Protein AF-A0A972SCF0-F1 (afdb_monomer)

Sequence (493 aa):
MALGMLVFMGFVALSVDGGMILSTRRRAQAAADSAALAAAYARIRNENWQQRAWDVARDNGFDAAQGDVIQVTCETSTGAPCPPTWNYDEEYIRVAITAGRQTAFAQLFTSEELKTTVEAVARVRLNKRPLFGTDAFVALAPHGQGGLSGGIKLNSNSMVIIHNGGMFSNSDDSDKSIWGLATSRVYLDSGQAMKAVGGMSLSHVIVNGTDMSCDLDTSSLPGTLPEGCVPNMSQMPFPPTTYLNQRVPAMPSAPACTEHVSRINMNGGTLGSPGGHDVICVDGDVDLDGVDIKGHVTLVITKQDADVYLDSDMDIDYLDIFMHDGQVKFKAGCDIHADHMHVYSDGDADINILGNTKVKIEDTLFYLMDGHVDWNGNAEAKFCGPPKTDPHGFGGLTMYMVHYSGSPDLHIHGNTDNWIAGTVLAPYATVVYNGNSNNVYSAVSCHGISDPAGYPSQVISYSIKFNGNTYTKVDFNPDLIFTADAPVVEMLK

Mean predicted aligned error: 10.87 Å

Foldseek 3Di:
DVVVVVVVVVVVLCCQQVVVVVVVQVLQQVLQQQLQLQLLVCLVVLHPSVVSSQVSSVVSPQHVVVVKDKDWFKAFPVRHGADSHHPQGKMKIKIKIKDWDDTDPVCVVDVGTDIDIDMWIKIKHWDWAFPVHQAQEEAQFQEDPPPDDFAEEAEDQEEEEEASGEYEFLYQAQFPNPEYDANYEYEYEPPYAYEYLHAYFYQFYAYPNDTHTRRGGCPDDPPDGDRRYHYNDPHDPQDDLVRVPVFAFDDDDADDDPDEDAEAADAEEEDDDAQDAAEYEYQAEYHAAHYEYHHAYEYEDPHAQHEYEDHAEYEAAHYEYEDAEHEYEDDAQHEYEYQYYEYAYPHEYEYYYEANYEAAYLAAEYHEQHYEYDHDHAYAHHFAHHDCVPPSQRQQHRYDYHHDDDAYEYEDEHQEQHAYWAEHHAARHEYEYHYDHDNFDDFDDRVNNTDRGARQYRYHYNYYYYDDNHYHYHHHDRNNYRTTTDIDMDIDD

Solvent-accessible surface area (backbone atoms only — not comparable to full-atom values): 23712 Å² total; per-residue (Å²): 111,71,71,60,53,55,54,51,52,51,54,50,41,48,52,54,38,50,48,51,52,54,50,50,50,53,52,44,38,57,23,20,42,52,12,12,49,45,17,48,55,28,38,77,68,69,47,68,20,64,60,44,22,53,52,42,23,38,77,64,75,48,34,65,93,78,67,24,47,78,44,77,50,48,28,30,85,84,69,44,72,56,65,99,58,77,81,72,60,52,33,38,31,36,19,35,38,33,45,62,46,82,50,87,51,58,57,81,80,36,91,68,61,56,69,46,75,39,67,12,32,19,35,35,31,63,43,77,36,45,84,65,61,58,38,26,39,34,14,42,23,53,51,52,56,91,81,86,55,15,13,35,40,28,32,54,50,13,34,39,36,29,35,75,19,24,35,37,15,27,2,54,22,47,52,54,3,35,29,35,38,84,62,14,37,40,37,32,35,78,95,31,36,40,36,15,21,5,2,27,30,32,58,34,36,25,43,68,86,44,77,41,62,45,76,36,47,60,80,63,68,87,86,76,59,59,88,44,52,43,59,60,40,82,67,64,82,66,76,53,76,76,57,50,62,72,58,44,66,71,79,79,79,73,81,88,74,89,63,73,40,65,54,48,81,42,78,45,61,73,46,62,44,81,83,38,80,42,78,48,29,25,53,30,41,35,36,35,34,33,36,30,33,32,23,37,31,34,40,37,40,72,30,76,62,29,37,37,39,44,31,52,47,29,49,29,50,28,38,39,38,35,36,36,24,28,35,45,35,40,40,61,62,18,50,35,41,25,56,25,41,36,39,40,24,80,28,51,29,32,42,38,38,31,36,50,17,36,38,39,25,53,23,20,32,41,40,26,40,22,45,37,36,41,34,36,53,49,22,29,41,36,39,15,16,26,54,76,80,38,90,76,62,48,19,4,33,26,32,36,36,47,69,82,89,76,80,32,38,39,37,43,34,29,59,39,63,61,42,53,30,7,16,38,43,19,63,61,18,37,40,34,42,35,26,74,30,84,57,75,75,76,70,57,61,48,91,82,50,70,41,84,82,52,28,28,28,28,41,36,18,14,19,36,37,35,32,47,41,22,46,45,66,29,27,38,40,82,85,40,25,32,48,34,77,38,82,43,79,45,79,78,82

Radius of gyration: 29.89 Å; Cα contacts (8 Å, |Δi|>4): 1411; chains: 1; bounding box: 76×48×103 Å

Secondary structure (DSSP, 8-state):
-HHHHHHHHHHHHHHHHHHHHHHHHHHHHHHHHHHHHHHHHHHHTTS-HHHHHHHHHHHTT--GGGT-EEEEEEEETTSPBPPSS--SS-EEEEEEEEEEE--SSGGGT-SSPEEEEEEEEEEEEEEEEETTTTEEEEE--SS--SSS-SSEEE-TT-EEEEES-EEEE----TTTSEEE-TT-EEEE-TT--EEESS-EEEEEEEETTEEEEEEE-TT--GGGPPTTEE-SPPPPPPPPHHHHTTTSPPPPPPPPPSSEES-EEEESSEES-TT-EEEEEESS-EEEES-EEEEEEEEEE-STT--EEEES-EEEEEEEEEESSEEEEE-TT-EEEEEEEEEEEEEEEEEEE-TT-EEEESSEEEEEEE--EEE-SS-EEEEEPPPTT-TTS-TTEEEEE--SSS--EEEEEESS--EEEEEEEEEEEEEEEEE-S-------EETTEE-SS---EEEEEEEEEEEES-EEEEE--TTTS-EEEEEEEEE--

Structure (mmCIF, N/CA/C/O backbone):
data_AF-A0A972SCF0-F1
#
_entry.id   AF-A0A972SCF0-F1
#
loop_
_atom_site.group_PDB
_atom_site.id
_atom_site.type_symbol
_atom_site.label_atom_id
_atom_site.label_alt_id
_atom_site.label_comp_id
_atom_site.label_asym_id
_atom_site.label_entity_id
_atom_site.label_seq_id
_atom_site.pdbx_PDB_ins_code
_atom_site.Cartn_x
_atom_site.Cartn_y
_atom_site.Cartn_z
_atom_site.occupancy
_atom_site.B_iso_or_equiv
_atom_site.auth_seq_id
_atom_site.auth_comp_id
_atom_site.auth_asym_id
_atom_site.auth_atom_id
_atom_site.pdbx_PDB_model_num
ATOM 1 N N . MET A 1 1 ? -44.290 16.305 68.663 1.00 68.81 1 MET A N 1
ATOM 2 C CA . MET A 1 1 ? -43.945 15.049 67.956 1.00 68.81 1 MET A CA 1
ATOM 3 C C . MET A 1 1 ? -44.469 15.012 66.520 1.00 68.81 1 MET A C 1
ATOM 5 O O . MET A 1 1 ? -43.676 14.721 65.640 1.00 68.81 1 MET A O 1
ATOM 9 N N . ALA A 1 2 ? -45.731 15.377 66.246 1.00 74.50 2 ALA A N 1
ATOM 10 C CA . ALA A 1 2 ? -46.309 15.328 64.890 1.00 74.50 2 ALA A CA 1
ATOM 11 C C . ALA A 1 2 ? -45.525 16.117 63.813 1.00 74.50 2 ALA A C 1
ATOM 13 O O . ALA A 1 2 ? -45.292 15.607 62.723 1.00 74.50 2 ALA A O 1
ATOM 14 N N . LEU A 1 3 ? -45.041 17.322 64.140 1.00 78.50 3 LEU A N 1
ATOM 15 C CA . LEU A 1 3 ? -44.259 18.158 63.216 1.00 78.50 3 LEU A CA 1
ATOM 16 C C . LEU A 1 3 ? -42.900 17.540 62.834 1.00 78.50 3 LEU A C 1
ATOM 18 O O . LEU A 1 3 ? -42.494 17.620 61.683 1.00 78.50 3 LEU A O 1
ATOM 22 N N . GLY A 1 4 ? -42.222 16.868 63.771 1.00 83.69 4 GLY A N 1
ATOM 23 C CA . GLY A 1 4 ? -40.948 16.195 63.489 1.00 83.69 4 GLY A CA 1
ATOM 24 C C . GLY A 1 4 ? -41.115 14.958 62.603 1.00 83.69 4 GLY A C 1
ATOM 25 O O . GLY A 1 4 ? -40.262 14.680 61.766 1.00 83.69 4 GLY A O 1
ATOM 26 N N . MET A 1 5 ? -42.241 14.252 62.740 1.00 83.50 5 MET A N 1
ATOM 27 C CA . MET A 1 5 ? -42.561 13.073 61.931 1.00 83.50 5 MET A CA 1
ATOM 28 C C . MET A 1 5 ? -42.825 13.441 60.464 1.00 83.50 5 MET A C 1
ATOM 30 O O . MET A 1 5 ? -42.337 12.760 59.567 1.00 83.50 5 MET A O 1
ATOM 34 N N . LEU A 1 6 ? -43.516 14.561 60.222 1.00 81.62 6 LEU A N 1
ATOM 35 C CA . LEU A 1 6 ? -43.733 15.110 58.878 1.00 81.62 6 LEU A CA 1
ATOM 36 C C . LEU A 1 6 ? -42.418 15.494 58.191 1.00 81.62 6 LEU A C 1
ATOM 38 O O . LEU A 1 6 ? 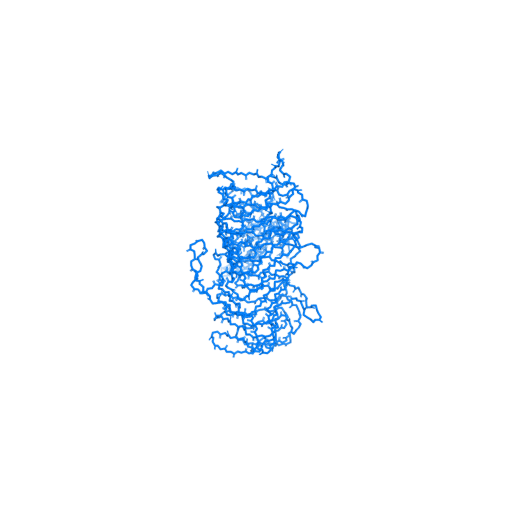-42.215 15.171 57.023 1.00 81.62 6 LEU A O 1
ATOM 42 N N . VAL A 1 7 ? -41.503 16.133 58.926 1.00 84.56 7 VAL A N 1
ATOM 43 C CA . VAL A 1 7 ? -40.185 16.514 58.397 1.00 84.56 7 VAL A CA 1
ATOM 44 C C . VAL A 1 7 ? -39.361 15.274 58.031 1.00 84.56 7 VAL A C 1
ATOM 46 O O . VAL A 1 7 ? -38.829 15.203 56.926 1.00 84.56 7 VAL A O 1
ATOM 49 N N . PHE A 1 8 ? -39.304 14.263 58.904 1.00 87.12 8 PHE A N 1
ATOM 50 C CA . PHE A 1 8 ? -38.597 13.008 58.614 1.00 87.12 8 PHE A CA 1
ATOM 51 C C . PHE A 1 8 ? -39.181 12.260 57.411 1.00 87.12 8 PHE A C 1
ATOM 53 O O . PHE A 1 8 ? -38.430 11.778 56.565 1.00 87.12 8 PHE A O 1
ATOM 60 N N . MET A 1 9 ? -40.509 12.190 57.303 1.00 84.44 9 MET A N 1
ATOM 61 C CA . MET A 1 9 ? -41.180 11.524 56.186 1.00 84.44 9 MET A CA 1
ATOM 62 C C . MET A 1 9 ? -40.916 12.241 54.854 1.00 84.44 9 MET A C 1
ATOM 64 O O . MET A 1 9 ? -40.704 11.576 53.843 1.00 84.44 9 MET A O 1
ATOM 68 N N . GLY A 1 10 ? -40.811 13.576 54.864 1.00 82.94 10 GLY A N 1
ATOM 69 C CA . GLY A 1 10 ? -40.370 14.359 53.707 1.00 82.94 10 GLY A CA 1
ATOM 70 C C . GLY A 1 10 ? -38.943 14.024 53.249 1.00 82.94 10 GLY A C 1
ATOM 71 O O . GLY A 1 10 ? -38.709 13.853 52.055 1.00 82.94 10 GLY A O 1
ATOM 72 N N . PHE A 1 11 ? -37.994 13.852 54.179 1.00 86.25 11 PHE A N 1
ATOM 73 C CA . PHE A 1 11 ? -36.620 13.448 53.840 1.00 86.25 11 PHE A CA 1
ATOM 74 C C . PHE A 1 11 ? -36.529 12.016 53.301 1.00 86.25 11 PHE A C 1
ATOM 76 O O . PHE A 1 11 ? -35.760 11.763 52.372 1.00 86.25 11 PHE A O 1
ATOM 83 N N . VAL A 1 12 ? -37.314 11.083 53.848 1.00 86.75 12 VAL A N 1
ATOM 84 C CA . VAL A 1 12 ? -37.379 9.699 53.346 1.00 86.75 12 VAL A CA 1
ATOM 85 C C . VAL A 1 12 ? -37.974 9.668 51.940 1.00 86.75 12 VAL A C 1
ATOM 87 O O . VAL A 1 12 ? -37.385 9.047 51.058 1.00 86.75 12 VAL A O 1
ATOM 90 N N . ALA A 1 13 ? -39.075 10.389 51.711 1.00 82.88 13 ALA A N 1
ATOM 91 C CA . ALA A 1 13 ? -39.701 10.505 50.397 1.00 82.88 13 ALA A CA 1
ATOM 92 C C . ALA A 1 13 ? -38.720 11.046 49.347 1.00 82.88 13 ALA A C 1
ATOM 94 O O . ALA A 1 13 ? -38.547 10.438 48.292 1.00 82.88 13 ALA A O 1
ATOM 95 N N . LEU A 1 14 ? -38.003 12.128 49.672 1.00 84.62 14 LEU A N 1
ATOM 96 C CA . LEU A 1 14 ? -36.981 12.702 48.796 1.00 84.62 14 LEU A CA 1
ATOM 97 C C . LEU A 1 14 ? -35.822 11.729 48.535 1.00 84.62 14 LEU A C 1
ATOM 99 O O . LEU A 1 14 ? -35.326 11.651 47.414 1.00 84.62 14 LEU A O 1
ATOM 103 N N . SER A 1 15 ? -35.389 10.984 49.553 1.00 87.44 15 SER A N 1
ATOM 104 C CA . SER A 1 15 ? -34.266 10.047 49.431 1.00 87.44 15 SER A CA 1
ATOM 105 C C . SER A 1 15 ? -34.613 8.841 48.554 1.00 87.44 15 SER A C 1
ATOM 107 O O . SER A 1 15 ? -33.789 8.417 47.746 1.00 87.44 15 SER A O 1
ATOM 109 N N . VAL A 1 16 ? -35.831 8.304 48.681 1.00 87.12 16 VAL A N 1
ATOM 110 C CA . VAL A 1 16 ? -36.303 7.154 47.892 1.00 87.12 16 VAL A CA 1
ATOM 111 C C . VAL A 1 16 ? -36.573 7.561 46.445 1.00 87.12 16 VAL A C 1
ATOM 113 O O . VAL A 1 16 ? -36.010 6.963 45.526 1.00 87.12 16 VAL A O 1
ATOM 116 N N . ASP A 1 17 ? -37.370 8.609 46.235 1.00 85.88 17 ASP A N 1
ATOM 117 C CA . ASP A 1 17 ? -37.753 9.053 44.893 1.00 85.88 17 ASP A CA 1
ATOM 118 C C . ASP A 1 17 ? -36.559 9.672 44.154 1.00 85.88 17 ASP A C 1
ATOM 120 O O . ASP A 1 17 ? -36.294 9.342 42.996 1.00 85.88 17 ASP A O 1
ATOM 124 N N . GLY A 1 18 ? -35.762 10.493 44.846 1.00 84.44 18 GLY A N 1
ATOM 125 C CA . GLY A 1 18 ? -34.528 11.058 44.305 1.00 84.44 18 GLY A CA 1
ATOM 126 C C . GLY A 1 18 ? -33.499 9.982 43.960 1.00 84.44 18 GLY A C 1
ATOM 127 O O . GLY A 1 18 ? -32.882 10.040 42.895 1.00 84.44 18 GLY A O 1
ATOM 128 N N . GLY A 1 19 ? -33.355 8.955 44.805 1.00 86.38 19 GLY A N 1
ATOM 129 C CA . GLY A 1 19 ? -32.484 7.811 44.536 1.00 86.38 19 GLY A CA 1
ATOM 130 C C . GLY A 1 19 ? -32.917 7.011 43.303 1.00 86.38 19 GLY A C 1
ATOM 131 O O . GLY A 1 19 ? -32.079 6.647 42.476 1.00 86.38 19 GLY A O 1
ATOM 132 N N . MET A 1 20 ? -34.223 6.787 43.136 1.00 85.31 20 MET A N 1
ATOM 133 C CA . MET A 1 20 ? -34.784 6.055 41.998 1.00 85.31 20 MET A CA 1
ATOM 134 C C . MET A 1 20 ? -34.601 6.806 40.672 1.00 85.31 20 MET A C 1
ATOM 136 O O . MET A 1 20 ? -34.175 6.211 39.679 1.00 85.31 20 MET A O 1
ATOM 140 N N . ILE A 1 21 ? -34.850 8.118 40.663 1.00 87.06 21 ILE A N 1
ATOM 141 C CA . ILE A 1 21 ? -34.660 8.982 39.487 1.00 87.06 21 ILE A CA 1
ATOM 142 C C . ILE A 1 21 ? -33.183 9.052 39.100 1.00 87.06 21 ILE A C 1
ATOM 144 O O . ILE A 1 21 ? -32.838 8.871 37.932 1.00 87.06 21 ILE A O 1
ATOM 148 N N . LEU A 1 22 ? -32.289 9.268 40.071 1.00 87.69 22 LEU A N 1
ATOM 149 C CA . LEU A 1 22 ? -30.848 9.320 39.810 1.00 87.69 22 LEU A CA 1
ATOM 150 C C . LEU A 1 22 ? -30.312 7.982 39.293 1.00 87.69 22 LEU A C 1
ATOM 152 O O . LEU A 1 22 ? -29.476 7.967 38.388 1.00 87.69 22 LEU A O 1
ATOM 156 N N . SER A 1 23 ? -30.805 6.863 39.828 1.00 89.38 23 SER A N 1
ATOM 157 C CA . SER A 1 23 ? -30.445 5.527 39.345 1.00 89.38 23 SER A CA 1
ATOM 158 C C . SER A 1 23 ? -30.927 5.299 37.910 1.00 89.38 23 SER A C 1
ATOM 160 O O . SER A 1 23 ? -30.144 4.877 37.057 1.00 89.38 23 SER A O 1
ATOM 162 N N . THR A 1 24 ? -32.178 5.665 37.613 1.00 88.94 24 THR A N 1
ATOM 163 C CA . THR A 1 24 ? -32.757 5.559 36.264 1.00 88.94 24 THR A CA 1
ATOM 164 C C . THR A 1 24 ? -31.982 6.410 35.267 1.00 88.94 24 THR A C 1
ATOM 166 O O . THR A 1 24 ? -31.607 5.911 34.212 1.00 88.94 24 THR A O 1
ATOM 169 N N . ARG A 1 25 ? -31.638 7.651 35.629 1.00 91.00 25 ARG A N 1
ATOM 170 C CA . ARG A 1 25 ? -30.837 8.540 34.782 1.00 91.00 25 ARG A CA 1
ATOM 171 C C . ARG A 1 25 ? -29.458 7.957 34.462 1.00 91.00 25 ARG A C 1
ATOM 173 O O . ARG A 1 25 ? -29.028 8.038 33.319 1.00 91.00 25 ARG A O 1
ATOM 180 N N . ARG A 1 26 ? -28.769 7.350 35.436 1.00 92.06 26 ARG A N 1
ATOM 181 C CA . ARG A 1 26 ? -27.462 6.703 35.197 1.00 92.06 26 ARG A CA 1
ATOM 182 C C . ARG A 1 26 ? -27.574 5.507 34.256 1.00 92.06 26 ARG A C 1
ATOM 184 O O . ARG A 1 26 ? -26.745 5.364 33.366 1.00 92.06 26 ARG A O 1
ATOM 191 N N . ARG A 1 27 ? -28.602 4.671 34.435 1.00 93.06 27 ARG A N 1
ATOM 192 C CA . ARG A 1 27 ? -28.867 3.538 33.534 1.00 93.06 27 ARG A CA 1
ATOM 193 C C . ARG A 1 27 ? -29.218 4.012 32.128 1.00 93.06 27 ARG A C 1
ATOM 195 O O . ARG A 1 27 ? -28.701 3.462 31.166 1.00 93.06 27 ARG A O 1
ATOM 202 N N . ALA A 1 28 ? -30.045 5.051 32.025 1.00 91.75 28 ALA A N 1
ATOM 203 C CA . ALA A 1 28 ? -30.445 5.621 30.748 1.00 91.75 28 ALA A CA 1
ATOM 204 C C . ALA A 1 28 ? -29.241 6.203 30.009 1.00 91.75 28 ALA A C 1
ATOM 206 O O . ALA A 1 28 ? -29.123 5.988 28.810 1.00 91.75 28 ALA A O 1
ATOM 207 N N . GLN A 1 29 ? -28.335 6.902 30.705 1.00 94.19 29 GLN A N 1
ATOM 208 C CA . GLN A 1 29 ? -27.126 7.440 30.076 1.00 94.19 29 GLN A CA 1
ATOM 209 C C . GLN A 1 29 ? -26.256 6.309 29.518 1.00 94.19 29 GLN A C 1
ATOM 211 O O . GLN A 1 29 ? -25.928 6.331 28.342 1.00 94.19 29 GLN A O 1
ATOM 216 N N . ALA A 1 30 ? -25.984 5.266 30.310 1.00 92.44 30 ALA A N 1
ATOM 217 C CA . ALA A 1 30 ? -25.206 4.117 29.840 1.00 92.44 30 ALA A CA 1
ATOM 218 C C . ALA A 1 30 ? -25.854 3.412 28.629 1.00 92.44 30 ALA A C 1
ATOM 220 O O . ALA A 1 30 ? -25.155 2.961 27.716 1.00 92.44 30 ALA A O 1
ATOM 221 N N . ALA A 1 31 ? -27.189 3.339 28.604 1.00 93.31 31 ALA A N 1
ATOM 222 C CA . ALA A 1 31 ? -27.940 2.809 27.472 1.00 93.31 31 ALA A CA 1
ATOM 223 C C . ALA A 1 31 ? -27.836 3.715 26.236 1.00 93.31 31 ALA A C 1
ATOM 225 O O . ALA A 1 31 ? -27.618 3.210 25.137 1.00 93.31 31 ALA A O 1
ATOM 226 N N . ALA A 1 32 ? -27.952 5.036 26.409 1.00 93.75 32 ALA A N 1
ATOM 227 C CA . ALA A 1 32 ? -27.816 6.013 25.333 1.00 93.75 32 ALA A CA 1
ATOM 228 C C . ALA A 1 32 ? -26.401 5.989 24.735 1.00 93.75 32 ALA A C 1
ATOM 230 O O . ALA A 1 32 ? -26.273 5.942 23.515 1.00 93.75 32 ALA A O 1
ATOM 231 N N . ASP A 1 33 ? -25.359 5.925 25.570 1.00 93.62 33 ASP A N 1
ATOM 232 C CA . ASP A 1 33 ? -23.957 5.856 25.137 1.00 93.62 33 ASP A CA 1
ATOM 233 C C . ASP A 1 33 ? -23.699 4.590 24.308 1.00 93.62 33 ASP A C 1
ATOM 235 O O . ASP A 1 33 ? -23.145 4.641 23.207 1.00 93.62 33 ASP A O 1
ATOM 239 N N . SER A 1 34 ? -24.174 3.444 24.809 1.00 93.00 34 SER A N 1
ATOM 240 C CA . SER A 1 34 ? -24.059 2.155 24.119 1.00 93.00 34 SER A CA 1
ATOM 241 C C . SER A 1 34 ? -24.830 2.149 22.797 1.00 93.00 34 SER A C 1
ATOM 243 O O . SER A 1 34 ? -24.329 1.649 21.788 1.00 93.00 34 SER A O 1
ATOM 245 N N . ALA A 1 35 ? -26.040 2.715 22.785 1.00 93.81 35 ALA A N 1
ATOM 246 C CA . ALA A 1 35 ? -26.879 2.803 21.597 1.00 93.81 35 ALA A CA 1
ATOM 247 C C . ALA A 1 35 ? -26.284 3.746 20.542 1.00 93.81 35 ALA A C 1
ATOM 249 O O . ALA A 1 35 ? -26.276 3.392 19.366 1.00 93.81 35 ALA A O 1
ATOM 250 N N . ALA A 1 36 ? -25.738 4.899 20.943 1.00 94.88 36 ALA A N 1
ATOM 251 C CA . ALA A 1 36 ? -25.081 5.844 20.041 1.00 94.88 36 ALA A CA 1
ATOM 252 C C . ALA A 1 36 ? -23.830 5.228 19.399 1.00 94.88 36 ALA A C 1
ATOM 254 O O . ALA A 1 36 ? -23.668 5.286 18.179 1.00 94.88 36 ALA A O 1
ATOM 255 N N . LEU A 1 37 ? -22.991 4.557 20.196 1.00 93.25 37 LEU A N 1
ATOM 256 C CA . LEU A 1 37 ? -21.811 3.847 19.701 1.00 93.25 37 LEU A CA 1
ATOM 257 C C . LEU A 1 37 ? -22.193 2.719 18.729 1.00 93.25 37 LEU A C 1
ATOM 259 O O . LEU A 1 37 ? -21.607 2.595 17.653 1.00 93.25 37 LEU A O 1
ATOM 263 N N . ALA A 1 38 ? -23.197 1.909 19.073 1.00 92.94 38 ALA A N 1
ATOM 264 C CA . ALA A 1 38 ? -23.663 0.822 18.215 1.00 92.94 38 ALA A CA 1
ATOM 265 C C . ALA A 1 38 ? -24.277 1.331 16.902 1.00 92.94 38 ALA A C 1
ATOM 267 O O . ALA A 1 38 ? -24.030 0.749 15.845 1.00 92.94 38 ALA A O 1
ATOM 268 N N . ALA A 1 39 ? -25.038 2.425 16.959 1.00 93.00 39 ALA A N 1
ATOM 269 C CA . ALA A 1 39 ? -25.589 3.087 15.783 1.00 93.00 39 ALA A CA 1
ATOM 270 C C . ALA A 1 39 ? -24.476 3.595 14.861 1.00 93.00 39 ALA A C 1
ATOM 272 O O . ALA A 1 39 ? -24.529 3.366 13.657 1.00 93.00 39 ALA A O 1
ATOM 273 N N . ALA A 1 40 ? -23.436 4.212 15.423 1.00 91.56 40 ALA A N 1
ATOM 274 C CA . ALA A 1 40 ? -22.271 4.683 14.678 1.00 91.56 40 ALA A CA 1
ATOM 275 C C . ALA A 1 40 ? -21.520 3.541 13.979 1.00 91.56 40 ALA A C 1
ATOM 277 O O . ALA A 1 40 ? -21.195 3.652 12.797 1.00 91.56 40 ALA A O 1
ATOM 278 N N . TYR A 1 41 ? -21.324 2.401 14.645 1.00 89.00 41 TYR A N 1
ATOM 279 C CA . TYR A 1 41 ? -20.741 1.221 13.998 1.00 89.00 41 TYR A CA 1
ATOM 280 C C . TYR A 1 41 ? -21.621 0.646 12.885 1.00 89.00 41 TYR A C 1
ATOM 282 O O . TYR A 1 41 ? -21.111 0.316 11.814 1.00 89.00 41 TYR A O 1
ATOM 290 N N . ALA A 1 42 ? -22.932 0.539 13.110 1.00 88.94 42 ALA A N 1
ATOM 291 C CA . ALA A 1 42 ? -23.870 0.087 12.083 1.00 88.94 42 ALA A CA 1
ATOM 292 C C . ALA A 1 42 ? -23.898 1.051 10.884 1.00 88.94 42 ALA A C 1
ATOM 294 O O . ALA A 1 42 ? -23.966 0.614 9.736 1.00 88.94 42 ALA A O 1
ATOM 295 N N . ARG A 1 43 ? -23.759 2.358 11.136 1.00 87.25 43 ARG A N 1
ATOM 296 C CA . ARG A 1 43 ? -23.683 3.395 10.104 1.00 87.25 43 ARG A CA 1
ATOM 297 C C . ARG A 1 43 ? -22.464 3.209 9.204 1.00 87.25 43 ARG A C 1
ATOM 299 O O . ARG A 1 43 ? -22.614 3.193 7.988 1.00 87.25 43 ARG A O 1
ATOM 306 N N . ILE A 1 44 ? -21.292 2.973 9.796 1.00 84.00 44 ILE A N 1
ATOM 307 C CA . ILE A 1 44 ? -20.042 2.694 9.069 1.00 84.00 44 ILE A CA 1
ATOM 308 C C . ILE A 1 44 ? -20.165 1.461 8.160 1.00 84.00 44 ILE A C 1
ATOM 310 O O . ILE A 1 44 ? -19.544 1.403 7.102 1.00 84.00 44 ILE A O 1
ATOM 314 N N . ARG A 1 45 ? -20.957 0.466 8.569 1.00 82.69 45 ARG A N 1
ATOM 315 C CA . ARG A 1 45 ? -21.165 -0.787 7.826 1.00 82.69 45 ARG A CA 1
ATOM 316 C C . ARG A 1 45 ? -22.291 -0.716 6.793 1.00 82.69 45 ARG A C 1
ATOM 318 O O . ARG A 1 45 ? -22.603 -1.735 6.187 1.00 82.69 45 ARG A O 1
ATOM 325 N N . ASN A 1 46 ? -22.901 0.456 6.592 1.00 82.25 46 ASN A N 1
ATOM 326 C CA . ASN A 1 46 ? -24.110 0.625 5.778 1.00 82.25 46 ASN A CA 1
ATOM 327 C C . ASN A 1 46 ? -25.266 -0.309 6.204 1.00 82.25 46 ASN A C 1
ATOM 329 O O . ASN A 1 46 ? -26.079 -0.737 5.385 1.00 82.25 46 ASN A O 1
ATOM 333 N N . GLU A 1 47 ? -25.355 -0.618 7.499 1.00 87.38 47 GLU A N 1
ATOM 334 C CA . GLU A 1 47 ? -26.469 -1.355 8.097 1.00 87.38 47 GLU A CA 1
ATOM 335 C C . GLU A 1 47 ? -27.595 -0.389 8.524 1.00 87.38 47 GLU A C 1
ATOM 337 O O . GLU A 1 47 ? -27.461 0.840 8.488 1.00 87.38 47 GLU A O 1
ATOM 342 N N . ASN A 1 48 ? -28.730 -0.934 8.979 1.00 89.44 48 ASN A N 1
ATOM 343 C CA . ASN A 1 48 ? -29.813 -0.134 9.555 1.00 89.44 48 ASN A CA 1
ATOM 344 C C . ASN A 1 48 ? -29.428 0.372 10.960 1.00 89.44 48 ASN A C 1
ATOM 346 O O . ASN A 1 48 ? -29.773 -0.216 11.988 1.00 89.44 48 ASN A O 1
ATOM 350 N N . TRP A 1 49 ? -28.685 1.476 10.985 1.00 91.38 49 TRP A N 1
ATOM 351 C CA . TRP A 1 49 ? -28.151 2.106 12.192 1.00 91.38 49 TRP A CA 1
ATOM 352 C C . TRP A 1 49 ? -29.227 2.572 13.170 1.00 91.38 49 TRP A C 1
ATOM 354 O O . TRP A 1 49 ? -29.027 2.469 14.380 1.00 91.38 49 TRP A O 1
ATOM 364 N N . GLN A 1 50 ? -30.379 3.029 12.662 1.00 92.19 50 GLN A N 1
ATOM 365 C CA . GLN A 1 50 ? -31.517 3.396 13.502 1.00 92.19 50 GLN A CA 1
ATOM 366 C C . GLN A 1 50 ? -31.974 2.170 14.276 1.00 92.19 50 GLN A C 1
ATOM 368 O O . GLN A 1 50 ? -31.938 2.187 15.503 1.00 92.19 50 GLN A O 1
ATOM 373 N N . GLN A 1 51 ? -32.326 1.089 13.573 1.00 92.44 51 GLN A N 1
ATOM 374 C CA . GLN A 1 51 ? -32.795 -0.146 14.198 1.00 92.44 51 GLN A CA 1
ATOM 375 C C . GLN A 1 51 ? -31.789 -0.687 15.219 1.00 92.44 51 GLN A C 1
ATOM 377 O O . GLN A 1 51 ? -32.185 -1.075 16.317 1.00 92.44 51 GLN A O 1
ATOM 382 N N . ARG A 1 52 ? -30.485 -0.633 14.912 1.00 92.75 52 ARG A N 1
ATOM 383 C CA . ARG A 1 52 ? -29.447 -1.086 15.844 1.00 92.75 52 ARG A CA 1
ATOM 384 C C . ARG A 1 52 ? -29.428 -0.283 17.147 1.00 92.75 52 ARG A C 1
ATOM 386 O O . ARG A 1 52 ? -29.255 -0.876 18.210 1.00 92.75 52 ARG A O 1
ATOM 393 N N . ALA A 1 53 ? -29.640 1.031 17.080 1.00 93.44 53 ALA A N 1
ATOM 394 C CA . ALA A 1 53 ? -29.759 1.883 18.263 1.00 93.44 53 ALA A CA 1
ATOM 395 C C . ALA A 1 53 ? -30.971 1.491 19.129 1.00 93.44 53 ALA A C 1
ATOM 397 O O . ALA A 1 53 ? -30.844 1.379 20.349 1.00 93.44 53 ALA A O 1
ATOM 398 N N . TRP A 1 54 ? -32.127 1.238 18.497 1.00 93.19 54 TRP A N 1
ATOM 399 C CA . TRP A 1 54 ? -33.348 0.793 19.183 1.00 93.19 54 TRP A CA 1
ATOM 400 C C . TRP A 1 54 ? -33.154 -0.556 19.877 1.00 93.19 54 TRP A C 1
ATOM 402 O O . TRP A 1 54 ? -33.537 -0.705 21.036 1.00 93.19 54 TRP A O 1
ATOM 412 N N . ASP A 1 55 ? -32.531 -1.521 19.197 1.00 93.81 55 ASP A N 1
ATOM 413 C CA . ASP A 1 55 ? -32.275 -2.845 19.765 1.00 93.81 55 ASP A CA 1
ATOM 414 C C . ASP A 1 55 ? -31.355 -2.757 20.992 1.00 93.81 55 ASP A C 1
ATOM 416 O O . ASP A 1 55 ? -31.665 -3.338 22.028 1.00 93.81 55 ASP A O 1
ATOM 420 N N . VAL A 1 56 ? -30.275 -1.967 20.925 1.00 93.69 56 VAL A N 1
ATOM 421 C CA . VAL A 1 56 ? -29.351 -1.792 22.060 1.00 93.69 56 VAL A CA 1
ATOM 422 C C . VAL A 1 56 ? -30.007 -1.056 23.230 1.00 93.69 56 VAL A C 1
ATOM 424 O O . VAL A 1 56 ? -29.783 -1.429 24.383 1.00 93.69 56 VAL A O 1
ATOM 427 N N . ALA A 1 57 ? -30.840 -0.045 22.972 1.00 92.81 57 ALA A N 1
ATOM 428 C CA . ALA A 1 57 ? -31.605 0.619 24.028 1.00 92.81 57 ALA A CA 1
ATOM 429 C C . ALA A 1 57 ? -32.570 -0.361 24.726 1.00 92.81 57 ALA A C 1
ATOM 431 O O . ALA A 1 57 ? -32.606 -0.413 25.961 1.00 92.81 57 ALA A O 1
ATOM 432 N N . ARG A 1 58 ? -33.264 -1.204 23.947 1.00 92.56 58 ARG A N 1
ATOM 433 C CA . ARG A 1 58 ? -34.165 -2.252 24.454 1.00 92.56 58 ARG A CA 1
ATOM 434 C C . ARG A 1 58 ? -33.433 -3.296 25.285 1.00 92.56 58 ARG A C 1
ATOM 436 O O . ARG A 1 58 ? -33.901 -3.635 26.370 1.00 92.56 58 ARG A O 1
ATOM 443 N N . ASP A 1 59 ? -32.275 -3.759 24.826 1.00 92.25 59 ASP A N 1
ATOM 444 C CA . ASP A 1 59 ? -31.455 -4.739 25.549 1.00 92.25 59 ASP A CA 1
ATOM 445 C C . ASP A 1 59 ? -30.957 -4.187 26.899 1.00 92.25 59 ASP A C 1
ATOM 447 O O . ASP A 1 59 ? -30.749 -4.939 27.851 1.00 92.25 59 ASP A O 1
ATOM 451 N N . ASN A 1 60 ? -30.842 -2.859 27.020 1.00 91.75 60 ASN A N 1
ATOM 452 C CA . ASN A 1 60 ? -30.534 -2.162 28.272 1.00 91.75 60 ASN A CA 1
ATOM 453 C C . ASN A 1 60 ? -31.776 -1.831 29.128 1.00 91.75 60 ASN A C 1
ATOM 455 O O . ASN A 1 60 ? -31.664 -1.139 30.144 1.00 91.75 60 ASN A O 1
ATOM 459 N N . GLY A 1 61 ? -32.953 -2.342 28.757 1.00 89.69 61 GLY A N 1
ATOM 460 C CA . GLY A 1 61 ? -34.194 -2.202 29.517 1.00 89.69 61 GLY A CA 1
ATOM 461 C C . GLY A 1 61 ? -34.962 -0.901 29.270 1.00 89.69 61 GLY A C 1
ATOM 462 O O . GLY A 1 61 ? -35.782 -0.539 30.113 1.00 89.69 61 GLY A O 1
ATOM 463 N N . PHE A 1 62 ? -34.700 -0.208 28.156 1.00 90.00 62 PHE A N 1
ATOM 464 C CA . PHE A 1 62 ? -35.471 0.956 27.708 1.00 90.00 62 PHE A CA 1
ATOM 465 C C . PHE A 1 62 ? -36.244 0.597 26.445 1.00 90.00 62 PHE A C 1
ATOM 467 O O . PHE A 1 62 ? -35.654 0.382 25.391 1.00 90.00 62 PHE A O 1
ATOM 474 N N . ASP A 1 63 ? -37.567 0.516 26.546 1.00 86.56 63 ASP A N 1
ATOM 475 C CA . ASP A 1 63 ? -38.422 0.039 25.459 1.00 86.56 63 ASP A CA 1
ATOM 476 C C . ASP A 1 63 ? -39.609 0.982 25.254 1.00 86.56 63 ASP A C 1
ATOM 478 O O . ASP A 1 63 ? -40.301 1.361 26.204 1.00 86.56 63 ASP A O 1
ATOM 482 N N . ALA A 1 64 ? -39.887 1.308 23.993 1.00 79.50 64 ALA A N 1
ATOM 483 C CA . ALA A 1 64 ? -41.067 2.070 23.611 1.00 79.50 64 ALA A CA 1
ATOM 484 C C . ALA A 1 64 ? -42.373 1.377 24.020 1.00 79.50 64 ALA A C 1
ATOM 486 O O . ALA A 1 64 ? -43.340 2.048 24.382 1.00 79.50 64 ALA A O 1
ATOM 487 N N . ALA A 1 65 ? -42.395 0.039 24.044 1.00 77.50 65 ALA A N 1
ATOM 488 C CA . ALA A 1 65 ? -43.543 -0.726 24.529 1.00 77.50 65 ALA A CA 1
ATOM 489 C C . ALA A 1 65 ? -43.796 -0.545 26.039 1.00 77.50 65 ALA A C 1
ATOM 491 O O . ALA A 1 65 ? -44.911 -0.772 26.504 1.00 77.50 65 ALA A O 1
ATOM 492 N N . GLN A 1 66 ? -42.781 -0.121 26.798 1.00 75.31 66 GLN A N 1
ATOM 493 C CA . GLN A 1 66 ? -42.861 0.143 28.238 1.00 75.31 66 GLN A CA 1
ATOM 494 C C . GLN A 1 66 ? -43.098 1.631 28.556 1.00 75.31 66 GLN A C 1
ATOM 496 O O . GLN A 1 66 ? -43.103 2.010 29.724 1.00 75.31 66 GLN A O 1
ATOM 501 N N . GLY A 1 67 ? -43.329 2.468 27.535 1.00 77.69 67 GLY A N 1
ATOM 502 C CA . GLY A 1 67 ? -43.613 3.898 27.688 1.00 77.69 67 GLY A CA 1
ATOM 503 C C . GLY A 1 67 ? -42.383 4.812 27.672 1.00 77.69 67 GLY A C 1
ATOM 504 O O . GLY A 1 67 ? -42.538 6.026 27.826 1.00 77.69 67 GLY A O 1
ATOM 505 N N . ASP A 1 68 ? -41.182 4.269 27.454 1.00 86.50 68 ASP A N 1
ATOM 506 C CA . ASP A 1 68 ? -39.971 5.069 27.252 1.00 86.50 68 ASP A CA 1
ATOM 507 C C . ASP A 1 68 ? -39.946 5.640 25.815 1.00 86.50 68 ASP A C 1
ATOM 509 O O . ASP A 1 68 ? -40.480 5.050 24.879 1.00 86.50 68 ASP A O 1
ATOM 513 N N . VAL A 1 69 ? -39.337 6.807 25.597 1.00 87.69 69 VAL A N 1
ATOM 514 C CA . VAL A 1 69 ? -39.188 7.397 24.252 1.00 87.69 69 VAL A CA 1
ATOM 515 C C . VAL A 1 69 ? -37.721 7.359 23.860 1.00 87.69 69 VAL A C 1
ATOM 517 O O . VAL A 1 69 ? -36.884 7.926 24.556 1.00 87.69 69 VAL A O 1
ATOM 520 N N . ILE A 1 70 ? -37.415 6.722 22.732 1.00 89.81 70 ILE A N 1
ATOM 521 C CA . ILE A 1 70 ? -36.069 6.684 22.155 1.00 89.81 70 ILE A CA 1
ATOM 522 C C . ILE A 1 70 ? -36.099 7.526 20.879 1.00 89.81 70 ILE A C 1
ATOM 524 O O . ILE A 1 70 ? -36.931 7.314 20.000 1.00 89.81 70 ILE A O 1
ATOM 528 N N . GLN A 1 71 ? -35.220 8.516 20.783 1.00 91.19 71 GLN A N 1
ATOM 529 C CA . GLN A 1 71 ? -35.050 9.343 19.593 1.00 91.19 71 GLN A CA 1
ATOM 530 C C . GLN A 1 71 ? -33.637 9.149 19.066 1.00 91.19 71 GLN A C 1
ATOM 532 O O . GLN A 1 71 ? -32.668 9.360 19.791 1.00 91.19 71 GLN A O 1
ATOM 537 N N . VAL A 1 72 ? -33.531 8.745 17.804 1.00 91.75 72 VAL A N 1
ATOM 538 C CA . VAL A 1 72 ? -32.257 8.504 17.126 1.00 91.75 72 VAL A CA 1
ATOM 539 C C . VAL A 1 72 ? -32.206 9.433 15.919 1.00 91.75 72 VAL A C 1
ATOM 541 O O . VAL A 1 72 ? -33.002 9.284 14.990 1.00 91.75 72 VAL A O 1
ATOM 544 N N . THR A 1 73 ? -31.303 10.408 15.937 1.00 92.31 73 THR A N 1
ATOM 545 C CA . THR A 1 73 ? -31.120 11.369 14.841 1.00 92.31 73 THR A CA 1
ATOM 546 C C . THR A 1 73 ? -29.682 11.343 14.341 1.00 92.31 73 THR A C 1
ATOM 548 O O . THR A 1 73 ? -28.764 10.987 15.076 1.00 92.31 73 THR A O 1
ATOM 551 N N . CYS A 1 74 ? -29.492 11.696 13.071 1.00 90.88 74 CYS A N 1
ATOM 552 C CA . CYS A 1 74 ? -28.178 11.812 12.450 1.00 90.88 74 CYS A CA 1
ATOM 553 C C . CYS A 1 74 ? -28.079 13.165 11.742 1.00 90.88 74 CYS A C 1
ATOM 555 O O . CYS A 1 74 ? -28.971 13.515 10.963 1.00 90.88 74 CYS A O 1
ATOM 557 N N . GLU A 1 75 ? -27.012 13.906 12.030 1.00 91.62 75 GLU A N 1
ATOM 558 C CA . GLU A 1 75 ? -26.716 15.236 11.489 1.00 91.62 75 GLU A CA 1
ATOM 559 C C . GLU A 1 75 ? -25.276 15.255 10.938 1.00 91.62 75 GLU A C 1
ATOM 561 O O . GLU A 1 75 ? -24.377 14.660 11.528 1.00 91.62 75 GLU A O 1
ATOM 566 N N . THR A 1 76 ? -25.025 15.930 9.818 1.00 87.44 76 THR A N 1
ATOM 567 C CA . THR A 1 76 ? -23.667 16.201 9.314 1.00 87.44 76 THR A CA 1
ATOM 568 C C . THR A 1 76 ? -23.015 17.344 10.101 1.00 87.44 76 THR A C 1
ATOM 570 O O . THR A 1 76 ? -23.683 18.058 10.854 1.00 87.44 76 THR A O 1
ATOM 573 N N . SER A 1 77 ? -21.722 17.600 9.883 1.00 81.38 77 SER A N 1
ATOM 574 C CA . SER A 1 77 ? -21.023 18.775 10.444 1.00 81.38 77 SER A CA 1
ATOM 575 C C . SER A 1 77 ? -21.655 20.128 10.091 1.00 81.38 77 SER A C 1
ATOM 577 O O . SER A 1 77 ? -21.472 21.105 10.817 1.00 81.38 77 SER A O 1
ATOM 579 N N . THR A 1 78 ? -22.451 20.191 9.020 1.00 82.50 78 THR A N 1
ATOM 580 C CA . THR A 1 78 ? -23.208 21.382 8.604 1.00 82.50 78 THR A CA 1
ATOM 581 C C . THR A 1 78 ? -24.627 21.444 9.182 1.00 82.50 78 THR A C 1
ATOM 583 O O . THR A 1 78 ? -25.365 22.384 8.888 1.00 82.50 78 THR A O 1
ATOM 586 N N . GLY A 1 79 ? -25.021 20.469 10.010 1.00 82.69 79 GLY A N 1
ATOM 587 C CA . GLY A 1 79 ? -26.356 20.365 10.607 1.00 82.69 79 GLY A CA 1
ATOM 588 C C . GLY A 1 79 ? -27.436 19.845 9.653 1.00 82.69 79 GLY A C 1
ATOM 589 O O . GLY A 1 79 ? -28.622 19.909 9.979 1.00 82.69 79 GLY A O 1
ATOM 590 N N . ALA A 1 80 ? -27.058 19.346 8.472 1.00 86.31 80 ALA A N 1
ATOM 591 C CA . ALA A 1 80 ? -27.994 18.717 7.546 1.00 86.31 80 ALA A CA 1
ATOM 592 C C . ALA A 1 80 ? -28.292 17.269 7.982 1.00 86.31 80 ALA A C 1
ATOM 594 O O . ALA A 1 80 ? -27.432 16.630 8.587 1.00 86.31 80 ALA A O 1
ATOM 595 N N . PRO A 1 81 ? -29.476 16.709 7.676 1.00 88.12 81 PRO A N 1
ATOM 596 C CA . PRO A 1 81 ? -29.727 15.285 7.876 1.00 88.12 81 PRO A CA 1
ATOM 597 C C . PRO A 1 81 ? -28.705 14.434 7.117 1.00 88.12 81 PRO A C 1
ATOM 599 O O . PRO A 1 81 ? -28.362 14.752 5.976 1.00 88.12 81 PRO A O 1
ATOM 602 N N . CYS A 1 82 ? -28.252 13.340 7.727 1.00 85.69 82 CYS A N 1
ATOM 603 C CA . CYS A 1 82 ? -27.299 12.445 7.074 1.00 85.69 82 CYS A CA 1
ATOM 604 C C . CYS A 1 82 ? -27.877 11.826 5.781 1.00 85.69 82 CYS A C 1
ATOM 606 O O . CYS A 1 82 ? -29.067 11.486 5.744 1.00 85.69 82 CYS A O 1
ATOM 608 N N . PRO A 1 83 ? -27.055 11.630 4.732 1.00 83.38 83 PRO A N 1
ATOM 609 C CA . PRO A 1 83 ? -27.461 10.943 3.505 1.00 83.38 83 PRO A CA 1
ATOM 610 C C . PRO A 1 83 ? -27.934 9.498 3.770 1.00 83.38 83 PRO A C 1
ATOM 612 O O . PRO A 1 83 ? -27.639 8.923 4.817 1.00 83.38 83 PRO A O 1
ATOM 615 N N . PRO A 1 84 ? -28.668 8.849 2.849 1.00 77.50 84 PRO A N 1
ATOM 616 C CA . PRO A 1 84 ? -29.137 7.474 3.056 1.00 77.50 84 PRO A CA 1
ATOM 617 C C . PRO A 1 84 ? -27.977 6.486 3.255 1.00 77.50 84 PRO A C 1
ATOM 619 O O . PRO A 1 84 ? -28.019 5.658 4.164 1.00 77.50 84 PRO A O 1
ATOM 622 N N . THR A 1 85 ? -26.911 6.633 2.475 1.00 75.56 85 THR A N 1
ATOM 623 C CA . THR A 1 85 ? -25.649 5.894 2.601 1.00 75.56 85 THR A CA 1
ATOM 624 C C . THR A 1 85 ? -24.585 6.796 3.197 1.00 75.56 85 THR A C 1
ATOM 626 O O . THR A 1 85 ? -24.565 7.988 2.887 1.00 75.56 85 THR A O 1
ATOM 629 N N . TRP A 1 86 ? -23.699 6.243 4.025 1.00 73.69 86 TRP A N 1
ATOM 630 C CA . TRP A 1 86 ? -22.591 7.034 4.546 1.00 73.69 86 TRP A CA 1
ATOM 631 C C . TRP A 1 86 ? -21.655 7.409 3.395 1.00 73.69 86 TRP A C 1
ATOM 633 O O . TRP A 1 86 ? -21.189 6.546 2.655 1.00 73.69 86 TRP A O 1
ATOM 643 N N . ASN A 1 87 ? -21.432 8.706 3.217 1.00 67.75 87 ASN A N 1
ATOM 644 C CA . ASN A 1 87 ? -20.639 9.275 2.130 1.00 67.75 87 ASN A CA 1
ATOM 645 C C . ASN A 1 87 ? -19.226 9.658 2.585 1.00 67.75 87 ASN A C 1
ATOM 647 O O . ASN A 1 87 ? -18.592 10.481 1.935 1.00 67.75 87 ASN A O 1
ATOM 651 N N . TYR A 1 88 ? -18.754 9.064 3.686 1.00 67.62 88 TYR A N 1
ATOM 652 C CA . TYR A 1 88 ? -17.414 9.266 4.234 1.00 67.62 88 TYR A CA 1
ATOM 653 C C . TYR A 1 88 ? -17.159 10.644 4.879 1.00 67.62 88 TYR A C 1
ATOM 655 O O . TYR A 1 88 ? -16.051 10.898 5.355 1.00 67.62 88 TYR A O 1
ATOM 663 N N . ASP A 1 89 ? -18.187 11.491 4.992 1.00 73.31 89 ASP A N 1
ATOM 664 C CA . ASP A 1 89 ? -18.117 12.760 5.720 1.00 73.31 89 ASP A CA 1
ATOM 665 C C . ASP A 1 89 ? -18.239 12.578 7.243 1.00 73.31 89 ASP A C 1
ATOM 667 O O . ASP A 1 89 ? -18.640 11.525 7.756 1.00 73.31 89 ASP A O 1
ATOM 671 N N . GLU A 1 90 ? -17.895 13.639 7.978 1.00 82.75 90 GLU A N 1
ATOM 672 C CA . GLU A 1 90 ? -18.105 13.731 9.424 1.00 82.75 90 GLU A CA 1
ATOM 673 C C . GLU A 1 90 ? -19.610 13.805 9.748 1.00 82.75 90 GLU A C 1
ATOM 675 O O . GLU A 1 90 ? -20.297 14.778 9.418 1.00 82.75 90 GLU A O 1
ATOM 680 N N . GLU A 1 91 ? -20.110 12.766 10.421 1.00 88.06 91 GLU A N 1
ATOM 681 C CA . GLU A 1 91 ? -21.507 12.608 10.833 1.00 88.06 91 GLU A CA 1
ATOM 682 C C . GLU A 1 91 ? -21.617 12.460 12.358 1.00 88.06 91 GLU A C 1
ATOM 684 O O . GLU A 1 91 ? -20.757 11.881 13.027 1.00 88.06 91 GLU A O 1
ATOM 689 N N . TYR A 1 92 ? -22.715 12.956 12.919 1.00 91.81 92 TYR A N 1
ATOM 690 C CA . TYR A 1 92 ? -23.026 12.938 14.343 1.00 91.81 92 TYR A CA 1
ATOM 691 C C . TYR A 1 92 ? -24.330 12.183 14.553 1.00 91.81 92 TYR A C 1
ATOM 693 O O . TYR A 1 92 ? -25.395 12.618 14.114 1.00 91.81 92 TYR A O 1
ATOM 701 N N . ILE A 1 93 ? -24.257 11.058 15.257 1.00 92.81 93 ILE A N 1
ATOM 702 C CA . ILE A 1 93 ? -25.420 10.263 15.636 1.00 92.81 93 ILE A CA 1
ATOM 703 C C . ILE A 1 93 ? -25.768 10.575 17.084 1.00 92.81 93 ILE A C 1
ATOM 705 O O . ILE A 1 93 ? -24.993 10.307 18.004 1.00 92.81 93 ILE A O 1
ATOM 709 N N . ARG A 1 94 ? -26.957 11.140 17.279 1.00 94.31 94 ARG A N 1
ATOM 710 C CA . ARG A 1 94 ? -27.510 11.506 18.581 1.00 94.31 94 ARG A CA 1
ATOM 711 C C . ARG A 1 94 ? -28.564 10.482 18.982 1.00 94.31 94 ARG A C 1
ATOM 713 O O . ARG A 1 94 ? -29.506 10.228 18.231 1.00 94.31 94 ARG A O 1
ATOM 720 N N . VAL A 1 95 ? -28.426 9.934 20.185 1.00 94.44 95 VAL A N 1
ATOM 721 C CA . VAL A 1 95 ? -29.444 9.092 20.822 1.00 94.44 95 VAL A CA 1
ATOM 722 C C . VAL A 1 95 ? -29.928 9.785 22.084 1.00 94.44 95 VAL A C 1
ATOM 724 O O . VAL A 1 95 ? -29.150 10.023 23.006 1.00 94.44 95 VAL A O 1
ATOM 727 N N . ALA A 1 96 ? -31.220 10.095 22.133 1.00 94.62 96 ALA A N 1
ATOM 728 C CA . ALA A 1 96 ? -31.881 10.605 23.323 1.00 94.62 96 ALA A CA 1
ATOM 729 C C . ALA A 1 96 ? -32.870 9.566 23.860 1.00 94.62 96 ALA A C 1
ATOM 731 O O . ALA A 1 96 ? -33.706 9.054 23.117 1.00 94.62 96 ALA A O 1
ATOM 732 N N . ILE A 1 97 ? -32.775 9.262 25.155 1.00 93.75 97 ILE A N 1
ATOM 733 C CA . ILE A 1 97 ? -33.684 8.343 25.848 1.00 93.75 97 ILE A CA 1
ATOM 734 C C . ILE A 1 97 ? -34.437 9.134 26.911 1.00 93.75 97 ILE A C 1
ATOM 736 O O . ILE A 1 97 ? -33.832 9.710 27.817 1.00 93.75 97 ILE A O 1
ATOM 740 N N . THR A 1 98 ? -35.762 9.141 26.820 1.00 93.12 98 THR A N 1
ATOM 741 C CA . THR A 1 98 ? -36.660 9.676 27.842 1.00 93.12 98 THR A CA 1
ATOM 742 C C . THR A 1 98 ? -37.332 8.520 28.563 1.00 93.12 98 THR A C 1
ATOM 744 O O . THR A 1 98 ? -38.177 7.842 27.986 1.00 93.12 98 THR A O 1
ATOM 747 N N . ALA A 1 99 ? -36.986 8.323 29.833 1.00 88.31 99 ALA A N 1
ATOM 748 C CA . ALA A 1 99 ? -37.591 7.300 30.677 1.00 88.31 99 ALA A CA 1
ATOM 749 C C . ALA A 1 99 ? -38.593 7.915 31.660 1.00 88.31 99 ALA A C 1
ATOM 751 O O . ALA A 1 99 ? -38.274 8.906 32.326 1.00 88.31 99 ALA A O 1
ATOM 752 N N . GLY A 1 100 ? -39.789 7.330 31.748 1.00 83.81 100 GLY A N 1
ATOM 753 C CA . GLY A 1 100 ? -40.824 7.689 32.725 1.00 83.81 100 GLY A CA 1
ATOM 754 C C . GLY A 1 100 ? -40.874 6.663 33.852 1.00 83.81 100 GLY A C 1
ATOM 755 O O . GLY A 1 100 ? -40.923 5.461 33.592 1.00 83.81 100 GLY A O 1
ATOM 756 N N . ARG A 1 101 ? -40.807 7.097 35.116 1.00 81.50 101 ARG A N 1
ATOM 757 C CA . ARG A 1 101 ? -40.974 6.186 36.261 1.00 81.50 101 ARG A CA 1
ATOM 758 C C . ARG A 1 101 ? -41.952 6.767 37.273 1.00 81.50 101 ARG A C 1
ATOM 760 O O . ARG A 1 101 ? -41.864 7.932 37.662 1.00 81.50 101 ARG A O 1
ATOM 767 N N . GLN A 1 102 ? -42.860 5.913 37.730 1.00 74.00 102 GLN A N 1
ATOM 768 C CA . GLN A 1 102 ? -43.727 6.198 38.864 1.00 74.00 102 GLN A CA 1
ATOM 769 C C . GLN A 1 102 ? -42.903 6.083 40.144 1.00 74.00 102 GLN A C 1
ATOM 771 O O . GLN A 1 102 ? -42.428 5.001 40.487 1.00 74.00 102 GLN A O 1
ATOM 776 N N . THR A 1 103 ? -42.694 7.195 40.844 1.00 78.62 103 THR A N 1
ATOM 777 C CA . THR A 1 103 ? -41.980 7.175 42.127 1.00 78.62 103 THR A CA 1
ATOM 778 C C . THR A 1 103 ? -42.933 6.819 43.265 1.00 78.62 103 THR A C 1
ATOM 780 O O . THR A 1 103 ? -44.132 6.764 43.041 1.00 78.62 103 THR A O 1
ATOM 783 N N . ALA A 1 104 ? -42.460 6.511 44.472 1.00 79.44 104 ALA A N 1
ATOM 784 C CA . ALA A 1 104 ? -43.339 5.986 45.522 1.00 79.44 104 ALA A CA 1
ATOM 785 C C . ALA A 1 104 ? -44.127 7.088 46.248 1.00 79.44 104 ALA A C 1
ATOM 787 O O . ALA A 1 104 ? -45.249 6.853 46.695 1.00 79.44 104 ALA A O 1
ATOM 788 N N . PHE A 1 105 ? -43.552 8.287 46.371 1.00 77.44 105 PHE A N 1
ATOM 789 C CA . PHE A 1 105 ? -44.121 9.367 47.179 1.00 77.44 105 PHE A CA 1
ATOM 790 C C . PHE A 1 105 ? -44.592 10.569 46.355 1.00 77.44 105 PHE A C 1
ATOM 792 O O . PHE A 1 105 ? -45.549 11.228 46.760 1.00 77.44 105 PHE A O 1
ATOM 799 N N . ALA A 1 106 ? -43.996 10.848 45.192 1.00 72.75 106 ALA A N 1
ATOM 800 C CA . ALA A 1 106 ? -44.431 11.958 44.339 1.00 72.75 106 ALA A CA 1
ATOM 801 C C . ALA A 1 106 ? -45.857 11.767 43.799 1.00 72.75 106 ALA A C 1
ATOM 803 O O . ALA A 1 106 ? -46.546 12.763 43.597 1.00 72.75 106 ALA A O 1
ATOM 804 N N . GLN A 1 107 ? -46.340 10.519 43.700 1.00 75.81 1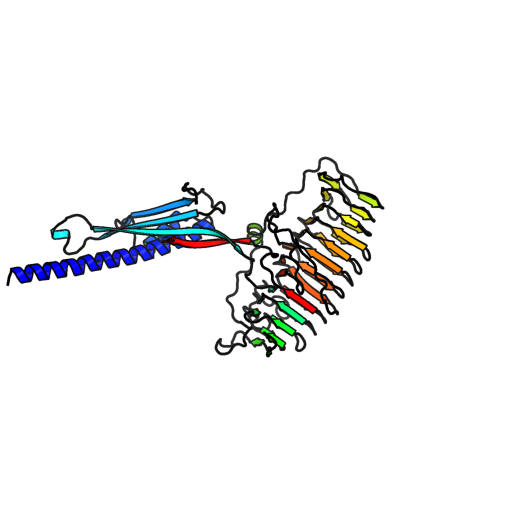07 GLN A N 1
ATOM 805 C CA . GLN A 1 107 ? -47.737 10.205 43.344 1.00 75.81 107 GLN A CA 1
ATOM 806 C C . GLN A 1 107 ? -48.758 10.867 44.281 1.00 75.81 107 GLN A C 1
ATOM 808 O O . GLN A 1 107 ? -49.903 11.098 43.905 1.00 75.81 107 GLN A O 1
ATOM 813 N N . LEU A 1 108 ? -48.349 11.167 45.521 1.00 75.56 108 LEU A N 1
ATOM 814 C CA . LEU A 1 108 ? -49.197 11.811 46.523 1.00 75.56 108 LEU A CA 1
ATOM 815 C C . LEU A 1 108 ? -49.467 13.291 46.197 1.00 75.56 108 LEU A C 1
ATOM 817 O O . LEU A 1 108 ? -50.456 13.852 46.663 1.00 75.56 108 LEU A O 1
ATOM 821 N N . PHE A 1 109 ? -48.585 13.923 45.419 1.00 76.69 109 PHE A N 1
ATOM 822 C CA . PHE A 1 109 ? -48.634 15.353 45.098 1.00 76.69 109 PHE A CA 1
ATOM 823 C C . PHE A 1 109 ? -48.877 15.627 43.614 1.00 76.69 109 PHE A C 1
ATOM 825 O O . PHE A 1 109 ? -49.373 16.695 43.262 1.00 76.69 109 PHE A O 1
ATOM 832 N N . THR A 1 110 ? -48.539 14.678 42.746 1.00 75.12 110 THR A N 1
ATOM 833 C CA . THR A 1 110 ? -48.778 14.741 41.307 1.00 75.12 110 THR A CA 1
ATOM 834 C C . THR A 1 110 ? -49.146 13.358 40.789 1.00 75.12 110 THR A C 1
ATOM 836 O O . THR A 1 110 ? -48.544 12.369 41.180 1.00 75.12 110 THR A O 1
ATOM 839 N N . SER A 1 111 ? -50.130 13.274 39.897 1.00 71.56 111 SER A N 1
ATOM 840 C CA . SER A 1 111 ? -50.470 12.030 39.197 1.00 71.56 111 SER A CA 1
ATOM 841 C C . SER A 1 111 ? -49.586 11.777 37.970 1.00 71.56 111 SER A C 1
ATOM 843 O O . SER A 1 111 ? -49.778 10.779 37.280 1.00 71.56 111 SER A O 1
ATOM 845 N N . GLU A 1 112 ? -48.669 12.694 37.652 1.00 78.19 112 GLU A N 1
ATOM 846 C CA . GLU A 1 112 ? -47.796 12.588 36.486 1.00 78.19 112 GLU A CA 1
ATOM 847 C C . GLU A 1 112 ? -46.517 11.807 36.799 1.00 78.19 112 GLU A C 1
ATOM 849 O O . GLU A 1 112 ? -45.907 11.956 37.860 1.00 78.19 112 GLU A O 1
ATOM 854 N N . GLU A 1 113 ? -46.084 10.990 35.840 1.00 77.75 113 GLU A N 1
ATOM 855 C CA . GLU A 1 113 ? -44.797 10.306 35.912 1.00 77.75 113 GLU A CA 1
ATOM 856 C C . GLU A 1 113 ? -43.645 11.299 35.795 1.00 77.75 113 GLU A C 1
ATOM 858 O O . GLU A 1 113 ? -43.630 12.173 34.922 1.00 77.75 113 GLU A O 1
ATOM 863 N N . LEU A 1 114 ? -42.630 11.127 36.639 1.00 81.00 114 LEU A N 1
ATOM 864 C CA . LEU A 1 114 ? -41.416 11.920 36.533 1.00 81.00 114 LEU A CA 1
ATOM 865 C C . LEU A 1 114 ? -40.579 11.378 35.373 1.00 81.00 114 LEU A C 1
ATOM 867 O O . LEU A 1 114 ? -40.157 10.218 35.373 1.00 81.00 114 LEU A O 1
ATOM 871 N N . LYS A 1 115 ? -40.362 12.234 34.371 1.00 85.31 115 LYS A N 1
ATOM 872 C CA . LYS A 1 115 ? -39.595 11.917 33.165 1.00 85.31 115 LYS A CA 1
ATOM 873 C C . LYS A 1 115 ? -38.170 12.431 33.279 1.00 85.31 115 LYS A C 1
ATOM 875 O O . LYS A 1 115 ? -37.939 13.585 33.639 1.00 85.31 115 LYS A O 1
ATOM 880 N N . THR A 1 116 ? -37.212 11.592 32.906 1.00 88.25 116 THR A N 1
ATOM 881 C CA . THR A 1 116 ? -35.811 11.987 32.744 1.00 88.25 116 THR A CA 1
ATOM 882 C C . THR A 1 116 ? -35.364 11.733 31.322 1.00 88.25 116 THR A C 1
ATOM 884 O O . THR A 1 116 ? -35.459 10.601 30.855 1.00 88.25 116 THR A O 1
ATOM 887 N N . THR A 1 117 ? -34.834 12.766 30.670 1.00 91.19 117 THR A N 1
ATOM 888 C CA . THR A 1 117 ? -34.201 12.650 29.355 1.00 91.19 117 THR A CA 1
ATOM 889 C C . THR A 1 117 ? -32.687 12.700 29.501 1.00 91.19 117 THR A C 1
ATOM 891 O O . THR A 1 117 ? -32.149 13.568 30.195 1.00 91.19 117 THR A O 1
ATOM 894 N N . VAL A 1 118 ? -32.015 11.767 28.842 1.00 94.19 118 VAL A N 1
ATOM 895 C CA . VAL A 1 118 ? -30.562 11.724 28.661 1.00 94.19 118 VAL A CA 1
ATOM 896 C C . VAL A 1 118 ? -30.241 11.750 27.177 1.00 94.19 118 VAL A C 1
ATOM 898 O O . VAL A 1 118 ? -31.089 11.418 26.351 1.00 94.19 118 VAL A O 1
ATOM 901 N N . GLU A 1 119 ? -29.022 12.147 26.849 1.00 94.12 119 GLU A N 1
ATOM 902 C CA . GLU A 1 119 ? -28.562 12.280 25.475 1.00 94.12 119 GLU A CA 1
ATOM 903 C C . GLU A 1 119 ? -27.111 11.821 25.399 1.00 94.12 119 GLU A C 1
ATOM 905 O O . GLU A 1 119 ? -26.309 12.184 26.264 1.00 94.12 119 GLU A O 1
ATOM 910 N N . ALA A 1 120 ? -26.801 11.068 24.352 1.00 94.88 120 ALA A N 1
ATOM 911 C CA . ALA A 1 120 ? -25.458 10.662 23.983 1.00 94.88 120 ALA A CA 1
ATOM 912 C C . ALA A 1 120 ? -25.216 10.993 22.509 1.00 94.88 120 ALA A C 1
ATOM 914 O O . ALA A 1 120 ? -26.132 10.880 21.683 1.00 94.88 120 ALA A O 1
ATOM 915 N N . VAL A 1 121 ? -23.993 11.407 22.178 1.00 94.12 121 VAL A N 1
ATOM 916 C CA . VAL A 1 121 ? -23.617 11.740 20.796 1.00 94.12 121 VAL A CA 1
ATOM 917 C C . VAL A 1 121 ? -22.349 10.994 20.414 1.00 94.12 121 VAL A C 1
ATOM 919 O O . VAL A 1 121 ? -21.291 11.206 21.009 1.00 94.12 121 VAL A O 1
ATOM 922 N N . ALA A 1 122 ? -22.456 10.160 19.384 1.00 93.75 122 ALA A N 1
ATOM 923 C CA . ALA A 1 122 ? -21.325 9.512 18.739 1.00 93.75 122 ALA A CA 1
ATOM 924 C C . ALA A 1 122 ? -20.998 10.241 17.434 1.00 93.75 122 ALA A C 1
ATOM 926 O O . ALA A 1 122 ? -21.873 10.487 16.605 1.00 93.75 122 ALA A O 1
ATOM 927 N N . ARG A 1 123 ? -19.728 10.575 17.244 1.00 90.88 123 ARG A N 1
ATOM 928 C CA . ARG A 1 123 ? -19.194 11.123 16.003 1.00 90.88 123 ARG A CA 1
ATOM 929 C C . ARG A 1 123 ? -18.559 10.013 15.182 1.00 90.88 123 ARG A C 1
ATOM 931 O O . ARG A 1 123 ? -17.719 9.281 15.698 1.00 90.88 123 ARG A O 1
ATOM 938 N N . VAL A 1 124 ? -18.903 9.958 13.902 1.00 86.69 124 VAL A N 1
ATOM 939 C CA . VAL A 1 124 ? -18.245 9.141 12.884 1.00 86.69 124 VAL A CA 1
ATOM 940 C C . VAL A 1 124 ? -17.454 10.070 11.975 1.00 86.69 124 VAL A C 1
ATOM 942 O O . VAL A 1 124 ? -17.998 11.033 11.444 1.00 86.69 124 VAL A O 1
ATOM 945 N N . ARG A 1 125 ? -16.168 9.791 11.788 1.00 82.25 125 ARG A N 1
ATOM 946 C CA . ARG A 1 125 ? -15.329 10.490 10.806 1.00 82.25 125 ARG A CA 1
ATOM 947 C C . ARG A 1 125 ? -14.321 9.537 10.198 1.00 82.25 125 ARG A C 1
ATOM 949 O O . ARG A 1 125 ? -14.010 8.507 10.792 1.00 82.25 125 ARG A O 1
ATOM 956 N N . LEU A 1 126 ? -13.748 9.912 9.067 1.00 73.69 126 LEU A N 1
ATOM 957 C CA . LEU A 1 126 ? -12.536 9.268 8.592 1.00 73.69 126 LEU A CA 1
ATOM 958 C C . LEU A 1 126 ? -11.311 9.811 9.317 1.00 73.69 126 LEU A C 1
ATOM 960 O O . LEU A 1 126 ? -11.197 11.002 9.616 1.00 73.69 126 LEU A O 1
ATOM 964 N N . ASN A 1 127 ? -10.378 8.915 9.601 1.00 69.00 127 ASN A N 1
ATOM 965 C CA . ASN A 1 127 ? -9.031 9.274 9.981 1.00 69.00 127 ASN A CA 1
ATOM 966 C C . ASN A 1 127 ? -8.068 8.561 9.038 1.00 69.00 127 ASN A C 1
ATOM 968 O O . ASN A 1 127 ? -8.092 7.332 8.943 1.00 69.00 127 ASN A O 1
ATOM 972 N N . LYS A 1 128 ? -7.219 9.338 8.365 1.00 70.56 128 LYS A N 1
ATOM 973 C CA . LYS A 1 128 ? -6.138 8.798 7.548 1.00 70.56 128 LYS A CA 1
ATOM 974 C C . LYS A 1 128 ? -5.096 8.222 8.487 1.00 70.56 128 LYS A C 1
ATOM 976 O O . LYS A 1 128 ? -4.470 8.947 9.259 1.00 70.56 128 LYS A O 1
ATOM 981 N N . ARG A 1 129 ? -4.953 6.903 8.466 1.00 76.94 129 ARG A N 1
ATOM 982 C CA . ARG A 1 129 ? -3.928 6.202 9.237 1.00 76.94 129 ARG A CA 1
ATOM 983 C C . ARG A 1 129 ? -3.190 5.234 8.324 1.00 76.94 129 ARG A C 1
ATOM 985 O O . ARG A 1 129 ? -3.794 4.725 7.378 1.00 76.94 129 ARG A O 1
ATOM 992 N N . PRO A 1 130 ? -1.906 4.967 8.601 1.00 82.12 130 PRO A N 1
ATOM 993 C CA . PRO A 1 130 ? -1.218 3.851 7.974 1.00 82.12 130 PRO A CA 1
ATOM 994 C C . PRO A 1 130 ? -2.015 2.562 8.187 1.00 82.12 130 PRO A C 1
ATOM 996 O O . PRO A 1 130 ? -2.577 2.359 9.269 1.00 82.12 130 PRO A O 1
ATOM 999 N N . LEU A 1 131 ? -2.062 1.698 7.173 1.00 81.50 131 LEU A N 1
ATOM 1000 C CA . LEU A 1 131 ? -2.927 0.511 7.162 1.00 81.50 131 LEU A CA 1
ATOM 1001 C C . LEU A 1 131 ? -2.705 -0.416 8.368 1.00 81.50 131 LEU A C 1
ATOM 1003 O O . LEU A 1 131 ? -3.666 -0.954 8.912 1.00 81.50 131 LEU A O 1
ATOM 1007 N N . PHE A 1 132 ? -1.455 -0.552 8.816 1.00 84.62 132 PHE A N 1
ATOM 1008 C CA . PHE A 1 132 ? -1.060 -1.413 9.937 1.00 84.62 132 PHE A CA 1
ATOM 1009 C C . PHE A 1 132 ? -0.284 -0.646 11.016 1.00 84.62 132 PHE A C 1
ATOM 1011 O O . PHE A 1 132 ? 0.662 -1.145 11.620 1.00 84.62 132 PHE A O 1
ATOM 1018 N N . GLY A 1 133 ? -0.690 0.602 11.273 1.00 85.25 133 GLY A N 1
ATOM 1019 C CA . GLY A 1 133 ? -0.042 1.438 12.283 1.00 85.25 133 GLY A CA 1
ATOM 1020 C C . GLY A 1 133 ? 1.431 1.680 11.951 1.00 85.25 133 GLY A C 1
ATOM 1021 O O . GLY A 1 133 ? 1.750 2.042 10.824 1.00 85.25 133 GLY A O 1
ATOM 1022 N N . THR A 1 134 ? 2.319 1.494 12.925 1.00 88.06 134 THR A N 1
ATOM 1023 C CA . THR A 1 134 ? 3.760 1.756 12.778 1.00 88.06 134 THR A CA 1
ATOM 1024 C C . THR A 1 134 ? 4.565 0.543 12.312 1.00 88.06 134 THR A C 1
ATOM 1026 O O . THR A 1 134 ? 5.788 0.573 12.356 1.00 88.06 134 THR A O 1
ATOM 1029 N N . ASP A 1 135 ? 3.927 -0.555 11.901 1.00 91.56 135 ASP A N 1
ATOM 1030 C CA . ASP A 1 135 ? 4.671 -1.723 11.427 1.00 91.56 135 ASP A CA 1
ATOM 1031 C C . ASP A 1 135 ? 5.203 -1.490 10.014 1.00 91.56 135 ASP A C 1
ATOM 1033 O O . ASP A 1 135 ? 4.444 -1.237 9.078 1.00 91.56 135 ASP A O 1
ATOM 1037 N N . ALA A 1 136 ? 6.524 -1.576 9.875 1.00 92.19 136 ALA A N 1
ATOM 1038 C CA . ALA A 1 136 ? 7.242 -1.449 8.617 1.00 92.19 136 ALA A CA 1
ATOM 1039 C C . ALA A 1 136 ? 7.059 -2.692 7.739 1.00 92.19 136 ALA A C 1
ATOM 1041 O O . ALA A 1 136 ? 6.821 -2.571 6.541 1.00 92.19 136 ALA A O 1
ATOM 1042 N N . PHE A 1 137 ? 7.131 -3.882 8.340 1.00 93.88 137 PHE A N 1
ATOM 1043 C CA . PHE A 1 137 ? 6.911 -5.155 7.655 1.00 93.88 137 PHE A CA 1
ATOM 1044 C C . PHE A 1 137 ? 5.701 -5.867 8.240 1.00 93.88 137 PHE A C 1
ATOM 1046 O O . PHE A 1 137 ? 5.638 -6.097 9.447 1.00 93.88 137 PHE A O 1
ATOM 1053 N N . VAL A 1 138 ? 4.767 -6.256 7.380 1.00 94.69 138 VAL A N 1
ATOM 1054 C CA . VAL A 1 138 ? 3.516 -6.909 7.762 1.00 94.69 138 VAL A CA 1
ATOM 1055 C C . VAL A 1 138 ? 3.296 -8.119 6.859 1.00 94.69 138 VAL A C 1
ATOM 1057 O O . VAL A 1 138 ? 3.050 -7.972 5.663 1.00 94.69 138 VAL A O 1
ATOM 1060 N N . ALA A 1 139 ? 3.371 -9.319 7.434 1.00 93.94 139 ALA A N 1
ATOM 1061 C CA . ALA A 1 139 ? 2.971 -10.560 6.775 1.00 93.94 139 ALA A CA 1
ATOM 1062 C C . ALA A 1 139 ? 1.534 -10.919 7.173 1.00 93.94 139 ALA A C 1
ATOM 1064 O O . ALA A 1 139 ? 1.211 -11.006 8.360 1.00 93.94 139 ALA A O 1
ATOM 1065 N N . LEU A 1 140 ? 0.667 -11.112 6.182 1.00 92.50 140 LEU A N 1
ATOM 1066 C CA . LEU A 1 140 ? -0.770 -11.288 6.373 1.00 92.50 140 LEU A CA 1
ATOM 1067 C C . LEU A 1 140 ? -1.227 -12.741 6.411 1.00 92.50 140 LEU A C 1
ATOM 1069 O O . LEU A 1 140 ? -2.356 -12.964 6.863 1.00 92.50 140 LEU A O 1
ATOM 1073 N N . ALA A 1 141 ? -0.427 -13.711 5.950 1.00 90.25 141 ALA A N 1
ATOM 1074 C CA . ALA A 1 141 ? -0.937 -15.070 5.833 1.00 90.25 141 ALA A CA 1
ATOM 1075 C C . ALA A 1 141 ? -1.423 -15.580 7.198 1.00 90.25 141 ALA A C 1
ATOM 1077 O O . ALA A 1 141 ? -0.702 -15.473 8.191 1.00 90.25 141 ALA A O 1
ATOM 1078 N N . PRO A 1 142 ? -2.646 -16.131 7.262 1.00 88.56 142 PRO A N 1
ATOM 1079 C CA . PRO A 1 142 ? -3.221 -16.563 8.526 1.00 88.56 142 PRO A CA 1
ATOM 1080 C C . PRO A 1 142 ? -2.543 -17.828 9.060 1.00 88.56 142 PRO A C 1
ATOM 1082 O O . PRO A 1 142 ? -2.431 -17.987 10.269 1.00 88.56 142 PRO A O 1
ATOM 1085 N N . HIS A 1 143 ? -2.060 -18.710 8.182 1.00 86.38 143 HIS A N 1
ATOM 1086 C CA . HIS A 1 143 ? -1.558 -20.024 8.574 1.00 86.38 143 HIS A CA 1
ATOM 1087 C C . HIS A 1 143 ? -0.150 -20.297 8.060 1.00 86.38 143 HIS A C 1
ATOM 1089 O O . HIS A 1 143 ? 0.201 -19.926 6.937 1.00 86.38 143 HIS A O 1
ATOM 1095 N N . GLY A 1 144 ? 0.632 -21.026 8.859 1.00 71.38 144 GLY A N 1
ATOM 1096 C CA . GLY A 1 144 ? 1.890 -21.616 8.413 1.00 71.38 144 GLY A CA 1
ATOM 1097 C C . GLY A 1 144 ? 1.647 -22.810 7.486 1.00 71.38 144 GLY A C 1
ATOM 1098 O O . GLY A 1 144 ? 1.039 -23.804 7.878 1.00 71.38 144 GLY A O 1
ATOM 1099 N N . GLN A 1 145 ? 2.155 -22.762 6.253 1.00 62.00 145 GLN A N 1
ATOM 1100 C CA . GLN A 1 145 ? 2.114 -23.900 5.323 1.00 62.00 145 GLN A CA 1
ATOM 1101 C C . GLN A 1 145 ? 3.210 -24.928 5.663 1.00 62.00 145 GLN A C 1
ATOM 1103 O O . GLN A 1 145 ? 4.215 -25.016 4.962 1.00 62.00 145 GLN A O 1
ATOM 1108 N N . GLY A 1 146 ? 3.059 -25.667 6.771 1.00 50.94 146 GLY A N 1
ATOM 1109 C CA . GLY A 1 146 ? 3.709 -26.969 7.021 1.00 50.94 146 GLY A CA 1
ATOM 1110 C C . GLY A 1 146 ? 5.227 -27.088 6.800 1.00 50.94 146 GLY A C 1
ATOM 1111 O O . GLY A 1 146 ? 5.713 -28.194 6.573 1.00 50.94 146 GLY A O 1
ATOM 1112 N N . GLY A 1 147 ? 5.977 -25.982 6.852 1.00 52.22 147 GLY A N 1
ATOM 1113 C CA . GLY A 1 147 ? 7.414 -25.966 6.577 1.00 52.22 147 GLY A CA 1
ATOM 1114 C C . GLY A 1 147 ? 7.875 -24.886 5.602 1.00 52.22 147 GLY A C 1
ATOM 1115 O O . GLY A 1 147 ? 8.612 -25.218 4.683 1.00 52.22 147 GLY A O 1
ATOM 1116 N N . LEU A 1 148 ? 7.574 -23.609 5.893 1.00 54.28 148 LEU A N 1
ATOM 1117 C CA . LEU A 1 148 ? 8.022 -22.381 5.200 1.00 54.28 148 LEU A CA 1
ATOM 1118 C C . LEU A 1 148 ? 7.032 -21.835 4.158 1.00 54.28 148 LEU A C 1
ATOM 1120 O O . LEU A 1 148 ? 7.233 -22.050 2.969 1.00 54.28 148 LEU A O 1
ATOM 1124 N N . SER A 1 149 ? 6.040 -21.053 4.591 1.00 58.56 149 SER A N 1
ATOM 1125 C CA . SER A 1 149 ? 5.455 -19.885 3.891 1.00 58.56 149 SER A CA 1
ATOM 1126 C C . SER A 1 149 ? 4.199 -19.468 4.655 1.00 58.56 149 SER A C 1
ATOM 1128 O O . SER A 1 149 ? 3.274 -20.262 4.790 1.00 58.56 149 SER A O 1
ATOM 1130 N N . GLY A 1 150 ? 4.194 -18.257 5.205 1.00 70.81 150 GLY A N 1
ATOM 1131 C CA . GLY A 1 150 ? 3.008 -17.673 5.837 1.00 70.81 150 GLY A CA 1
ATOM 1132 C C . GLY A 1 150 ? 3.323 -16.486 6.751 1.00 70.81 150 GLY A C 1
ATOM 1133 O O . GLY A 1 150 ? 2.529 -15.571 6.899 1.00 70.81 150 GLY A O 1
ATOM 1134 N N . GLY A 1 151 ? 4.520 -16.458 7.329 1.00 88.06 151 GLY A N 1
ATOM 1135 C CA . GLY A 1 151 ? 4.964 -15.358 8.179 1.00 88.06 151 GLY A CA 1
ATOM 1136 C C . GLY A 1 151 ? 6.112 -14.549 7.582 1.00 88.06 151 GLY A C 1
ATOM 1137 O O . GLY A 1 151 ? 6.224 -14.398 6.360 1.00 88.06 151 GLY A O 1
ATOM 1138 N N . ILE A 1 152 ? 6.997 -14.072 8.457 1.00 92.38 152 ILE A N 1
ATOM 1139 C CA . ILE A 1 152 ? 8.241 -13.398 8.070 1.00 92.38 152 ILE A CA 1
ATOM 1140 C C . ILE A 1 152 ? 9.420 -14.350 8.259 1.00 92.38 152 ILE A C 1
ATOM 1142 O O . ILE A 1 152 ? 9.602 -14.942 9.324 1.00 92.38 152 ILE A O 1
ATOM 1146 N N . LYS A 1 153 ? 10.240 -14.487 7.218 1.00 90.62 153 LYS A N 1
ATOM 1147 C CA . LYS A 1 153 ? 11.321 -15.464 7.165 1.00 90.62 153 LYS A CA 1
ATOM 1148 C C . LYS A 1 153 ? 12.673 -14.814 6.887 1.00 90.62 153 LYS A C 1
ATOM 1150 O O . LYS A 1 153 ? 12.839 -14.176 5.854 1.00 90.62 153 LYS A O 1
ATOM 1155 N N . LEU A 1 154 ? 13.656 -15.078 7.739 1.00 90.81 154 LEU A N 1
ATOM 1156 C CA . LEU A 1 154 ? 15.036 -14.608 7.623 1.00 90.81 154 LEU A CA 1
ATOM 1157 C C . LEU A 1 154 ? 16.001 -15.785 7.378 1.00 90.81 154 LEU A C 1
ATOM 1159 O O . LEU A 1 154 ? 16.379 -16.518 8.292 1.00 90.81 154 LEU A O 1
ATOM 1163 N N . ASN A 1 155 ? 16.386 -16.025 6.125 1.00 86.38 155 ASN A N 1
ATOM 1164 C CA . ASN A 1 155 ? 17.318 -17.097 5.764 1.00 86.38 155 ASN A CA 1
ATOM 1165 C C . ASN A 1 155 ? 18.777 -16.639 5.783 1.00 86.38 155 ASN A C 1
ATOM 1167 O O . ASN A 1 155 ? 19.105 -15.502 5.458 1.00 86.38 155 ASN A O 1
ATOM 1171 N N . SER A 1 156 ? 19.668 -17.598 6.048 1.00 84.38 156 SER A N 1
ATOM 1172 C CA . SER A 1 156 ? 21.119 -17.431 5.941 1.00 84.38 156 SER A CA 1
ATOM 1173 C C . SER A 1 156 ? 21.638 -16.296 6.839 1.00 84.38 156 SER A C 1
ATOM 1175 O O . SER A 1 156 ? 21.415 -16.350 8.047 1.00 84.38 156 SER A O 1
ATOM 1177 N N . ASN A 1 157 ? 22.349 -15.300 6.300 1.00 86.38 157 ASN A N 1
ATOM 1178 C CA . ASN A 1 157 ? 22.926 -14.193 7.075 1.00 86.38 157 ASN A CA 1
ATOM 1179 C C . ASN A 1 157 ? 22.183 -12.876 6.805 1.00 86.38 157 ASN A C 1
ATOM 1181 O O . ASN A 1 157 ? 22.805 -11.815 6.764 1.00 86.38 157 ASN A O 1
ATOM 1185 N N . SER A 1 158 ? 20.870 -12.933 6.569 1.00 87.50 158 SER A N 1
ATOM 1186 C CA . SER A 1 158 ? 20.066 -11.736 6.335 1.00 87.50 158 SER A CA 1
ATOM 1187 C C . SER A 1 158 ? 20.103 -10.795 7.543 1.00 87.50 158 SER A C 1
ATOM 1189 O O . SER A 1 158 ? 19.882 -11.226 8.679 1.00 87.50 158 SER A O 1
ATOM 1191 N N . MET A 1 159 ? 20.318 -9.510 7.288 1.00 88.44 159 MET A N 1
ATOM 1192 C CA . MET A 1 159 ? 20.244 -8.430 8.262 1.00 88.44 159 MET A CA 1
ATOM 1193 C C . MET A 1 159 ? 19.084 -7.504 7.904 1.00 88.44 159 MET A C 1
ATOM 1195 O O . MET A 1 159 ? 19.034 -6.984 6.792 1.00 88.44 159 MET A O 1
ATOM 1199 N N . VAL A 1 160 ? 18.176 -7.291 8.854 1.00 89.56 160 VAL A N 1
ATOM 1200 C CA . VAL A 1 160 ? 17.052 -6.358 8.732 1.00 89.56 160 VAL A CA 1
ATOM 1201 C C . VAL A 1 160 ? 17.207 -5.272 9.791 1.00 89.56 160 VAL A C 1
ATOM 1203 O O . VAL A 1 160 ? 17.381 -5.591 10.961 1.00 89.56 160 VAL A O 1
ATOM 1206 N N . ILE A 1 161 ? 17.166 -4.000 9.409 1.00 89.12 161 ILE A N 1
ATOM 1207 C CA . ILE A 1 161 ? 17.233 -2.852 10.323 1.00 89.12 161 ILE A CA 1
ATOM 1208 C C . ILE A 1 161 ? 15.957 -2.042 10.174 1.00 89.12 161 ILE A C 1
ATOM 1210 O O . ILE A 1 161 ? 15.600 -1.681 9.060 1.00 89.12 161 ILE A O 1
ATOM 1214 N N . ILE A 1 162 ? 15.269 -1.754 11.272 1.00 90.25 162 ILE A N 1
ATOM 1215 C CA . ILE A 1 162 ? 14.013 -1.009 11.242 1.00 90.25 162 ILE A CA 1
ATOM 1216 C C . ILE A 1 162 ? 14.091 0.136 12.238 1.00 90.25 162 ILE A C 1
ATOM 1218 O O . ILE A 1 162 ? 14.215 -0.081 13.446 1.00 90.25 162 ILE A O 1
ATOM 1222 N N . HIS A 1 163 ? 13.976 1.350 11.716 1.00 88.69 163 HIS A N 1
ATOM 1223 C CA . HIS A 1 163 ? 13.836 2.563 12.497 1.00 88.69 163 HIS A CA 1
ATOM 1224 C C . HIS A 1 163 ? 12.393 3.056 12.495 1.00 88.69 163 HIS A C 1
ATOM 1226 O O . HIS A 1 163 ? 11.676 2.920 11.502 1.00 88.69 163 HIS A O 1
ATOM 1232 N N . ASN A 1 164 ? 11.966 3.636 13.619 1.00 87.25 164 ASN A N 1
ATOM 1233 C CA . ASN A 1 164 ? 10.626 4.210 13.831 1.00 87.25 164 ASN A CA 1
ATOM 1234 C C . ASN A 1 164 ? 9.430 3.272 13.555 1.00 87.25 164 ASN A C 1
ATOM 1236 O O . ASN A 1 164 ? 8.287 3.734 13.534 1.00 87.25 164 ASN A O 1
ATOM 1240 N N . GLY A 1 165 ? 9.663 1.968 13.378 1.00 89.44 165 GLY A N 1
ATOM 1241 C CA . GLY A 1 165 ? 8.618 1.002 13.069 1.00 89.44 165 GLY A CA 1
ATOM 1242 C C . GLY A 1 165 ? 8.898 -0.415 13.559 1.00 89.44 165 GLY A C 1
ATOM 1243 O O . GLY A 1 165 ? 9.992 -0.730 14.025 1.00 89.44 165 GLY A O 1
ATOM 1244 N N . GLY A 1 166 ? 7.873 -1.262 13.474 1.00 92.06 166 GLY A N 1
ATOM 1245 C CA . GLY A 1 166 ? 7.895 -2.650 13.944 1.00 92.06 166 GLY A CA 1
ATOM 1246 C C . GLY A 1 166 ? 7.801 -3.697 12.833 1.00 92.06 166 GLY A C 1
ATOM 1247 O O . GLY A 1 166 ? 7.775 -3.384 11.641 1.00 92.06 166 GLY A O 1
ATOM 1248 N N . MET A 1 167 ? 7.720 -4.962 13.243 1.00 93.38 167 MET A N 1
ATOM 1249 C CA . MET A 1 167 ? 7.398 -6.091 12.363 1.00 93.38 167 MET A CA 1
ATOM 1250 C C . MET A 1 167 ? 6.149 -6.783 12.882 1.00 93.38 167 MET A C 1
ATOM 1252 O O . MET A 1 167 ? 6.002 -6.961 14.090 1.00 93.38 167 MET A O 1
ATOM 1256 N N . PHE A 1 168 ? 5.280 -7.228 11.985 1.00 94.44 168 PHE A N 1
ATOM 1257 C CA . PHE A 1 168 ? 4.083 -7.972 12.335 1.00 94.44 168 PHE A CA 1
ATOM 1258 C C . PHE A 1 168 ? 3.908 -9.210 11.451 1.00 94.44 168 PHE A C 1
ATOM 1260 O O . PHE A 1 168 ? 3.997 -9.126 10.228 1.00 94.44 168 PHE A O 1
ATOM 1267 N N . SER A 1 169 ? 3.590 -10.350 12.063 1.00 93.62 169 SER A N 1
ATOM 1268 C CA . SER A 1 169 ? 3.180 -11.570 11.364 1.00 93.62 169 SER A CA 1
ATOM 1269 C C . SER A 1 169 ? 1.823 -12.069 11.858 1.00 93.62 169 SER A C 1
ATOM 1271 O O . SER A 1 169 ? 1.636 -12.333 13.048 1.00 93.62 169 SER A O 1
ATOM 1273 N N . ASN A 1 170 ? 0.884 -12.238 10.924 1.00 93.19 170 ASN A N 1
ATOM 1274 C CA . ASN A 1 170 ? -0.465 -12.742 11.187 1.00 93.19 170 ASN A CA 1
ATOM 1275 C C . ASN A 1 170 ? -0.549 -14.275 11.301 1.00 93.19 170 ASN A C 1
ATOM 1277 O O . ASN A 1 170 ? -1.608 -14.813 11.630 1.00 93.19 170 ASN A O 1
ATOM 1281 N N . SER A 1 171 ? 0.541 -14.976 10.983 1.00 90.88 171 SER A N 1
ATOM 1282 C CA . SER A 1 171 ? 0.561 -16.436 10.928 1.00 90.88 171 SER A CA 1
ATOM 1283 C C . SER A 1 171 ? 0.411 -17.035 12.321 1.00 90.88 171 SER A C 1
ATOM 1285 O O . SER A 1 171 ? 1.136 -16.639 13.238 1.00 90.88 171 SER A O 1
ATOM 1287 N N . ASP A 1 172 ? -0.489 -18.006 12.462 1.00 89.56 172 ASP A N 1
ATOM 1288 C CA . ASP A 1 172 ? -0.730 -18.783 13.683 1.00 89.56 172 ASP A CA 1
ATOM 1289 C C . ASP A 1 172 ? 0.239 -19.963 13.882 1.00 89.56 172 ASP A C 1
ATOM 1291 O O . ASP A 1 172 ? 0.060 -20.760 14.803 1.00 89.56 172 ASP A O 1
ATOM 1295 N N . ASP A 1 173 ? 1.284 -20.067 13.052 1.00 88.50 173 ASP A N 1
ATOM 1296 C CA . ASP A 1 173 ? 2.330 -21.083 13.198 1.00 88.50 173 ASP A CA 1
ATOM 1297 C C . ASP A 1 173 ? 2.968 -20.995 14.591 1.00 88.50 173 ASP A C 1
ATOM 1299 O O . ASP A 1 173 ? 3.543 -19.965 14.954 1.00 88.50 173 ASP A O 1
ATOM 1303 N N . SER A 1 174 ? 2.869 -22.076 15.371 1.00 83.75 174 SER A N 1
ATOM 1304 C CA . SER A 1 174 ? 3.215 -22.074 16.795 1.00 83.75 174 SER A CA 1
ATOM 1305 C C . SER A 1 174 ? 4.684 -21.784 17.087 1.00 83.75 174 SER A C 1
ATOM 1307 O O . SER A 1 174 ? 4.997 -21.356 18.198 1.00 83.75 174 SER A O 1
ATOM 1309 N N . ASP A 1 175 ? 5.556 -21.984 16.094 1.00 77.56 175 ASP A N 1
ATOM 1310 C CA . ASP A 1 175 ? 7.009 -21.934 16.255 1.00 77.56 175 ASP A CA 1
ATOM 1311 C C . ASP A 1 175 ? 7.670 -20.973 15.246 1.00 77.56 175 ASP A C 1
ATOM 1313 O O . ASP A 1 175 ? 8.764 -20.462 15.490 1.00 77.56 175 ASP A O 1
ATOM 1317 N N . LYS A 1 176 ? 7.053 -20.755 14.074 1.00 84.50 176 LYS A N 1
ATOM 1318 C CA . LYS A 1 176 ? 7.699 -20.121 12.907 1.00 84.50 176 LYS A CA 1
ATOM 1319 C C . LYS A 1 176 ? 6.862 -19.020 12.257 1.00 84.50 176 LYS A C 1
ATOM 1321 O O . LYS A 1 176 ? 6.931 -18.829 11.040 1.00 84.50 176 LYS A O 1
ATOM 1326 N N . SER A 1 177 ? 6.100 -18.267 13.047 1.00 88.81 177 SER A N 1
ATOM 1327 C CA . SER A 1 177 ? 5.410 -17.069 12.552 1.00 88.81 177 SER A CA 1
ATOM 1328 C C . SER A 1 177 ? 6.408 -15.967 12.179 1.00 88.81 177 SER A C 1
ATOM 1330 O O . SER A 1 177 ? 6.314 -15.380 11.103 1.00 88.81 177 SER A O 1
ATOM 1332 N N . ILE A 1 178 ? 7.429 -15.739 13.008 1.00 90.88 178 ILE A N 1
ATOM 1333 C CA . ILE A 1 178 ? 8.637 -15.008 12.601 1.00 90.88 178 ILE A CA 1
ATOM 1334 C C . ILE A 1 178 ? 9.830 -15.912 12.869 1.00 90.88 178 ILE A C 1
ATOM 1336 O O . ILE A 1 178 ? 10.084 -16.298 14.006 1.00 90.88 178 ILE A O 1
ATOM 1340 N N . TRP A 1 179 ? 10.560 -16.273 11.822 1.00 88.94 179 TRP A N 1
ATOM 1341 C CA . TRP A 1 179 ? 11.612 -17.276 11.930 1.00 88.94 179 TRP A CA 1
ATOM 1342 C C . TRP A 1 179 ? 12.880 -16.837 11.225 1.00 88.94 179 TRP A C 1
ATOM 1344 O O . TRP A 1 179 ? 12.825 -16.375 10.082 1.00 88.94 179 TRP A O 1
ATOM 1354 N N . GLY A 1 180 ? 14.025 -17.077 11.858 1.00 86.25 180 GLY A N 1
ATOM 1355 C CA . GLY A 1 180 ? 15.312 -16.937 11.202 1.00 86.25 180 GLY A CA 1
ATOM 1356 C C . GLY A 1 180 ? 16.323 -18.009 11.574 1.00 86.25 180 GLY A C 1
ATOM 1357 O O . GLY A 1 180 ? 16.266 -18.629 12.633 1.00 86.25 180 GLY A O 1
ATOM 1358 N N . LEU A 1 181 ? 17.271 -18.241 10.667 1.00 79.50 181 LEU A N 1
ATOM 1359 C CA . LEU A 1 181 ? 18.423 -19.101 10.939 1.00 79.50 181 LEU A CA 1
ATOM 1360 C C . LEU A 1 181 ? 19.415 -18.395 11.875 1.00 79.50 181 LEU A C 1
ATOM 1362 O O . LEU A 1 181 ? 19.422 -17.169 11.959 1.00 79.50 181 LEU A O 1
ATOM 1366 N N . ALA A 1 182 ? 20.270 -19.172 12.549 1.00 67.38 182 ALA A N 1
ATOM 1367 C CA . ALA A 1 182 ? 21.107 -18.732 13.676 1.00 67.38 182 ALA A CA 1
ATOM 1368 C C . ALA A 1 182 ? 22.018 -17.514 13.414 1.00 67.38 182 ALA A C 1
ATOM 1370 O O . ALA A 1 182 ? 22.544 -16.933 14.352 1.00 67.38 182 ALA A O 1
ATOM 1371 N N . THR A 1 183 ? 22.233 -17.128 12.160 1.00 83.00 183 THR A N 1
ATOM 1372 C CA . THR A 1 183 ? 23.081 -16.000 11.752 1.00 83.00 183 THR A CA 1
ATOM 1373 C C . THR A 1 183 ? 22.306 -14.772 11.272 1.00 83.00 183 THR A C 1
ATOM 1375 O O . THR A 1 183 ? 22.915 -13.730 11.030 1.00 83.00 183 THR A O 1
ATOM 1378 N N . SER A 1 184 ? 20.985 -14.880 11.121 1.00 88.38 184 SER A N 1
ATOM 1379 C CA . SER A 1 184 ? 20.125 -13.751 10.763 1.00 88.38 184 SER A CA 1
ATOM 1380 C C . SER A 1 184 ? 20.002 -12.758 11.917 1.00 88.38 184 SER A C 1
ATOM 1382 O O . SER A 1 184 ? 20.044 -13.160 13.079 1.00 88.38 184 SER A O 1
ATOM 1384 N N . ARG A 1 185 ? 19.877 -11.464 11.599 1.00 89.69 185 ARG A N 1
ATOM 1385 C CA . ARG A 1 185 ? 19.782 -10.383 12.590 1.00 89.69 185 ARG A CA 1
ATOM 1386 C C . ARG A 1 185 ? 18.648 -9.427 12.268 1.00 89.69 185 ARG A C 1
ATOM 1388 O O . ARG A 1 185 ? 18.502 -9.021 11.117 1.00 89.69 185 ARG A O 1
ATOM 1395 N N . VAL A 1 186 ? 17.921 -9.013 13.298 1.00 92.12 186 VAL A N 1
ATOM 1396 C CA . VAL A 1 186 ? 16.946 -7.918 13.228 1.00 92.12 186 VAL A CA 1
ATOM 1397 C C . VAL A 1 186 ? 17.393 -6.811 14.174 1.00 92.12 186 VAL A C 1
ATOM 1399 O O . VAL A 1 186 ? 17.683 -7.098 15.326 1.00 92.12 186 VAL A O 1
ATOM 1402 N N . TYR A 1 187 ? 17.448 -5.565 13.714 1.00 91.75 187 TYR A N 1
ATOM 1403 C CA . TYR A 1 187 ? 17.713 -4.386 14.536 1.00 91.75 187 TYR A CA 1
ATOM 1404 C C . TYR A 1 187 ? 16.439 -3.551 14.637 1.00 91.75 187 TYR A C 1
ATOM 1406 O O . TYR A 1 187 ? 15.837 -3.240 13.611 1.00 91.75 187 TYR A O 1
ATOM 1414 N N . LEU A 1 188 ? 16.052 -3.181 15.856 1.00 90.88 188 LEU A N 1
ATOM 1415 C CA . LEU A 1 188 ? 14.891 -2.340 16.142 1.00 90.88 188 LEU A CA 1
ATOM 1416 C C . LEU A 1 188 ? 15.285 -1.151 17.023 1.00 90.88 188 LEU A C 1
ATOM 1418 O O . LEU A 1 188 ? 16.114 -1.269 17.936 1.00 90.88 188 LEU A O 1
ATOM 1422 N N . ASP A 1 189 ? 14.626 -0.018 16.796 1.00 89.25 189 ASP A N 1
ATOM 1423 C CA . ASP A 1 189 ? 14.678 1.122 17.710 1.00 89.25 189 ASP A CA 1
ATOM 1424 C C . ASP A 1 189 ? 13.984 0.832 19.050 1.00 89.25 189 ASP A C 1
ATOM 1426 O O . ASP A 1 189 ? 13.126 -0.044 19.178 1.00 89.25 189 ASP A O 1
ATOM 1430 N N . SER A 1 190 ? 14.335 1.625 20.064 1.00 81.94 190 SER A N 1
ATOM 1431 C CA . SER A 1 190 ? 13.681 1.576 21.374 1.00 81.94 190 SER A CA 1
ATOM 1432 C C . SER A 1 190 ? 12.171 1.823 21.261 1.00 81.94 190 SER A C 1
ATOM 1434 O O . SER A 1 190 ? 11.729 2.736 20.560 1.00 81.94 190 SER A O 1
ATOM 1436 N N . GLY A 1 191 ? 11.373 1.015 21.964 1.00 82.00 191 GLY A N 1
ATOM 1437 C CA . GLY A 1 191 ? 9.909 1.089 21.942 1.00 82.00 191 GLY A CA 1
ATOM 1438 C C . GLY A 1 191 ? 9.239 0.444 20.722 1.00 82.00 191 GLY A C 1
ATOM 1439 O O . GLY A 1 191 ? 8.010 0.403 20.676 1.00 82.00 191 GLY A O 1
ATOM 1440 N N . GLN A 1 192 ? 10.010 -0.081 19.764 1.00 88.44 192 GLN A N 1
ATOM 1441 C CA . GLN A 1 192 ? 9.494 -0.891 18.660 1.00 88.44 192 GLN A CA 1
ATOM 1442 C C . GLN A 1 192 ? 9.523 -2.380 19.015 1.00 88.44 192 GLN A C 1
ATOM 1444 O O . GLN A 1 192 ? 10.239 -2.809 19.920 1.00 88.44 192 GLN A O 1
ATOM 1449 N N . ALA A 1 193 ? 8.725 -3.180 18.308 1.00 89.44 193 ALA A N 1
ATOM 1450 C CA . ALA A 1 193 ? 8.647 -4.611 18.560 1.00 89.44 193 ALA A CA 1
ATOM 1451 C C . ALA A 1 193 ? 8.358 -5.422 17.297 1.00 89.44 193 ALA A C 1
ATOM 1453 O O . ALA A 1 193 ? 7.659 -4.971 16.385 1.00 89.44 193 ALA A O 1
ATOM 1454 N N . MET A 1 194 ? 8.836 -6.664 17.307 1.00 91.38 194 MET A N 1
ATOM 1455 C CA . MET A 1 194 ? 8.297 -7.742 16.495 1.00 91.38 194 MET A CA 1
ATOM 1456 C C . MET A 1 194 ? 7.062 -8.315 17.186 1.00 91.38 194 MET A C 1
ATOM 1458 O O . MET A 1 194 ? 7.085 -8.648 18.374 1.00 91.38 194 MET A O 1
ATOM 1462 N N . LYS A 1 195 ? 5.981 -8.428 16.428 1.00 92.00 195 LYS A N 1
ATOM 1463 C CA . LYS A 1 195 ? 4.680 -8.914 16.868 1.00 92.00 195 LYS A CA 1
ATOM 1464 C C . LYS A 1 195 ? 4.294 -10.120 16.030 1.00 92.00 195 LYS A C 1
ATOM 1466 O O . LYS A 1 195 ? 4.373 -10.076 14.805 1.00 92.00 195 LYS A O 1
ATOM 1471 N N . ALA A 1 196 ? 3.843 -11.180 16.676 1.00 90.50 196 ALA A N 1
ATOM 1472 C CA . ALA A 1 196 ? 3.405 -12.384 15.991 1.00 90.50 196 ALA A CA 1
ATOM 1473 C C . ALA A 1 196 ? 2.132 -12.936 16.629 1.00 90.50 196 ALA A C 1
ATOM 1475 O O . ALA A 1 196 ? 1.966 -12.894 17.848 1.00 90.50 196 ALA A O 1
ATOM 1476 N N . VAL A 1 197 ? 1.231 -13.451 15.796 1.00 90.00 197 VAL A N 1
ATOM 1477 C CA . VAL A 1 197 ? 0.078 -14.243 16.248 1.00 90.00 197 VAL A CA 1
ATOM 1478 C C . VAL A 1 197 ? 0.560 -15.587 16.791 1.00 90.00 197 VAL A C 1
ATOM 1480 O O . VAL A 1 197 ? 0.203 -15.967 17.901 1.00 90.00 197 VAL A O 1
ATOM 1483 N N . GLY A 1 198 ? 1.408 -16.273 16.027 1.00 87.88 198 GLY A N 1
ATOM 1484 C CA . GLY A 1 198 ? 2.090 -17.497 16.424 1.00 87.88 198 GLY A CA 1
ATOM 1485 C C . GLY A 1 198 ? 3.430 -17.256 17.131 1.00 87.88 198 GLY A C 1
ATOM 1486 O O . GLY A 1 198 ? 3.673 -16.194 17.711 1.00 87.88 198 GLY A O 1
ATOM 1487 N N . GLY A 1 199 ? 4.306 -18.257 17.076 1.00 86.31 199 GLY A N 1
ATOM 1488 C CA . GLY A 1 199 ? 5.621 -18.235 17.715 1.00 86.31 199 GLY A CA 1
ATOM 1489 C C . GLY A 1 199 ? 6.696 -17.500 16.919 1.00 86.31 199 GLY A C 1
ATOM 1490 O O . GLY A 1 199 ? 6.576 -17.250 15.716 1.00 86.31 199 GLY A O 1
ATOM 1491 N N . MET A 1 200 ? 7.782 -17.172 17.607 1.00 88.12 200 MET A N 1
ATOM 1492 C CA . MET A 1 200 ? 8.977 -16.561 17.041 1.00 88.12 200 MET A CA 1
ATOM 1493 C C . MET A 1 200 ? 10.201 -17.410 17.369 1.00 88.12 200 MET A C 1
ATOM 1495 O O . MET A 1 200 ? 10.349 -17.852 18.503 1.00 88.12 200 MET A O 1
ATOM 1499 N N . SER A 1 201 ? 11.104 -17.589 16.409 1.00 87.75 201 SER A N 1
ATOM 1500 C CA . SER A 1 201 ? 12.393 -18.241 16.653 1.00 87.75 201 SER A CA 1
ATOM 1501 C C . SER A 1 201 ? 13.496 -17.525 15.879 1.00 87.75 201 SER A C 1
ATOM 1503 O O . SER A 1 201 ? 13.684 -17.714 14.673 1.00 87.75 201 SER A O 1
ATOM 1505 N N . LEU A 1 202 ? 14.180 -16.630 16.590 1.00 85.50 202 LEU A N 1
ATOM 1506 C CA . LEU A 1 202 ? 15.266 -15.775 16.120 1.00 85.50 202 LEU A CA 1
ATOM 1507 C C . LEU A 1 202 ? 16.343 -15.678 17.201 1.00 85.50 202 LEU A C 1
ATOM 1509 O O . LEU A 1 202 ? 16.057 -15.309 18.338 1.00 85.50 202 LEU A O 1
ATOM 1513 N N . SER A 1 203 ? 17.592 -15.970 16.836 1.00 83.38 203 SER A N 1
ATOM 1514 C CA . SER A 1 203 ? 18.715 -15.970 17.784 1.00 83.38 203 SER A CA 1
ATOM 1515 C C . SER A 1 203 ? 19.327 -14.589 18.033 1.00 83.38 203 SER A C 1
ATOM 1517 O O . SER A 1 203 ? 19.941 -14.403 19.079 1.00 83.38 203 SER A O 1
ATOM 1519 N N . HIS A 1 204 ? 19.171 -13.645 17.096 1.00 83.12 204 HIS A N 1
ATOM 1520 C CA . HIS A 1 204 ? 19.748 -12.302 17.190 1.00 83.12 204 HIS A CA 1
ATOM 1521 C C . HIS A 1 204 ? 18.725 -11.221 16.834 1.00 83.12 204 HIS A C 1
ATOM 1523 O O . HIS A 1 204 ? 18.463 -10.923 15.664 1.00 83.12 204 HIS A O 1
ATOM 1529 N N . VAL A 1 205 ? 18.165 -10.618 17.871 1.00 84.31 205 VAL A N 1
ATOM 1530 C CA . VAL A 1 205 ? 17.278 -9.461 17.818 1.00 84.31 205 VAL A CA 1
ATOM 1531 C C . VAL A 1 205 ? 17.944 -8.369 18.634 1.00 84.31 205 VAL A C 1
ATOM 1533 O O . VAL A 1 205 ? 18.201 -8.534 19.820 1.00 84.31 205 VAL A O 1
ATOM 1536 N N . ILE A 1 206 ? 18.270 -7.258 17.993 1.00 84.88 206 ILE A N 1
ATOM 1537 C CA . ILE A 1 206 ? 19.065 -6.191 18.577 1.00 84.88 206 ILE A CA 1
ATOM 1538 C C . ILE A 1 206 ? 18.161 -4.983 18.773 1.00 84.88 206 ILE A C 1
ATOM 1540 O O . ILE A 1 206 ? 17.875 -4.251 17.829 1.00 84.88 206 ILE A O 1
ATOM 1544 N N . VAL A 1 207 ? 17.722 -4.765 20.008 1.00 84.50 207 VAL A N 1
ATOM 1545 C CA . VAL A 1 207 ? 16.861 -3.635 20.372 1.00 84.50 207 VAL A CA 1
ATOM 1546 C C . VAL A 1 207 ? 17.702 -2.612 21.117 1.00 84.50 207 VAL A C 1
ATOM 1548 O O . VAL A 1 207 ? 18.317 -2.929 22.137 1.00 84.50 207 VAL A O 1
ATOM 1551 N N . ASN A 1 208 ? 17.776 -1.383 20.595 1.00 80.94 208 ASN A N 1
ATOM 1552 C CA . ASN A 1 208 ? 18.563 -0.299 21.203 1.00 80.94 208 ASN A CA 1
ATOM 1553 C C . ASN A 1 208 ? 20.023 -0.714 21.525 1.00 80.94 208 ASN A C 1
ATOM 1555 O O . ASN A 1 208 ? 20.561 -0.435 22.597 1.00 80.94 208 ASN A O 1
ATOM 1559 N N . GLY A 1 209 ? 20.649 -1.465 20.611 1.00 79.69 209 GLY A N 1
ATOM 1560 C CA . GLY A 1 209 ? 22.023 -1.965 20.753 1.00 79.69 209 GLY A CA 1
ATOM 1561 C C . GLY A 1 209 ? 22.203 -3.176 21.680 1.00 79.69 209 GLY A C 1
ATOM 1562 O O . GLY A 1 209 ? 23.328 -3.654 21.818 1.00 79.69 209 GLY A O 1
ATOM 1563 N N . THR A 1 210 ? 21.132 -3.695 22.285 1.00 81.56 210 THR A N 1
ATOM 1564 C CA . THR A 1 210 ? 21.163 -4.911 23.112 1.00 81.56 210 THR A CA 1
ATOM 1565 C C . THR A 1 210 ? 20.753 -6.117 22.278 1.00 81.56 210 THR A C 1
ATOM 1567 O O . THR A 1 210 ? 19.634 -6.147 21.783 1.00 81.56 210 THR A O 1
ATOM 1570 N N . ASP A 1 211 ? 21.648 -7.096 22.127 1.00 84.94 211 ASP A N 1
ATOM 1571 C CA . ASP A 1 211 ? 21.374 -8.352 21.415 1.00 84.94 211 ASP A CA 1
ATOM 1572 C C . ASP A 1 211 ? 20.658 -9.355 22.330 1.00 84.94 211 ASP A C 1
ATOM 1574 O O . ASP A 1 211 ? 21.100 -9.613 23.454 1.00 84.94 211 ASP A O 1
ATOM 1578 N N . MET A 1 212 ? 19.551 -9.914 21.852 1.00 83.81 212 MET A N 1
ATOM 1579 C CA . MET A 1 212 ? 18.726 -10.883 22.561 1.00 83.81 212 MET A CA 1
ATOM 1580 C C . MET A 1 212 ? 18.171 -11.948 21.615 1.00 83.81 212 MET A C 1
ATOM 1582 O O . MET A 1 212 ? 18.086 -11.761 20.406 1.00 83.81 212 MET A O 1
ATOM 1586 N N . SER A 1 213 ? 17.751 -13.075 22.184 1.00 82.75 213 SER A N 1
ATOM 1587 C CA . SER A 1 213 ? 17.059 -14.127 21.442 1.00 82.75 213 SER A CA 1
ATOM 1588 C C . SER A 1 213 ? 15.556 -13.991 21.647 1.00 82.75 213 SER A C 1
ATOM 1590 O O . SER A 1 213 ? 15.096 -13.846 22.781 1.00 82.75 213 SER A O 1
ATOM 1592 N N . CYS A 1 214 ? 14.796 -14.121 20.567 1.00 79.81 214 CYS A N 1
ATOM 1593 C CA . CYS A 1 214 ? 13.350 -14.290 20.606 1.00 79.81 214 CYS A CA 1
ATOM 1594 C C . CYS A 1 214 ? 13.028 -15.706 20.151 1.00 79.81 214 CYS A C 1
ATOM 1596 O O . CYS A 1 214 ? 12.773 -15.949 18.977 1.00 79.81 214 CYS A O 1
ATOM 1598 N N . ASP A 1 215 ? 13.120 -16.631 21.104 1.00 82.31 215 ASP A N 1
ATOM 1599 C CA . ASP A 1 215 ? 12.764 -18.041 20.947 1.00 82.31 215 ASP A CA 1
ATOM 1600 C C . ASP A 1 215 ? 11.556 -18.316 21.847 1.00 82.31 215 ASP A C 1
ATOM 1602 O O . ASP A 1 215 ? 11.677 -18.619 23.034 1.00 82.31 215 ASP A O 1
ATOM 1606 N N . LEU A 1 216 ? 10.382 -18.016 21.304 1.00 76.06 216 LEU A N 1
ATOM 1607 C CA . LEU A 1 216 ? 9.115 -17.930 22.011 1.00 76.06 216 LEU A CA 1
ATOM 1608 C C . LEU A 1 216 ? 8.083 -18.743 21.239 1.00 76.06 216 LEU A C 1
ATOM 1610 O O . LEU A 1 216 ? 7.673 -18.351 20.149 1.00 76.06 216 LEU A O 1
ATOM 1614 N N . ASP A 1 217 ? 7.640 -19.854 21.814 1.00 71.12 217 ASP A N 1
ATOM 1615 C CA . ASP A 1 217 ? 6.497 -20.596 21.290 1.00 71.12 217 ASP A CA 1
ATOM 1616 C C . ASP A 1 217 ? 5.167 -19.975 21.758 1.00 71.12 217 ASP A C 1
ATOM 1618 O O . ASP A 1 217 ? 5.122 -19.082 22.620 1.00 71.12 217 ASP A O 1
ATOM 1622 N N . THR A 1 218 ? 4.051 -20.483 21.234 1.00 60.38 218 THR A N 1
ATOM 1623 C CA . THR A 1 218 ? 2.711 -20.031 21.647 1.00 60.38 218 THR A CA 1
ATOM 1624 C C . THR A 1 218 ? 2.349 -20.372 23.100 1.00 60.38 218 THR A C 1
ATOM 1626 O O . THR A 1 218 ? 1.335 -19.905 23.612 1.00 60.38 218 THR A O 1
ATOM 1629 N N . SER A 1 219 ? 3.153 -21.179 23.798 1.00 62.12 219 SER A N 1
ATOM 1630 C CA . SER A 1 219 ? 2.939 -21.559 25.202 1.00 62.12 219 SER A CA 1
ATOM 1631 C C . SER A 1 219 ? 3.673 -20.654 26.201 1.00 62.12 219 SER A C 1
ATOM 1633 O O . SER A 1 219 ? 3.391 -20.705 27.404 1.00 62.12 219 SER A O 1
ATOM 1635 N N . SER A 1 220 ? 4.575 -19.794 25.716 1.00 61.47 220 SER A N 1
ATOM 1636 C CA . SER A 1 220 ? 5.318 -18.839 26.535 1.00 61.47 220 SER A CA 1
ATOM 1637 C C . SER A 1 220 ? 4.378 -17.866 27.271 1.00 61.47 220 SER A C 1
ATOM 1639 O O . SER A 1 220 ? 3.593 -17.123 26.678 1.00 61.47 220 SER A O 1
ATOM 1641 N N . LEU A 1 221 ? 4.417 -17.896 28.611 1.00 56.62 221 LEU A N 1
ATOM 1642 C CA . LEU A 1 221 ? 3.592 -17.028 29.456 1.00 56.62 221 LEU A CA 1
ATOM 1643 C C . LEU A 1 221 ? 4.076 -15.565 29.354 1.00 56.62 221 LEU A C 1
ATOM 1645 O O . LEU A 1 221 ? 5.286 -15.338 29.363 1.00 56.62 221 LEU A O 1
ATOM 1649 N N . PRO A 1 222 ? 3.180 -14.557 29.389 1.00 54.97 222 PRO A N 1
ATOM 1650 C CA . PRO A 1 222 ? 3.526 -13.136 29.200 1.00 54.97 222 PRO A CA 1
ATOM 1651 C C . PRO A 1 222 ? 4.507 -12.522 30.222 1.00 54.97 222 PRO A C 1
ATOM 1653 O O . PRO A 1 222 ? 4.826 -11.341 30.136 1.00 54.97 222 PRO A O 1
ATOM 1656 N N . GLY A 1 223 ? 4.935 -13.271 31.242 1.00 48.03 223 GLY A N 1
ATOM 1657 C CA . GLY A 1 223 ? 5.506 -12.727 32.477 1.00 48.03 223 GLY A CA 1
ATOM 1658 C C . GLY A 1 223 ? 6.940 -12.200 32.398 1.00 48.03 223 GLY A C 1
ATOM 1659 O O . GLY A 1 223 ? 7.331 -11.459 33.294 1.00 48.03 223 GLY A O 1
ATOM 1660 N N . THR A 1 224 ? 7.714 -12.547 31.367 1.00 56.09 224 THR A N 1
ATOM 1661 C CA . THR A 1 224 ? 9.103 -12.076 31.182 1.00 56.09 224 THR A CA 1
ATOM 1662 C C . THR A 1 224 ? 9.512 -12.142 29.710 1.00 56.09 224 THR A C 1
ATOM 1664 O O . THR A 1 224 ? 10.521 -12.759 29.364 1.00 56.09 224 THR A O 1
ATOM 1667 N N . LEU A 1 225 ? 8.694 -11.586 28.817 1.00 64.31 225 LEU A N 1
ATOM 1668 C CA . LEU A 1 225 ? 9.077 -11.521 27.411 1.00 64.31 225 LEU A CA 1
ATOM 1669 C C . LEU A 1 225 ? 10.237 -10.524 27.229 1.00 64.31 225 LEU A C 1
ATOM 1671 O O . LEU A 1 225 ? 10.234 -9.474 27.880 1.00 64.31 225 LEU A O 1
ATOM 1675 N N . PRO A 1 226 ? 11.231 -10.837 26.381 1.00 69.81 226 PRO A N 1
ATOM 1676 C CA . PRO A 1 226 ? 12.270 -9.887 26.011 1.00 69.81 226 PRO A CA 1
ATOM 1677 C C . PRO A 1 226 ? 11.632 -8.617 25.415 1.00 69.81 226 PRO A C 1
ATOM 1679 O O . PRO A 1 226 ? 10.719 -8.709 24.591 1.00 69.81 226 PRO A O 1
ATOM 1682 N N . GLU A 1 227 ? 12.091 -7.433 25.836 1.00 72.31 227 GLU A N 1
ATOM 1683 C CA . GLU A 1 227 ? 11.658 -6.160 25.244 1.00 72.31 227 GLU A CA 1
ATOM 1684 C C . GLU A 1 227 ? 11.853 -6.203 23.720 1.00 72.31 227 GLU A C 1
ATOM 1686 O O . GLU A 1 227 ? 12.911 -6.597 23.242 1.00 72.31 227 GLU A O 1
ATOM 1691 N N . GLY A 1 228 ? 10.815 -5.855 22.956 1.00 75.75 228 GLY A N 1
ATOM 1692 C CA . GLY A 1 228 ? 10.837 -5.919 21.491 1.00 75.75 228 GLY A CA 1
ATOM 1693 C C . GLY A 1 228 ? 10.307 -7.214 20.864 1.00 75.75 228 GLY A C 1
ATOM 1694 O O . GLY A 1 228 ? 10.255 -7.286 19.639 1.00 75.75 228 GLY A O 1
ATOM 1695 N N . CYS A 1 229 ? 9.849 -8.200 21.648 1.00 85.19 229 CYS A N 1
ATOM 1696 C CA . CYS A 1 229 ? 9.219 -9.422 21.129 1.00 85.19 229 CYS A CA 1
ATOM 1697 C C . CYS A 1 229 ? 7.869 -9.715 21.798 1.00 85.19 229 CYS A C 1
ATOM 1699 O O . CYS A 1 229 ? 7.787 -9.930 23.006 1.00 85.19 229 CYS A O 1
ATOM 1701 N N . VAL A 1 230 ? 6.800 -9.753 20.995 1.00 84.38 230 VAL A N 1
ATOM 1702 C CA 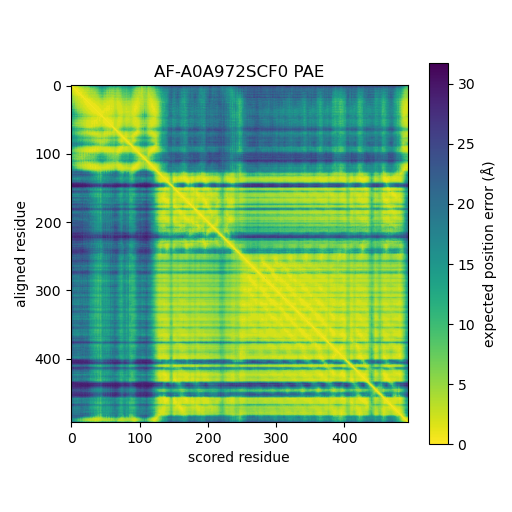. VAL A 1 230 ? 5.415 -9.958 21.446 1.00 84.38 230 VAL A CA 1
ATOM 1703 C C . VAL A 1 230 ? 4.746 -11.097 20.648 1.00 84.38 230 VAL A C 1
ATOM 1705 O O . VAL A 1 230 ? 4.218 -10.848 19.562 1.00 84.38 230 VAL A O 1
ATOM 1708 N N . PRO A 1 231 ? 4.777 -12.353 21.135 1.00 81.19 231 PRO A N 1
ATOM 1709 C CA . PRO A 1 231 ? 4.065 -13.478 20.526 1.00 81.19 231 PRO A CA 1
ATOM 1710 C C . PRO A 1 231 ? 2.594 -13.496 20.972 1.00 81.19 231 PRO A C 1
ATOM 1712 O O . PRO A 1 231 ? 2.184 -12.696 21.819 1.00 81.19 231 PRO A O 1
ATOM 1715 N N . ASN A 1 232 ? 1.817 -14.463 20.471 1.00 80.06 232 ASN A N 1
ATOM 1716 C CA . ASN A 1 232 ? 0.444 -14.736 20.917 1.00 80.06 232 ASN A CA 1
ATOM 1717 C C . ASN A 1 232 ? -0.524 -13.554 20.751 1.00 80.06 232 ASN A C 1
ATOM 1719 O O . ASN A 1 232 ? -1.452 -13.365 21.544 1.00 80.06 232 ASN A O 1
ATOM 1723 N N . MET A 1 233 ? -0.310 -12.739 19.720 1.00 84.31 233 MET A N 1
ATOM 1724 C CA . MET A 1 233 ? -1.245 -11.682 19.348 1.00 84.31 233 MET A CA 1
ATOM 1725 C C . MET A 1 233 ? -2.570 -12.279 18.862 1.00 84.31 233 MET A C 1
ATOM 1727 O O . MET A 1 233 ? -2.621 -13.381 18.320 1.00 84.31 233 MET A O 1
ATOM 1731 N N . SER A 1 234 ? -3.662 -11.525 19.003 1.00 84.69 234 SER A N 1
ATOM 1732 C CA . SER A 1 234 ? -4.922 -11.909 18.362 1.00 84.69 234 SER A CA 1
ATOM 1733 C C . SER A 1 234 ? -4.740 -11.915 16.849 1.00 84.69 234 SER A C 1
ATOM 1735 O O . SER A 1 234 ? -4.324 -10.907 16.274 1.00 84.69 234 SER A O 1
ATOM 1737 N N . GLN A 1 235 ? -5.112 -13.023 16.211 1.00 84.75 235 GLN A N 1
ATOM 1738 C CA . GLN A 1 235 ? -5.101 -13.125 14.760 1.00 84.75 235 GLN A CA 1
ATOM 1739 C C . GLN A 1 235 ? -6.020 -12.077 14.136 1.00 84.75 235 GLN A C 1
ATOM 1741 O O . GLN A 1 235 ? -7.156 -11.882 14.581 1.00 84.75 235 GLN A O 1
ATOM 1746 N N . MET A 1 236 ? -5.527 -11.398 13.104 1.00 84.69 236 MET A N 1
ATOM 1747 C CA . MET A 1 236 ? -6.345 -10.524 12.279 1.00 84.69 236 MET A CA 1
ATOM 1748 C C . MET A 1 236 ? -7.021 -11.348 11.182 1.00 84.69 236 MET A C 1
ATOM 1750 O O . MET A 1 236 ? -6.390 -12.233 10.596 1.00 84.69 236 MET A O 1
ATOM 1754 N N . PRO A 1 237 ? -8.293 -11.061 10.859 1.00 82.69 237 PRO A N 1
ATOM 1755 C CA . PRO A 1 237 ? -8.937 -11.700 9.726 1.00 82.69 237 PRO A CA 1
ATOM 1756 C C . PRO A 1 237 ? -8.162 -11.363 8.450 1.00 82.69 237 PRO A C 1
ATOM 1758 O O . PRO A 1 237 ? -7.893 -10.193 8.170 1.00 82.69 237 PRO A O 1
ATOM 1761 N N . PHE A 1 238 ? -7.805 -12.392 7.681 1.00 80.88 238 PHE A N 1
ATOM 1762 C CA . PHE A 1 238 ? -7.178 -12.197 6.381 1.00 80.88 238 PHE A CA 1
ATOM 1763 C C . PHE A 1 238 ? -8.156 -11.440 5.463 1.00 80.88 238 PHE A C 1
ATOM 1765 O O . PHE A 1 238 ? -9.320 -11.847 5.362 1.00 80.88 238 PHE A O 1
ATOM 1772 N N . PRO A 1 239 ? -7.745 -10.317 4.847 1.00 75.25 239 PRO A N 1
ATOM 1773 C CA . PRO A 1 239 ? -8.669 -9.466 4.112 1.00 75.25 239 PRO A CA 1
ATOM 1774 C C . PRO A 1 239 ? -9.180 -10.208 2.872 1.00 75.25 239 PRO A C 1
ATOM 1776 O O . PRO A 1 239 ? -8.356 -10.610 2.054 1.00 75.25 239 PRO A O 1
ATOM 1779 N N . PRO A 1 240 ? -10.502 -10.374 2.672 1.00 70.81 240 PRO A N 1
ATOM 1780 C CA . PRO A 1 240 ? -11.005 -10.917 1.415 1.00 70.81 240 PRO A CA 1
ATOM 1781 C C . PRO A 1 240 ? -10.694 -9.941 0.272 1.00 70.81 240 PRO A C 1
ATOM 1783 O O . PRO A 1 240 ? -10.622 -8.729 0.493 1.00 70.81 240 PRO A O 1
ATOM 1786 N N . THR A 1 241 ? -10.541 -10.450 -0.953 1.00 63.38 241 THR A N 1
ATOM 1787 C CA . THR A 1 241 ? -10.195 -9.642 -2.142 1.00 63.38 241 THR A CA 1
ATOM 1788 C C . THR A 1 241 ? -11.166 -8.475 -2.328 1.00 63.38 241 THR A C 1
ATOM 1790 O O . THR A 1 241 ? -10.766 -7.347 -2.600 1.00 63.38 241 THR A O 1
ATOM 1793 N N . THR A 1 242 ? -12.447 -8.706 -2.037 1.00 59.19 242 THR A N 1
ATOM 1794 C CA . THR A 1 242 ? -13.513 -7.698 -2.080 1.00 59.19 242 THR A CA 1
ATOM 1795 C C . THR A 1 242 ? -13.343 -6.541 -1.090 1.00 59.19 242 THR A C 1
ATOM 1797 O O . THR A 1 242 ? -13.838 -5.451 -1.364 1.00 59.19 242 THR A O 1
ATOM 1800 N N . TYR A 1 243 ? -12.666 -6.739 0.047 1.00 57.44 243 TYR A N 1
ATOM 1801 C CA . TYR A 1 243 ? -12.485 -5.701 1.073 1.00 57.44 243 TYR A CA 1
ATOM 1802 C C . TYR A 1 243 ? -11.313 -4.764 0.760 1.00 57.44 243 TYR A C 1
ATOM 1804 O O . TYR A 1 243 ? -11.364 -3.579 1.084 1.00 57.44 243 TYR A O 1
ATOM 1812 N N . LEU A 1 244 ? -10.269 -5.267 0.095 1.00 60.72 244 LEU A N 1
ATOM 1813 C CA . LEU A 1 244 ? -9.132 -4.444 -0.330 1.00 60.72 244 LEU A CA 1
ATOM 1814 C C . LEU A 1 244 ? -9.535 -3.447 -1.418 1.00 60.72 244 LEU A C 1
ATOM 1816 O O . LEU A 1 244 ? -9.191 -2.271 -1.309 1.00 60.72 244 LEU A O 1
ATOM 1820 N N . ASN A 1 245 ? -10.384 -3.879 -2.353 1.00 58.16 245 ASN A N 1
ATOM 1821 C CA . ASN A 1 245 ? -10.951 -3.027 -3.404 1.00 58.16 245 ASN A CA 1
ATOM 1822 C C . ASN A 1 245 ? -11.845 -1.893 -2.858 1.00 58.16 245 ASN A C 1
ATOM 1824 O O . ASN A 1 245 ? -12.210 -0.990 -3.601 1.00 58.16 245 ASN A O 1
ATOM 1828 N N . GLN A 1 246 ? -12.238 -1.934 -1.576 1.00 59.88 246 GLN A N 1
ATOM 1829 C CA . GLN A 1 246 ? -13.007 -0.861 -0.928 1.00 59.88 246 GLN A CA 1
ATOM 1830 C C . GLN A 1 246 ? -12.135 0.165 -0.194 1.00 59.88 246 GLN A C 1
ATOM 1832 O O . GLN A 1 246 ? -12.637 1.225 0.179 1.00 59.88 246 GLN A O 1
ATOM 1837 N N . ARG A 1 247 ? -10.868 -0.157 0.095 1.00 71.75 247 ARG A N 1
ATOM 1838 C CA . ARG A 1 247 ? -9.967 0.691 0.900 1.00 71.75 247 ARG A CA 1
ATOM 1839 C C . ARG A 1 247 ? -8.847 1.319 0.085 1.00 71.75 247 ARG A C 1
ATOM 1841 O O . ARG A 1 247 ? -8.358 2.375 0.475 1.00 71.75 247 ARG A O 1
ATOM 1848 N N . VAL A 1 248 ? -8.443 0.674 -1.001 1.00 82.88 248 VAL A N 1
ATOM 1849 C CA . VAL A 1 248 ? -7.553 1.247 -2.012 1.00 82.88 248 VAL A CA 1
ATOM 1850 C C . VAL A 1 248 ? -8.435 1.866 -3.096 1.00 82.88 248 VAL A C 1
ATOM 1852 O O . VAL A 1 248 ? -9.437 1.238 -3.451 1.00 82.88 248 VAL A O 1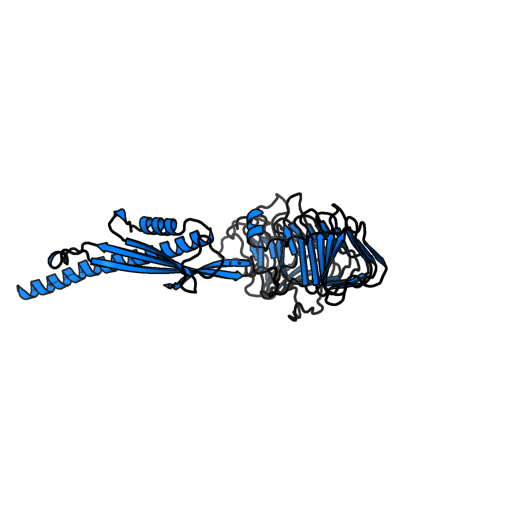
ATOM 1855 N N . PRO A 1 249 ? -8.128 3.074 -3.606 1.00 86.25 249 PRO A N 1
ATOM 1856 C CA . PRO A 1 249 ? -8.876 3.623 -4.728 1.00 86.25 249 PRO A CA 1
ATOM 1857 C C . PRO A 1 249 ? -8.898 2.634 -5.900 1.00 86.25 249 PRO A C 1
ATOM 1859 O O . PRO A 1 249 ? -7.943 1.886 -6.133 1.00 86.25 249 PRO A O 1
ATOM 1862 N N . ALA A 1 250 ? -10.020 2.596 -6.615 1.00 88.31 250 ALA A N 1
ATOM 1863 C CA . ALA A 1 250 ? -10.132 1.758 -7.799 1.00 88.31 250 ALA A CA 1
ATOM 1864 C C . ALA A 1 250 ? -9.142 2.235 -8.868 1.00 88.31 250 ALA A C 1
ATOM 1866 O O . ALA A 1 250 ? -8.925 3.441 -9.011 1.00 88.31 250 ALA A O 1
ATOM 1867 N N . MET A 1 251 ? -8.586 1.289 -9.629 1.00 90.50 251 MET A N 1
ATOM 1868 C CA . MET A 1 251 ? -7.806 1.594 -10.826 1.00 90.50 251 MET A CA 1
ATOM 1869 C C . MET A 1 251 ? -8.581 2.589 -11.710 1.00 90.50 251 MET A C 1
ATOM 1871 O O . MET A 1 251 ? -9.772 2.365 -11.969 1.00 90.50 251 MET A O 1
ATOM 1875 N N . PRO A 1 252 ? -7.956 3.689 -12.165 1.00 92.56 252 PRO A N 1
ATOM 1876 C CA . PRO A 1 252 ? -8.576 4.587 -13.126 1.00 92.56 252 PRO A CA 1
ATOM 1877 C C . PRO A 1 252 ? -8.973 3.824 -14.394 1.00 92.56 252 PRO A C 1
ATOM 1879 O O . PRO A 1 252 ? -8.250 2.945 -14.857 1.00 92.56 252 PRO A O 1
ATOM 1882 N N . SER A 1 253 ? -10.121 4.157 -14.983 1.00 93.81 253 SER A N 1
ATOM 1883 C CA . SER A 1 253 ? -10.489 3.599 -16.285 1.00 93.81 253 SER A CA 1
ATOM 1884 C C . SER A 1 253 ? -9.546 4.132 -17.360 1.00 93.81 253 SER A C 1
ATOM 1886 O O . SER A 1 253 ? -9.379 5.352 -17.453 1.00 93.81 253 SER A O 1
ATOM 1888 N N . ALA A 1 254 ? -9.008 3.246 -18.200 1.00 94.06 254 ALA A N 1
ATOM 1889 C CA . ALA A 1 254 ? -8.207 3.650 -19.349 1.00 94.06 254 ALA A CA 1
ATOM 1890 C C . ALA A 1 254 ? -8.983 4.653 -20.236 1.00 94.06 254 ALA A C 1
ATOM 1892 O O . ALA A 1 254 ? -10.196 4.487 -20.432 1.00 94.06 254 ALA A O 1
ATOM 1893 N N . PRO A 1 255 ? -8.323 5.694 -20.779 1.00 95.44 255 PRO A N 1
ATOM 1894 C CA . PRO A 1 255 ? -8.951 6.607 -21.727 1.00 95.44 255 PRO A CA 1
ATOM 1895 C C . PRO A 1 255 ? -9.532 5.880 -22.947 1.00 95.44 255 PRO A C 1
ATOM 1897 O O . PRO A 1 255 ? -9.009 4.863 -23.399 1.00 95.44 255 PRO A O 1
ATOM 1900 N N . ALA A 1 256 ? -10.616 6.418 -23.512 1.00 93.38 256 ALA A N 1
ATOM 1901 C CA . ALA A 1 256 ? -11.242 5.829 -24.691 1.00 93.38 256 ALA A CA 1
ATOM 1902 C C . ALA A 1 256 ? -10.348 5.967 -25.936 1.00 93.38 256 ALA A C 1
ATOM 1904 O O . ALA A 1 256 ? -9.903 7.063 -26.273 1.00 93.38 256 ALA A O 1
ATOM 1905 N N . CYS A 1 257 ? -10.164 4.862 -26.658 1.00 91.75 257 CYS A N 1
ATOM 1906 C CA . CYS A 1 257 ? -9.400 4.817 -27.899 1.00 91.75 257 CYS A CA 1
ATOM 1907 C C . CYS A 1 257 ? -10.284 5.091 -29.118 1.00 91.75 257 CYS A C 1
ATOM 1909 O O . CYS A 1 257 ? -11.271 4.391 -29.348 1.00 91.75 257 CYS A O 1
ATOM 1911 N N . THR A 1 258 ? -9.926 6.099 -29.917 1.00 90.06 258 THR A N 1
ATOM 1912 C CA . THR A 1 258 ? -10.568 6.370 -31.217 1.00 9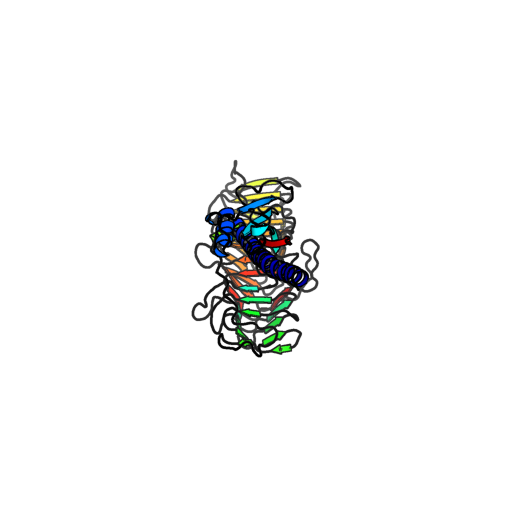0.06 258 THR A CA 1
ATOM 1913 C C . THR A 1 258 ? -9.721 5.909 -32.399 1.00 90.06 258 THR A C 1
ATOM 1915 O O . THR A 1 258 ? -10.272 5.520 -33.426 1.00 90.06 258 THR A O 1
ATOM 1918 N N . GLU A 1 259 ? -8.396 5.936 -32.261 1.00 92.94 259 GLU A N 1
ATOM 1919 C CA . GLU A 1 259 ? -7.432 5.517 -33.279 1.00 92.94 259 GLU A CA 1
ATOM 1920 C C . GLU A 1 259 ? -6.371 4.628 -32.633 1.00 92.94 259 GLU A C 1
ATOM 1922 O O . GLU A 1 259 ? -5.963 4.885 -31.504 1.00 92.94 259 GLU A O 1
ATOM 1927 N N . HIS A 1 260 ? -5.941 3.583 -33.344 1.00 95.62 260 HIS A N 1
ATOM 1928 C CA . HIS A 1 260 ? -4.953 2.623 -32.856 1.00 95.62 260 HIS A CA 1
ATOM 1929 C C . HIS A 1 260 ? -3.745 2.603 -33.786 1.00 95.62 260 HIS A C 1
ATOM 1931 O O . HIS A 1 260 ? -3.891 2.537 -35.011 1.00 95.62 260 HIS A O 1
ATOM 1937 N N . VAL A 1 261 ? -2.550 2.596 -33.205 1.00 96.88 261 VAL A N 1
ATOM 1938 C CA . VAL A 1 261 ? -1.313 2.267 -33.917 1.00 96.88 261 VAL A CA 1
ATOM 1939 C C . VAL A 1 261 ? -0.976 0.798 -33.676 1.00 96.88 261 VAL A C 1
ATOM 1941 O O . VAL A 1 261 ? -1.084 0.300 -32.564 1.00 96.88 261 VAL A O 1
ATOM 1944 N N . SER A 1 262 ? -0.571 0.068 -34.713 1.00 96.50 262 SER A N 1
ATOM 1945 C CA . SER A 1 262 ? -0.333 -1.383 -34.598 1.00 96.50 262 SER A CA 1
ATOM 1946 C C . SER A 1 262 ? 0.918 -1.747 -33.792 1.00 96.50 262 SER A C 1
ATOM 1948 O O . SER A 1 262 ? 1.076 -2.888 -33.380 1.00 96.50 262 SER A O 1
ATOM 1950 N N . ARG A 1 263 ? 1.867 -0.814 -33.668 1.00 96.81 263 ARG A N 1
ATOM 1951 C CA . ARG A 1 263 ? 3.120 -0.952 -32.916 1.00 96.81 263 ARG A CA 1
ATOM 1952 C C . ARG A 1 263 ? 3.753 0.430 -32.784 1.00 96.81 263 ARG A C 1
ATOM 1954 O O . ARG A 1 263 ? 3.692 1.207 -33.740 1.00 96.81 263 ARG A O 1
ATOM 1961 N N . ILE A 1 264 ? 4.421 0.699 -31.670 1.00 97.12 264 ILE A N 1
ATOM 1962 C CA . ILE A 1 264 ? 5.371 1.812 -31.563 1.00 97.12 264 ILE A CA 1
ATOM 1963 C C . ILE A 1 264 ? 6.779 1.219 -31.592 1.00 97.12 264 ILE A C 1
ATOM 1965 O O . ILE A 1 264 ? 7.082 0.288 -30.856 1.00 97.12 264 ILE A O 1
ATOM 1969 N N . ASN A 1 265 ? 7.626 1.714 -32.490 1.00 97.50 265 ASN A N 1
ATOM 1970 C CA . ASN A 1 265 ? 9.048 1.383 -32.526 1.00 97.50 265 ASN A CA 1
ATOM 1971 C C . ASN A 1 265 ? 9.810 2.666 -32.842 1.00 97.50 265 ASN A C 1
ATOM 1973 O O . ASN A 1 265 ? 9.825 3.123 -33.990 1.00 97.50 265 ASN A O 1
ATOM 1977 N N . MET A 1 266 ? 10.362 3.278 -31.803 1.00 97.38 266 MET A N 1
ATOM 1978 C CA . MET A 1 266 ? 11.061 4.552 -31.873 1.00 97.38 266 MET A CA 1
ATOM 1979 C C . MET A 1 266 ? 12.502 4.353 -31.420 1.00 97.38 266 MET A C 1
ATOM 1981 O O . MET A 1 266 ? 12.750 3.736 -30.396 1.00 97.38 266 MET A O 1
ATOM 1985 N N . ASN A 1 267 ? 13.442 4.883 -32.204 1.00 97.06 267 ASN A N 1
ATOM 1986 C CA . ASN A 1 267 ? 14.872 4.842 -31.910 1.00 97.06 267 ASN A CA 1
ATOM 1987 C C . ASN A 1 267 ? 15.380 6.286 -31.880 1.00 97.06 267 ASN A C 1
ATOM 1989 O O . ASN A 1 267 ? 15.590 6.896 -32.936 1.00 97.06 267 ASN A O 1
ATOM 1993 N N . GLY A 1 268 ? 15.525 6.841 -30.683 1.00 94.25 268 GLY A N 1
ATOM 1994 C CA . GLY A 1 268 ? 15.802 8.250 -30.456 1.00 94.25 268 GLY A CA 1
ATOM 1995 C C . GLY A 1 268 ? 14.582 9.158 -30.639 1.00 94.25 268 GLY A C 1
ATOM 1996 O O . GLY A 1 268 ? 13.546 8.777 -31.188 1.00 94.25 268 GLY A O 1
ATOM 1997 N N . GLY A 1 269 ? 14.750 10.420 -30.248 1.00 95.81 269 GLY A N 1
ATOM 1998 C CA . GLY A 1 269 ? 13.771 11.482 -30.473 1.00 95.81 269 GLY A CA 1
ATOM 1999 C C . GLY A 1 269 ? 12.883 11.737 -29.262 1.00 95.81 269 GLY A C 1
ATOM 2000 O O . GLY A 1 269 ? 13.285 11.497 -28.130 1.00 95.81 269 GLY A O 1
ATOM 2001 N N . THR A 1 270 ? 11.690 12.274 -29.515 1.00 96.06 270 THR A N 1
ATOM 2002 C CA . THR A 1 270 ? 10.748 12.665 -28.463 1.00 96.06 270 THR A CA 1
ATOM 2003 C C . THR A 1 270 ? 9.368 12.096 -28.751 1.00 96.06 270 THR A C 1
ATOM 2005 O O . THR A 1 270 ? 8.888 12.188 -29.885 1.00 96.06 270 THR A O 1
ATOM 2008 N N . LEU A 1 271 ? 8.731 11.540 -27.725 1.00 96.19 271 LEU A N 1
ATOM 2009 C CA . LEU A 1 271 ? 7.326 11.160 -27.721 1.00 96.19 271 LEU A CA 1
ATOM 2010 C C . LEU A 1 271 ? 6.537 12.141 -26.845 1.00 96.19 271 LEU A C 1
ATOM 2012 O O . LEU A 1 271 ? 6.966 12.483 -25.746 1.00 96.19 271 LEU A O 1
ATOM 2016 N N . GLY A 1 272 ? 5.382 12.582 -27.336 1.00 94.19 272 GLY A N 1
ATOM 2017 C CA . GLY A 1 272 ? 4.544 13.567 -26.655 1.00 94.19 272 GLY A CA 1
ATOM 2018 C C . GLY A 1 272 ? 4.871 15.018 -27.011 1.00 94.19 272 GLY A C 1
ATOM 2019 O O . GLY A 1 272 ? 5.803 15.329 -27.762 1.00 94.19 272 GLY A O 1
ATOM 2020 N N . SER A 1 273 ? 4.039 15.918 -26.501 1.00 91.56 273 SER A N 1
ATOM 2021 C CA . SER A 1 273 ? 4.112 17.355 -26.722 1.00 91.56 273 SER A CA 1
ATOM 2022 C C . SER A 1 273 ? 4.351 18.102 -25.402 1.00 91.56 273 SER A C 1
ATOM 2024 O O . SER A 1 273 ? 3.658 17.854 -24.415 1.00 91.56 273 SER A O 1
ATOM 2026 N N . PRO A 1 274 ? 5.300 19.061 -25.341 1.00 89.44 274 PRO A N 1
ATOM 2027 C CA . PRO A 1 274 ? 5.575 19.796 -24.107 1.00 89.44 274 PRO A CA 1
ATOM 2028 C C . PRO A 1 274 ? 4.324 20.492 -23.548 1.00 89.44 274 PRO A C 1
ATOM 2030 O O . PRO A 1 274 ? 3.754 21.375 -24.192 1.00 89.44 274 PRO A O 1
ATOM 2033 N N . GLY A 1 275 ? 3.911 20.102 -22.340 1.00 85.31 275 GLY A N 1
ATOM 2034 C CA . GLY A 1 275 ? 2.717 20.623 -21.662 1.00 85.31 275 GLY A CA 1
ATOM 2035 C C . GLY A 1 275 ? 1.372 20.143 -22.226 1.00 85.31 275 GLY A C 1
ATOM 2036 O O . GLY A 1 275 ? 0.334 20.622 -21.769 1.00 85.31 275 GLY A O 1
ATOM 2037 N N . GLY A 1 276 ? 1.376 19.243 -23.213 1.00 89.94 276 GLY A N 1
ATOM 2038 C CA . GLY A 1 276 ? 0.182 18.567 -23.714 1.00 89.94 276 GLY A CA 1
ATOM 2039 C C . GLY A 1 276 ? -0.137 17.289 -22.936 1.00 89.94 276 GLY A C 1
ATOM 2040 O O . GLY A 1 276 ? 0.683 16.806 -22.154 1.00 89.94 276 GLY A O 1
ATOM 2041 N N . HIS A 1 277 ? -1.344 16.761 -23.164 1.00 94.56 277 HIS A N 1
ATOM 2042 C CA . HIS A 1 277 ? -1.758 15.422 -22.739 1.00 94.56 277 HIS A CA 1
ATOM 2043 C C . HIS A 1 277 ? -2.070 14.593 -23.985 1.00 94.56 277 HIS A C 1
ATOM 2045 O O . HIS A 1 277 ? -3.079 14.831 -24.652 1.00 94.56 277 HIS A O 1
ATOM 2051 N N . ASP A 1 278 ? -1.180 13.663 -24.314 1.00 95.56 278 ASP A N 1
ATOM 2052 C CA . ASP A 1 278 ? -1.244 12.828 -25.508 1.00 95.56 278 ASP A CA 1
ATOM 2053 C C . ASP A 1 278 ? -1.648 11.399 -25.129 1.00 95.56 278 ASP A C 1
ATOM 2055 O O . ASP A 1 278 ? -0.937 10.703 -24.407 1.00 95.56 278 ASP A O 1
ATOM 2059 N N . VAL A 1 279 ? -2.795 10.945 -25.638 1.00 96.81 279 VAL A N 1
ATOM 2060 C CA . VAL A 1 279 ? -3.277 9.568 -25.460 1.00 96.81 279 VAL A CA 1
ATOM 2061 C C . VAL A 1 279 ? -2.972 8.773 -26.724 1.00 96.81 279 VAL A C 1
ATOM 2063 O O . VAL A 1 279 ? -3.459 9.113 -27.803 1.00 96.81 279 VAL A O 1
ATOM 2066 N N . ILE A 1 280 ? -2.189 7.702 -26.595 1.00 97.44 280 ILE A N 1
ATOM 2067 C CA . ILE A 1 280 ? -1.768 6.858 -27.714 1.00 97.44 280 ILE A CA 1
ATOM 2068 C C . ILE A 1 280 ? -2.223 5.427 -27.457 1.00 97.44 280 ILE A C 1
ATOM 2070 O O . ILE A 1 280 ? -1.730 4.750 -26.557 1.00 97.44 280 ILE A O 1
ATOM 2074 N N . CYS A 1 281 ? -3.155 4.954 -28.279 1.00 98.00 281 CYS A N 1
ATOM 2075 C CA . CYS A 1 281 ? -3.636 3.585 -28.198 1.00 98.00 281 CYS A CA 1
ATOM 2076 C C . CYS A 1 281 ? -2.846 2.676 -29.131 1.00 98.00 281 CYS A C 1
ATOM 2078 O O . CYS A 1 281 ? -2.717 2.954 -30.326 1.00 98.00 281 CYS A O 1
ATOM 2080 N N . VAL A 1 282 ? -2.339 1.574 -28.589 1.00 98.06 282 VAL A N 1
ATOM 2081 C CA . VAL A 1 282 ? -1.444 0.653 -29.289 1.00 98.06 282 VAL A CA 1
ATOM 2082 C C . VAL A 1 282 ? -2.075 -0.736 -29.323 1.00 98.06 282 VAL A C 1
ATOM 2084 O O . VAL A 1 282 ? -2.506 -1.264 -28.300 1.00 98.06 282 VAL A O 1
ATOM 2087 N N . ASP A 1 283 ? -2.154 -1.334 -30.507 1.00 97.06 283 ASP A N 1
ATOM 2088 C CA . ASP A 1 283 ? -2.622 -2.710 -30.737 1.00 97.06 283 ASP A CA 1
ATOM 2089 C C . ASP A 1 283 ? -1.426 -3.646 -31.004 1.00 97.06 283 ASP A C 1
ATOM 2091 O O . ASP A 1 283 ? -1.361 -4.380 -31.992 1.00 97.06 283 ASP A O 1
ATOM 2095 N N . GLY A 1 284 ? -0.407 -3.552 -30.149 1.00 97.19 284 GLY A N 1
ATOM 2096 C CA . GLY A 1 284 ? 0.857 -4.266 -30.283 1.00 97.19 284 GLY A CA 1
ATOM 2097 C C . GLY A 1 284 ? 1.927 -3.732 -29.342 1.00 97.19 284 GLY A C 1
ATOM 2098 O O . GLY A 1 284 ? 1.639 -2.917 -28.470 1.00 97.19 284 GLY A O 1
ATOM 2099 N N . ASP A 1 285 ? 3.156 -4.202 -29.537 1.00 98.12 285 ASP A N 1
ATOM 2100 C CA . ASP A 1 285 ? 4.277 -3.852 -28.667 1.00 98.12 285 ASP A CA 1
ATOM 2101 C C . ASP A 1 285 ? 4.633 -2.360 -28.771 1.00 98.12 285 ASP A C 1
ATOM 2103 O O . ASP A 1 285 ? 4.494 -1.722 -29.828 1.00 98.12 285 ASP A O 1
ATOM 2107 N N . VAL A 1 286 ? 5.174 -1.831 -27.682 1.00 98.38 286 VAL A N 1
ATOM 2108 C CA . VAL A 1 286 ? 5.801 -0.513 -27.624 1.00 98.38 286 VAL A CA 1
ATOM 2109 C C . VAL A 1 286 ? 7.282 -0.705 -27.355 1.00 98.38 286 VAL A C 1
ATOM 2111 O O . VAL A 1 286 ? 7.662 -1.330 -26.377 1.00 98.38 286 VAL A O 1
ATOM 2114 N N . ASP A 1 287 ? 8.116 -0.177 -28.238 1.00 98.12 287 ASP A N 1
ATOM 2115 C CA . ASP A 1 287 ? 9.570 -0.268 -28.170 1.00 98.12 287 ASP A CA 1
ATOM 2116 C C . ASP A 1 287 ? 10.143 1.150 -28.256 1.00 98.12 287 ASP A C 1
ATOM 2118 O O . ASP A 1 287 ? 10.040 1.809 -29.302 1.00 98.12 287 ASP A O 1
ATOM 2122 N N . LEU A 1 288 ? 10.628 1.649 -27.119 1.00 97.56 288 LEU A N 1
ATOM 2123 C CA . LEU A 1 288 ? 11.191 2.985 -26.958 1.00 97.56 288 LEU A CA 1
ATOM 2124 C C . LEU A 1 288 ? 12.687 2.844 -26.691 1.00 97.56 288 LEU A C 1
ATOM 2126 O O . LEU A 1 288 ? 13.079 2.596 -25.557 1.00 97.56 288 LEU A O 1
ATOM 2130 N N . ASP A 1 289 ? 13.503 2.999 -27.733 1.00 97.06 289 ASP A N 1
ATOM 2131 C CA . ASP A 1 289 ? 14.962 2.935 -27.648 1.00 97.06 289 ASP A CA 1
ATOM 2132 C C . ASP A 1 289 ? 15.560 4.352 -27.616 1.00 97.06 289 ASP A C 1
ATOM 2134 O O . ASP A 1 289 ? 15.701 5.000 -28.656 1.00 97.06 289 ASP A O 1
ATOM 2138 N N . GLY A 1 290 ? 15.874 4.871 -26.428 1.00 95.19 290 GLY A N 1
ATOM 2139 C CA . GLY A 1 290 ? 16.496 6.188 -26.243 1.00 95.19 290 GLY A CA 1
ATOM 2140 C C . GLY A 1 290 ? 15.566 7.365 -26.552 1.00 95.19 290 GLY A C 1
ATOM 2141 O O . GLY A 1 290 ? 15.988 8.353 -27.158 1.00 95.19 290 GLY A O 1
ATOM 2142 N N . VAL A 1 291 ? 14.279 7.224 -26.226 1.00 96.62 291 VAL A N 1
ATOM 2143 C CA . VAL A 1 291 ? 13.227 8.206 -26.524 1.00 96.62 291 VAL A CA 1
ATOM 2144 C C . VAL A 1 291 ? 12.912 9.029 -25.280 1.00 96.62 291 VAL A C 1
ATOM 2146 O O . VAL A 1 291 ? 12.512 8.477 -24.259 1.00 96.62 291 VAL A O 1
ATOM 2149 N N . ASP A 1 292 ? 13.000 10.353 -25.391 1.00 96.31 292 ASP A N 1
ATOM 2150 C CA . ASP A 1 292 ? 12.544 11.249 -24.327 1.00 96.31 292 ASP A CA 1
ATOM 2151 C C . ASP A 1 292 ? 11.019 11.385 -24.375 1.00 96.31 292 ASP A C 1
ATOM 2153 O O . ASP A 1 292 ? 10.437 11.592 -25.444 1.00 96.31 292 ASP A O 1
ATOM 2157 N N . ILE A 1 293 ? 10.356 11.331 -23.223 1.00 96.81 293 ILE A N 1
ATOM 2158 C CA . ILE A 1 293 ? 8.906 11.538 -23.130 1.00 96.81 293 ILE A CA 1
ATOM 2159 C C . ILE A 1 293 ? 8.664 12.929 -22.560 1.00 96.81 293 ILE A C 1
ATOM 2161 O O . ILE A 1 293 ? 9.055 13.209 -21.429 1.00 96.81 293 ILE A O 1
ATOM 2165 N N . LYS A 1 294 ? 8.033 13.807 -23.348 1.00 97.19 294 LYS A N 1
ATOM 2166 C CA . LYS A 1 294 ? 7.781 15.204 -22.966 1.00 97.19 294 LYS A CA 1
ATOM 2167 C C . LYS A 1 294 ? 6.295 15.502 -22.839 1.00 97.19 294 LYS A C 1
ATOM 2169 O O . LYS A 1 294 ? 5.504 15.125 -23.701 1.00 97.19 294 LYS A O 1
ATOM 2174 N N . GLY A 1 295 ? 5.939 16.236 -21.785 1.00 95.69 295 GLY A N 1
ATOM 2175 C CA . GLY A 1 295 ? 4.542 16.417 -21.380 1.00 95.69 295 GLY A CA 1
ATOM 2176 C C . GLY A 1 295 ? 3.932 15.150 -20.772 1.00 95.69 295 GLY A C 1
ATOM 2177 O O . GLY A 1 295 ? 4.650 14.285 -20.279 1.00 95.69 295 GLY A O 1
ATOM 2178 N N . HIS A 1 296 ? 2.600 15.062 -20.789 1.00 96.69 296 HIS A N 1
ATOM 2179 C CA . HIS A 1 296 ? 1.848 13.919 -20.269 1.00 96.69 296 HIS A CA 1
ATOM 2180 C C . HIS A 1 296 ? 1.513 12.961 -21.400 1.00 96.69 296 HIS A C 1
ATOM 2182 O O . HIS A 1 296 ? 0.690 13.273 -22.255 1.00 96.69 296 HIS A O 1
ATOM 2188 N N . VAL A 1 297 ? 2.134 11.783 -21.400 1.00 97.88 297 VAL A N 1
ATOM 2189 C CA . VAL A 1 297 ? 1.818 10.712 -22.348 1.00 97.88 297 VAL A CA 1
ATOM 2190 C C . VAL A 1 297 ? 1.078 9.593 -21.630 1.00 97.88 297 VAL A C 1
ATOM 2192 O O . VAL A 1 297 ? 1.525 9.087 -20.605 1.00 97.88 297 VAL A O 1
ATOM 2195 N N . THR A 1 298 ? -0.053 9.179 -22.192 1.00 98.06 298 THR A N 1
ATOM 2196 C CA . THR A 1 298 ? -0.787 7.991 -21.762 1.00 98.06 298 THR A CA 1
ATOM 2197 C C . THR A 1 298 ? -0.747 6.949 -22.871 1.00 98.06 298 THR A C 1
ATOM 2199 O O . THR A 1 298 ? -1.314 7.152 -23.946 1.00 98.06 298 THR A O 1
ATOM 2202 N N . LEU A 1 299 ? -0.105 5.816 -22.606 1.00 98.25 299 LEU A N 1
ATOM 2203 C CA . LEU A 1 299 ? -0.116 4.649 -23.477 1.00 98.25 299 LEU A CA 1
ATOM 2204 C C . LEU A 1 299 ? -1.266 3.728 -23.072 1.00 98.25 299 LEU A C 1
ATOM 2206 O O . LEU A 1 299 ? -1.348 3.303 -21.923 1.00 98.25 299 LEU A O 1
ATOM 2210 N N . VAL A 1 300 ? -2.147 3.404 -24.017 1.00 98.25 300 VAL A N 1
ATOM 2211 C CA . VAL A 1 300 ? -3.228 2.429 -23.814 1.00 98.25 300 VAL A CA 1
ATOM 2212 C C . VAL A 1 300 ? -2.951 1.211 -24.685 1.00 98.25 300 VAL A C 1
ATOM 2214 O O . VAL A 1 300 ? -3.172 1.231 -25.897 1.00 98.25 300 VAL A O 1
ATOM 2217 N N . ILE A 1 301 ? -2.436 0.153 -24.072 1.00 98.19 301 ILE A N 1
ATOM 2218 C CA . ILE A 1 301 ? -2.099 -1.105 -24.731 1.00 98.19 301 ILE A CA 1
ATOM 2219 C C . ILE A 1 301 ? -3.362 -1.961 -24.804 1.00 98.19 301 ILE A C 1
ATOM 2221 O O . ILE A 1 301 ? -3.865 -2.473 -23.810 1.00 98.19 301 ILE A O 1
ATOM 2225 N N . THR A 1 302 ? -3.910 -2.068 -26.010 1.00 96.38 302 THR A N 1
ATOM 2226 C CA . THR A 1 302 ? -5.217 -2.696 -26.270 1.00 96.38 302 THR A CA 1
ATOM 2227 C C . THR A 1 302 ? -5.120 -4.158 -26.687 1.00 96.38 302 THR A C 1
ATOM 2229 O O . THR A 1 302 ? -6.111 -4.886 -26.619 1.00 96.38 302 THR A O 1
ATOM 2232 N N . LYS A 1 303 ? -3.927 -4.600 -27.095 1.00 95.81 303 LYS A N 1
ATOM 2233 C CA . LYS A 1 303 ? -3.649 -5.992 -27.430 1.00 95.81 303 LYS A CA 1
ATOM 2234 C C . LYS A 1 303 ? -3.250 -6.758 -26.170 1.00 95.81 303 LYS A C 1
ATOM 2236 O O . LYS A 1 303 ? -2.379 -6.303 -25.437 1.00 95.81 303 LYS A O 1
ATOM 2241 N N . GLN A 1 304 ? -3.846 -7.930 -25.960 1.00 93.38 304 GLN A N 1
ATOM 2242 C CA . GLN A 1 304 ? -3.403 -8.865 -24.920 1.00 93.38 304 GLN A CA 1
ATOM 2243 C C . GLN A 1 304 ? -1.956 -9.314 -25.175 1.00 93.38 304 GLN A C 1
ATOM 2245 O O . GLN A 1 304 ? -1.547 -9.459 -26.334 1.00 93.38 304 GLN A O 1
ATOM 2250 N N . ASP A 1 305 ? -1.206 -9.524 -24.096 1.00 94.31 305 ASP A N 1
ATOM 2251 C CA . ASP A 1 305 ? 0.202 -9.945 -24.087 1.00 94.31 305 ASP A CA 1
ATOM 2252 C C . ASP A 1 305 ? 1.169 -9.001 -24.828 1.00 94.31 305 ASP A C 1
ATOM 2254 O O . ASP A 1 305 ? 2.245 -9.422 -25.257 1.00 94.31 305 ASP A O 1
ATOM 2258 N N . ALA A 1 306 ? 0.790 -7.742 -25.062 1.00 96.50 306 ALA A N 1
ATOM 2259 C CA . ALA A 1 306 ? 1.686 -6.776 -25.684 1.00 96.50 306 ALA A CA 1
ATOM 2260 C C . ALA A 1 306 ? 2.633 -6.171 -24.646 1.00 96.50 306 ALA A C 1
ATOM 2262 O O . ALA A 1 306 ? 2.228 -5.723 -23.576 1.00 96.50 306 ALA A O 1
ATOM 2263 N N . ASP A 1 307 ? 3.907 -6.127 -25.011 1.00 98.00 307 ASP A N 1
ATOM 2264 C CA . ASP A 1 307 ? 4.968 -5.671 -24.127 1.00 98.00 307 ASP A CA 1
ATOM 2265 C C . ASP A 1 307 ? 5.303 -4.192 -24.351 1.00 98.00 307 ASP A C 1
ATOM 2267 O O . ASP A 1 307 ? 5.222 -3.672 -25.471 1.00 98.00 307 ASP A O 1
ATOM 2271 N N . VAL A 1 308 ? 5.770 -3.537 -23.290 1.00 98.19 308 VAL A N 1
ATOM 2272 C CA . VAL A 1 308 ? 6.386 -2.211 -23.323 1.00 98.19 308 VAL A CA 1
ATOM 2273 C C . VAL A 1 308 ? 7.864 -2.342 -22.961 1.00 98.19 308 VAL A C 1
ATOM 2275 O O . VAL A 1 308 ? 8.220 -2.696 -21.837 1.00 98.19 308 VAL A O 1
ATOM 2278 N N . TYR A 1 309 ? 8.731 -2.040 -23.918 1.00 98.06 309 TYR A N 1
ATOM 2279 C CA . TYR A 1 309 ? 10.180 -2.056 -23.783 1.00 98.06 309 TYR A CA 1
ATOM 2280 C C . TYR A 1 309 ? 10.700 -0.627 -23.641 1.00 98.06 309 TYR A C 1
ATOM 2282 O O . TYR A 1 309 ? 10.481 0.214 -24.516 1.00 98.06 309 TYR A O 1
ATOM 2290 N N . LEU A 1 310 ? 11.373 -0.371 -22.520 1.00 96.88 310 LEU A N 1
ATOM 2291 C CA . LEU A 1 310 ? 12.106 0.859 -22.249 1.00 96.88 310 LEU A CA 1
ATOM 2292 C C . LEU A 1 310 ? 13.594 0.541 -22.413 1.00 96.88 310 LEU A C 1
ATOM 2294 O O . LEU A 1 310 ? 14.267 0.044 -21.498 1.00 96.88 310 LEU A O 1
ATOM 2298 N N . ASP A 1 311 ? 14.059 0.754 -23.635 1.00 91.06 311 ASP A N 1
ATOM 2299 C CA . ASP A 1 311 ? 15.372 0.379 -24.120 1.00 91.06 311 ASP A CA 1
ATOM 2300 C C . ASP A 1 311 ? 16.256 1.644 -24.146 1.00 91.06 311 ASP A C 1
ATOM 2302 O O . ASP A 1 311 ? 15.856 2.696 -24.623 1.00 91.06 311 ASP A O 1
ATOM 2306 N N . SER A 1 312 ? 17.474 1.581 -23.607 1.00 95.88 312 SER A N 1
ATOM 2307 C CA . SER A 1 312 ? 18.399 2.736 -23.504 1.00 95.88 312 SER A CA 1
ATOM 2308 C C . SER A 1 312 ? 17.966 3.869 -22.557 1.00 95.88 312 SER A C 1
ATOM 2310 O O . SER A 1 312 ? 16.951 3.791 -21.869 1.00 95.88 312 SER A O 1
ATOM 2312 N N . ASP A 1 313 ? 18.842 4.869 -22.427 1.00 96.81 313 ASP A N 1
ATOM 2313 C CA . ASP A 1 313 ? 18.682 5.992 -21.501 1.00 96.81 313 ASP A CA 1
ATOM 2314 C C . ASP A 1 313 ? 17.503 6.876 -21.919 1.00 96.81 313 ASP A C 1
ATOM 2316 O O . ASP A 1 313 ? 17.363 7.202 -23.100 1.00 96.81 313 ASP A O 1
ATOM 2320 N N . MET A 1 314 ? 16.672 7.284 -20.960 1.00 96.81 314 MET A N 1
ATOM 2321 C CA . MET A 1 314 ? 15.470 8.075 -21.232 1.00 96.81 314 MET A CA 1
ATOM 2322 C C . MET A 1 314 ? 15.181 9.066 -20.105 1.00 96.81 314 MET A C 1
ATOM 2324 O O . MET A 1 314 ? 15.368 8.751 -18.926 1.00 96.81 314 MET A O 1
ATOM 2328 N N . ASP A 1 3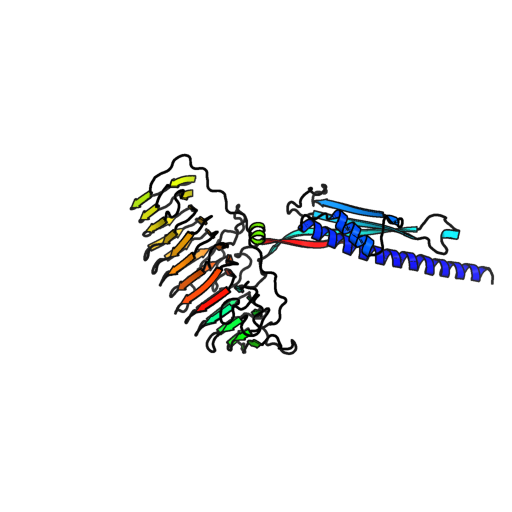15 ? 14.646 10.229 -20.477 1.00 97.31 315 ASP A N 1
ATOM 2329 C CA . ASP A 1 315 ? 14.090 11.218 -19.554 1.00 97.31 315 ASP A CA 1
ATOM 2330 C C . ASP A 1 315 ? 12.581 11.387 -19.794 1.00 97.31 315 ASP A C 1
ATOM 2332 O O . ASP A 1 315 ? 12.141 11.823 -20.866 1.00 97.31 315 ASP A O 1
ATOM 2336 N N . ILE A 1 316 ? 11.786 11.011 -18.793 1.00 97.62 316 ILE A N 1
ATOM 2337 C CA . ILE A 1 316 ? 10.325 10.958 -18.844 1.00 97.62 316 ILE A CA 1
ATOM 2338 C C . ILE A 1 316 ? 9.740 12.055 -17.953 1.00 97.62 316 ILE A C 1
ATOM 2340 O O . ILE A 1 316 ? 9.852 12.001 -16.731 1.00 97.62 316 ILE A O 1
ATOM 2344 N N . ASP A 1 317 ? 9.033 13.014 -18.547 1.00 97.06 317 ASP A N 1
ATOM 2345 C CA . ASP A 1 317 ? 8.284 14.003 -17.768 1.00 97.06 317 ASP A CA 1
ATOM 2346 C C . ASP A 1 317 ? 7.086 13.321 -17.070 1.00 97.06 317 ASP A C 1
ATOM 2348 O O . ASP A 1 317 ? 6.942 13.376 -15.852 1.00 97.06 317 ASP A O 1
ATOM 2352 N N . TYR A 1 318 ? 6.204 12.661 -17.828 1.00 97.44 318 TYR A N 1
ATOM 2353 C CA . TYR A 1 318 ? 5.018 12.013 -17.265 1.00 97.44 318 TYR A CA 1
ATOM 2354 C C . TYR A 1 318 ? 4.503 10.900 -18.182 1.00 97.44 318 TYR A C 1
ATOM 2356 O O . TYR A 1 318 ? 4.120 11.155 -19.328 1.00 97.44 318 TYR A O 1
ATOM 2364 N N . LEU A 1 319 ? 4.460 9.668 -17.668 1.00 97.94 319 LEU A N 1
ATOM 2365 C CA . LEU A 1 319 ? 4.018 8.486 -18.407 1.00 97.94 319 LEU A CA 1
ATOM 2366 C C . LEU A 1 319 ? 2.996 7.656 -17.620 1.00 97.94 319 LEU A C 1
ATOM 2368 O O . LEU A 1 319 ? 3.328 7.068 -16.597 1.00 97.94 319 LEU A O 1
ATOM 2372 N N . ASP A 1 320 ? 1.788 7.517 -18.159 1.00 98.19 320 ASP A N 1
ATOM 2373 C CA . ASP A 1 320 ? 0.837 6.489 -17.725 1.00 98.19 320 ASP A CA 1
ATOM 2374 C C . ASP A 1 320 ? 0.819 5.338 -18.732 1.00 98.19 320 ASP A C 1
ATOM 2376 O O . ASP A 1 320 ? 0.705 5.565 -19.939 1.00 98.19 320 ASP A O 1
ATOM 2380 N N . ILE A 1 321 ? 0.850 4.100 -18.250 1.00 98.38 321 ILE A N 1
ATOM 2381 C CA . ILE A 1 321 ? 0.676 2.897 -19.068 1.00 98.38 321 ILE A CA 1
ATOM 2382 C C . ILE A 1 321 ? -0.561 2.154 -18.572 1.00 98.38 321 ILE A C 1
ATOM 2384 O O . ILE A 1 321 ? -0.611 1.741 -17.419 1.00 98.38 321 ILE A O 1
ATOM 2388 N N . PHE A 1 322 ? -1.541 1.958 -19.449 1.00 98.38 322 PHE A N 1
ATOM 2389 C CA . PHE A 1 322 ? -2.686 1.078 -19.226 1.00 98.38 322 PHE A CA 1
ATOM 2390 C C . PHE A 1 322 ? -2.514 -0.173 -20.080 1.00 98.38 322 PHE A C 1
ATOM 2392 O O . PHE A 1 322 ? -2.381 -0.061 -21.299 1.00 98.38 322 PHE A O 1
ATOM 2399 N N . MET A 1 323 ? -2.538 -1.348 -19.463 1.00 97.50 323 MET A N 1
ATOM 2400 C CA . MET A 1 323 ? -2.439 -2.633 -20.156 1.00 97.50 323 MET A CA 1
ATOM 2401 C C . MET A 1 323 ? -3.334 -3.692 -19.503 1.00 97.50 323 MET A C 1
ATOM 2403 O O . MET A 1 323 ? -3.828 -3.480 -18.400 1.00 97.50 323 MET A O 1
ATOM 2407 N N . HIS A 1 324 ? -3.564 -4.803 -20.206 1.00 94.38 324 HIS A N 1
ATOM 2408 C CA . HIS A 1 324 ? -4.275 -5.962 -19.657 1.00 94.38 324 HIS A CA 1
ATOM 2409 C C . HIS A 1 324 ? -3.281 -7.035 -19.220 1.00 94.38 324 HIS A C 1
ATOM 2411 O O . HIS A 1 324 ? -3.106 -7.259 -18.034 1.00 94.38 324 HIS A O 1
ATOM 2417 N N . ASP A 1 325 ? -2.558 -7.608 -20.180 1.00 93.69 325 ASP A N 1
ATOM 2418 C CA . ASP A 1 325 ? -1.513 -8.604 -19.947 1.00 93.69 325 ASP A CA 1
ATOM 2419 C C . ASP A 1 325 ? -0.212 -8.159 -20.634 1.00 93.69 325 ASP A C 1
ATOM 2421 O O . ASP A 1 325 ? -0.227 -7.235 -21.457 1.00 93.69 325 ASP A O 1
ATOM 2425 N N . GLY A 1 326 ? 0.897 -8.841 -20.350 1.00 94.94 326 GLY A N 1
ATOM 2426 C CA . GLY A 1 326 ? 2.201 -8.610 -20.983 1.00 94.94 326 GLY A CA 1
ATOM 2427 C C . GLY A 1 326 ? 3.252 -8.165 -19.973 1.00 94.94 326 GLY A C 1
ATOM 2428 O O . GLY A 1 326 ? 3.179 -8.510 -18.798 1.00 94.94 326 GLY A O 1
ATOM 2429 N N . GLN A 1 327 ? 4.253 -7.397 -20.400 1.00 96.62 327 GLN A N 1
ATOM 2430 C CA . GLN A 1 327 ? 5.249 -6.878 -19.461 1.00 96.62 327 GLN A CA 1
ATOM 2431 C C . GLN A 1 327 ? 5.688 -5.445 -19.754 1.00 96.62 327 GLN A C 1
ATOM 2433 O O . GLN A 1 327 ? 5.786 -5.031 -20.908 1.00 96.62 327 GLN A O 1
ATOM 2438 N N . VAL A 1 328 ? 6.070 -4.720 -18.704 1.00 97.75 328 VAL A N 1
ATOM 2439 C CA . VAL A 1 328 ? 6.899 -3.515 -18.808 1.00 97.75 328 VAL A CA 1
ATOM 2440 C C . VAL A 1 328 ? 8.329 -3.897 -18.452 1.00 97.75 328 VAL A C 1
ATOM 2442 O O . VAL A 1 328 ? 8.619 -4.323 -17.330 1.00 97.75 328 VAL A O 1
ATOM 2445 N N . LYS A 1 329 ? 9.243 -3.771 -19.413 1.00 97.12 329 LYS A N 1
ATOM 2446 C CA . LYS A 1 329 ? 10.639 -4.183 -19.267 1.00 97.12 329 LYS A CA 1
ATOM 2447 C C . LYS A 1 329 ? 11.579 -2.988 -19.366 1.00 97.12 329 LYS A C 1
ATOM 2449 O O . LYS A 1 329 ? 11.659 -2.333 -20.399 1.00 97.12 329 LYS A O 1
ATOM 2454 N N . PHE A 1 330 ? 12.353 -2.785 -18.305 1.00 95.50 330 PHE A N 1
ATOM 2455 C CA . PHE A 1 330 ? 13.473 -1.852 -18.246 1.00 95.50 330 PHE A CA 1
ATOM 2456 C C . PHE A 1 330 ? 14.746 -2.621 -18.612 1.00 95.50 330 PHE A C 1
ATOM 2458 O O . PHE A 1 330 ? 15.153 -3.556 -17.903 1.00 95.50 330 PHE A O 1
ATOM 2465 N N . LYS A 1 331 ? 15.343 -2.296 -19.760 1.00 93.88 331 LYS A N 1
ATOM 2466 C CA . LYS A 1 331 ? 16.446 -3.080 -20.324 1.00 93.88 331 LYS A CA 1
ATOM 2467 C C . LYS A 1 331 ? 17.745 -2.912 -19.548 1.00 93.88 331 LYS A C 1
ATOM 2469 O O . LYS A 1 331 ? 18.046 -1.868 -18.998 1.00 93.88 331 LYS A O 1
ATOM 2474 N N . ALA A 1 332 ? 18.565 -3.960 -19.561 1.00 91.50 332 ALA A N 1
ATOM 2475 C CA . ALA A 1 332 ? 19.847 -3.959 -18.874 1.00 91.50 332 ALA A CA 1
ATOM 2476 C C . ALA A 1 332 ? 20.762 -2.828 -19.369 1.00 91.50 332 ALA A C 1
ATOM 2478 O O . ALA A 1 332 ? 21.051 -2.744 -20.564 1.00 91.50 332 ALA A O 1
ATOM 2479 N N . GLY A 1 333 ? 21.302 -2.049 -18.432 1.00 90.31 333 GLY A N 1
ATOM 2480 C CA . GLY A 1 333 ? 22.353 -1.070 -18.710 1.00 90.31 333 GLY A CA 1
ATOM 2481 C C . GLY A 1 333 ? 21.878 0.322 -19.120 1.00 90.31 333 GLY A C 1
ATOM 2482 O O . GLY A 1 333 ? 22.732 1.091 -19.555 1.00 90.31 333 GLY A O 1
ATOM 2483 N N . CYS A 1 334 ? 20.587 0.646 -18.997 1.00 91.94 334 CYS A N 1
ATOM 2484 C CA . CYS A 1 334 ? 20.093 2.009 -19.205 1.00 91.94 334 CYS A CA 1
ATOM 2485 C C . CYS A 1 334 ? 19.958 2.818 -17.907 1.00 91.94 334 CYS A C 1
ATOM 2487 O O . CYS A 1 334 ? 19.867 2.253 -16.813 1.00 91.94 334 CYS A O 1
ATOM 2489 N N . ASP A 1 335 ? 19.960 4.143 -18.051 1.00 95.31 335 ASP A N 1
ATOM 2490 C CA . ASP A 1 335 ? 19.614 5.130 -17.026 1.00 95.31 335 ASP A CA 1
ATOM 2491 C C . ASP A 1 335 ? 18.266 5.778 -17.380 1.00 95.31 335 ASP A C 1
ATOM 2493 O O . ASP A 1 335 ? 18.154 6.545 -18.337 1.00 95.31 335 ASP A O 1
ATOM 2497 N N . ILE A 1 336 ? 17.223 5.407 -16.641 1.00 96.00 336 ILE A N 1
ATOM 2498 C CA . ILE A 1 336 ? 15.857 5.887 -16.838 1.00 96.00 336 ILE A CA 1
ATOM 2499 C C . ILE A 1 336 ? 15.503 6.806 -15.678 1.00 96.00 336 ILE A C 1
ATOM 2501 O O . ILE A 1 336 ? 15.436 6.379 -14.520 1.00 96.00 336 ILE A O 1
ATOM 2505 N N . HIS A 1 337 ? 15.234 8.064 -16.010 1.00 96.12 337 HIS A N 1
ATOM 2506 C CA . HIS A 1 337 ? 14.710 9.057 -15.088 1.00 96.12 337 HIS A CA 1
ATOM 2507 C C . HIS A 1 337 ? 13.263 9.381 -15.451 1.00 96.12 337 HIS A C 1
ATOM 2509 O O . HIS A 1 337 ? 12.958 9.619 -16.618 1.00 96.12 337 HIS A O 1
ATOM 2515 N N . ALA A 1 338 ? 12.377 9.400 -14.459 1.00 96.38 338 ALA A N 1
ATOM 2516 C CA . ALA A 1 338 ? 11.003 9.833 -14.633 1.00 96.38 338 ALA A CA 1
ATOM 2517 C C . ALA A 1 338 ? 10.558 10.742 -13.485 1.00 96.38 338 ALA A C 1
ATOM 2519 O O . ALA A 1 338 ? 10.700 10.386 -12.312 1.00 96.38 338 ALA A O 1
ATOM 2520 N N . ASP A 1 339 ? 9.964 11.889 -13.808 1.00 95.75 339 ASP A N 1
ATOM 2521 C CA . ASP A 1 339 ? 9.287 12.702 -12.793 1.00 95.75 339 ASP A CA 1
ATOM 2522 C C . ASP A 1 339 ? 7.985 12.012 -12.359 1.00 95.75 339 ASP A C 1
ATOM 2524 O O . ASP A 1 339 ? 7.649 12.008 -11.176 1.00 95.75 339 ASP A O 1
ATOM 2528 N N . HIS A 1 340 ? 7.292 11.366 -13.301 1.00 96.06 340 HIS A N 1
ATOM 2529 C CA . HIS A 1 340 ? 6.073 10.611 -13.044 1.00 96.06 340 HIS A CA 1
ATOM 2530 C C . HIS A 1 340 ? 5.954 9.392 -13.962 1.00 96.06 340 HIS A C 1
ATOM 2532 O O . HIS A 1 340 ? 6.039 9.510 -15.188 1.00 96.06 340 HIS A O 1
ATOM 2538 N N . MET A 1 341 ? 5.720 8.217 -13.378 1.00 97.62 341 MET A N 1
ATOM 2539 C CA . MET A 1 341 ? 5.427 7.002 -14.128 1.00 97.62 341 MET A CA 1
ATOM 2540 C C . MET A 1 341 ? 4.469 6.087 -13.369 1.00 97.62 341 MET A C 1
ATOM 2542 O O . MET A 1 341 ? 4.813 5.519 -12.328 1.00 97.62 341 MET A O 1
ATOM 2546 N N . HIS A 1 342 ? 3.297 5.865 -13.951 1.00 97.88 342 HIS A N 1
ATOM 2547 C CA . HIS A 1 342 ? 2.315 4.922 -13.445 1.00 97.88 342 HIS A CA 1
ATOM 2548 C C . HIS A 1 342 ? 2.086 3.783 -14.435 1.00 97.88 342 HIS A C 1
ATOM 2550 O O . HIS A 1 342 ? 1.997 3.984 -15.646 1.00 97.88 342 HIS A O 1
ATOM 2556 N N . VAL A 1 343 ? 1.950 2.572 -13.905 1.00 98.00 343 VAL A N 1
ATOM 2557 C CA . VAL A 1 343 ? 1.562 1.388 -14.670 1.00 98.00 343 VAL A CA 1
ATOM 2558 C C . VAL A 1 343 ? 0.311 0.808 -14.043 1.00 98.00 343 VAL A C 1
ATOM 2560 O O . VAL A 1 343 ? 0.301 0.463 -12.862 1.00 98.00 343 VAL A O 1
ATOM 2563 N N . TYR A 1 344 ? -0.732 0.691 -14.849 1.00 97.56 344 TYR A N 1
ATOM 2564 C CA . TYR A 1 344 ? -2.005 0.111 -14.481 1.00 97.56 344 TYR A CA 1
ATOM 2565 C C . TYR A 1 344 ? -2.239 -1.142 -15.320 1.00 97.56 344 TYR A C 1
ATOM 2567 O O . TYR A 1 344 ? -2.299 -1.067 -16.550 1.00 97.56 344 TYR A O 1
ATOM 2575 N N . SER A 1 345 ? -2.410 -2.274 -14.647 1.00 95.50 345 SER A N 1
ATOM 2576 C CA . SER A 1 345 ? -2.766 -3.546 -15.262 1.00 95.50 345 SER A CA 1
ATOM 2577 C C . SER A 1 345 ? -4.017 -4.138 -14.626 1.00 95.50 345 SER A C 1
ATOM 2579 O O . SER A 1 345 ? -4.065 -4.314 -13.405 1.00 95.50 345 SER A O 1
ATOM 2581 N N . ASP A 1 346 ? -5.016 -4.462 -15.450 1.00 93.31 346 ASP A N 1
ATOM 2582 C CA . ASP A 1 346 ? -6.224 -5.179 -15.025 1.00 93.31 346 ASP A CA 1
ATOM 2583 C C . ASP A 1 346 ? -6.200 -6.695 -15.314 1.00 93.31 346 ASP A C 1
ATOM 2585 O O . ASP A 1 346 ? -7.173 -7.383 -14.987 1.00 93.31 346 ASP A O 1
ATOM 2589 N N . GLY A 1 347 ? -5.095 -7.216 -15.856 1.00 91.69 347 GLY A N 1
ATOM 2590 C CA . GLY A 1 347 ? -4.829 -8.641 -16.086 1.00 91.69 347 GLY A CA 1
ATOM 2591 C C . GLY A 1 347 ? -3.475 -9.084 -15.511 1.00 91.69 347 GLY A C 1
ATOM 2592 O O . GLY A 1 347 ? -3.079 -8.619 -14.439 1.00 91.69 347 GLY A O 1
ATOM 2593 N N . ASP A 1 348 ? -2.805 -10.016 -16.190 1.00 92.06 348 ASP A N 1
ATOM 2594 C CA . ASP A 1 348 ? -1.532 -10.628 -15.778 1.00 92.06 348 ASP A CA 1
ATOM 2595 C C . ASP A 1 348 ? -0.349 -9.882 -16.409 1.00 92.06 348 ASP A C 1
ATOM 2597 O O . ASP A 1 348 ? 0.029 -10.138 -17.558 1.00 92.06 348 ASP A O 1
ATOM 2601 N N . ALA A 1 349 ? 0.194 -8.895 -15.683 1.00 92.94 349 ALA A N 1
ATOM 2602 C CA . ALA A 1 349 ? 1.286 -8.069 -16.189 1.00 92.94 349 ALA A CA 1
ATOM 2603 C C . ALA A 1 349 ? 2.522 -8.080 -15.296 1.00 92.94 349 ALA A C 1
ATOM 2605 O O . ALA A 1 349 ? 2.453 -7.837 -14.089 1.00 92.94 349 ALA A O 1
ATOM 2606 N N . ASP A 1 350 ? 3.675 -8.238 -15.940 1.00 94.81 350 ASP A N 1
ATOM 2607 C CA . ASP A 1 350 ? 4.959 -8.280 -15.261 1.00 94.81 350 ASP A CA 1
ATOM 2608 C C . ASP A 1 350 ? 5.711 -6.947 -15.339 1.00 94.81 350 ASP A C 1
ATOM 2610 O O . ASP A 1 350 ? 5.801 -6.312 -16.392 1.00 94.81 350 ASP A O 1
ATOM 2614 N N . ILE A 1 351 ? 6.373 -6.563 -14.249 1.00 95.88 351 ILE A N 1
ATOM 2615 C CA . ILE A 1 351 ? 7.343 -5.464 -14.232 1.00 95.88 351 ILE A CA 1
ATOM 2616 C C . ILE A 1 351 ? 8.742 -6.045 -14.080 1.00 95.88 351 ILE A C 1
ATOM 2618 O O . ILE A 1 351 ? 9.112 -6.563 -13.027 1.00 95.88 351 ILE A O 1
ATOM 2622 N N . ASN A 1 352 ? 9.547 -5.922 -15.131 1.00 95.56 352 ASN A N 1
ATOM 2623 C CA . ASN A 1 352 ? 10.876 -6.514 -15.204 1.00 95.56 352 ASN A CA 1
ATOM 2624 C C . ASN A 1 352 ? 11.958 -5.435 -15.237 1.00 95.56 352 ASN A C 1
ATOM 2626 O O . ASN A 1 352 ? 12.126 -4.750 -16.246 1.00 95.56 352 ASN A O 1
ATOM 2630 N N . ILE A 1 353 ? 12.757 -5.335 -14.175 1.00 93.38 353 ILE A N 1
ATOM 2631 C CA . ILE A 1 353 ? 13.947 -4.475 -14.140 1.00 93.38 353 ILE A CA 1
ATOM 2632 C C . ILE A 1 353 ? 15.178 -5.352 -14.306 1.00 93.38 353 ILE A C 1
ATOM 2634 O O . ILE A 1 353 ? 15.520 -6.142 -13.425 1.00 93.38 353 ILE A O 1
ATOM 2638 N N . LEU A 1 354 ? 15.850 -5.249 -15.450 1.00 91.62 354 LEU A N 1
ATOM 2639 C CA . LEU A 1 354 ? 17.013 -6.084 -15.739 1.00 91.62 354 LEU A CA 1
ATOM 2640 C C . LEU A 1 354 ? 18.292 -5.534 -15.085 1.00 91.62 354 LEU A C 1
ATOM 2642 O O . LEU A 1 354 ? 18.361 -4.387 -14.653 1.00 91.62 354 LEU A O 1
ATOM 2646 N N . GLY A 1 355 ? 19.336 -6.361 -15.012 1.00 88.00 355 GLY A N 1
ATOM 2647 C CA . GLY A 1 355 ? 20.564 -6.016 -14.290 1.00 88.00 355 GLY A CA 1
ATOM 2648 C C . GLY A 1 355 ? 21.355 -4.856 -14.893 1.00 88.00 355 GLY A C 1
ATOM 2649 O O . GLY A 1 355 ? 21.389 -4.679 -16.105 1.00 88.00 355 GLY A O 1
ATOM 2650 N N . ASN A 1 356 ? 22.070 -4.123 -14.032 1.00 88.12 356 ASN A N 1
ATOM 2651 C CA . ASN A 1 356 ? 22.852 -2.921 -14.367 1.00 88.12 356 ASN A CA 1
ATOM 2652 C C . ASN A 1 356 ? 22.018 -1.728 -14.857 1.00 88.12 356 ASN A C 1
ATOM 2654 O O . ASN A 1 356 ? 22.585 -0.781 -15.391 1.00 88.12 356 ASN A O 1
ATOM 2658 N N . THR A 1 357 ? 20.701 -1.775 -14.691 1.00 90.06 357 THR A N 1
ATOM 2659 C CA . THR A 1 357 ? 19.804 -0.657 -14.994 1.00 90.06 357 THR A CA 1
ATOM 2660 C C . THR A 1 357 ? 19.754 0.300 -13.816 1.00 90.06 357 THR A C 1
ATOM 2662 O O . THR A 1 357 ? 19.722 -0.153 -12.671 1.00 90.06 357 THR A O 1
ATOM 2665 N N . LYS A 1 358 ? 19.716 1.603 -14.081 1.00 92.38 358 LYS A N 1
ATOM 2666 C CA . LYS A 1 358 ? 19.388 2.630 -13.096 1.00 92.38 358 LYS A CA 1
ATOM 2667 C C . LYS A 1 358 ? 18.007 3.162 -13.418 1.00 92.38 358 LYS A C 1
ATOM 2669 O O . LYS A 1 358 ? 17.777 3.638 -14.520 1.00 92.38 358 LYS A O 1
ATOM 2674 N N . VAL A 1 359 ? 17.085 3.042 -12.478 1.00 92.69 359 VAL A N 1
ATOM 2675 C CA . VAL A 1 359 ? 15.721 3.542 -12.636 1.00 92.69 359 VAL A CA 1
ATOM 2676 C C . VAL A 1 359 ? 15.455 4.486 -11.482 1.00 92.69 359 VAL A C 1
ATOM 2678 O O . VAL A 1 359 ? 15.598 4.089 -10.329 1.00 92.69 359 VAL A O 1
ATOM 2681 N N . LYS A 1 360 ? 15.086 5.731 -11.768 1.00 93.44 360 LYS A N 1
ATOM 2682 C CA . LYS A 1 360 ? 14.701 6.717 -10.759 1.00 93.44 360 LYS A CA 1
ATOM 2683 C C . LYS A 1 360 ? 13.380 7.351 -11.153 1.00 93.44 360 LYS A C 1
ATOM 2685 O O . LYS A 1 360 ? 13.318 8.033 -12.167 1.00 93.44 360 LYS A O 1
ATOM 2690 N N . ILE A 1 361 ? 12.358 7.138 -10.332 1.00 94.56 361 ILE A N 1
ATOM 2691 C CA . ILE A 1 361 ? 11.005 7.639 -10.565 1.00 94.56 361 ILE A CA 1
ATOM 2692 C C . ILE A 1 361 ? 10.526 8.371 -9.306 1.00 94.56 361 ILE A C 1
ATOM 2694 O O . ILE A 1 361 ? 10.494 7.787 -8.218 1.00 94.56 361 ILE A O 1
ATOM 2698 N N . GLU A 1 362 ? 10.195 9.655 -9.446 1.00 92.81 362 GLU A N 1
ATOM 2699 C CA . GLU A 1 362 ? 9.807 10.540 -8.330 1.00 92.81 362 GLU A CA 1
ATOM 2700 C C . GLU A 1 362 ? 8.319 10.429 -7.949 1.00 92.81 362 GLU A C 1
ATOM 2702 O O . GLU A 1 362 ? 7.939 10.748 -6.823 1.00 92.81 362 GLU A O 1
ATOM 2707 N N . ASP A 1 363 ? 7.481 9.939 -8.860 1.00 95.19 363 ASP A N 1
ATOM 2708 C CA . ASP A 1 363 ? 6.068 9.645 -8.632 1.00 95.19 363 ASP A CA 1
ATOM 2709 C C . ASP A 1 363 ? 5.717 8.319 -9.323 1.00 95.19 363 ASP A C 1
ATOM 2711 O O . ASP A 1 363 ? 5.574 8.243 -10.542 1.00 95.19 363 ASP A O 1
ATOM 2715 N N . THR A 1 364 ? 5.728 7.242 -8.538 1.00 95.69 364 THR A N 1
ATOM 2716 C CA . THR A 1 364 ? 5.641 5.852 -8.999 1.00 95.69 364 THR A CA 1
ATOM 2717 C C . THR A 1 364 ? 4.399 5.179 -8.449 1.00 95.69 364 THR A C 1
ATOM 2719 O O . THR A 1 364 ? 4.242 5.082 -7.233 1.00 95.69 364 THR A O 1
ATOM 2722 N N . LEU A 1 365 ? 3.609 4.567 -9.325 1.00 97.25 365 LEU A N 1
ATOM 2723 C CA . LEU A 1 365 ? 2.535 3.651 -8.951 1.00 97.25 365 LEU A CA 1
ATOM 2724 C C . LEU A 1 365 ? 2.549 2.453 -9.894 1.00 97.25 365 LEU A C 1
ATOM 2726 O O . LEU A 1 365 ? 2.296 2.593 -11.086 1.00 97.25 365 LEU A O 1
ATOM 2730 N N . PHE A 1 366 ? 2.788 1.262 -9.355 1.00 96.69 366 PHE A N 1
ATOM 2731 C CA . PHE A 1 366 ? 2.511 0.009 -10.058 1.00 96.69 366 PHE A CA 1
ATOM 2732 C C . PHE A 1 366 ? 1.229 -0.592 -9.489 1.00 96.69 366 PHE A C 1
ATOM 2734 O O . PHE A 1 366 ? 1.227 -1.110 -8.373 1.00 96.69 366 PHE A O 1
ATOM 2741 N N . TYR A 1 367 ? 0.131 -0.477 -10.229 1.00 95.94 367 TYR A N 1
ATOM 2742 C CA . TYR A 1 367 ? -1.178 -1.016 -9.879 1.00 95.94 367 TYR A CA 1
ATOM 2743 C C . TYR A 1 367 ? -1.439 -2.261 -10.727 1.00 95.94 367 TYR A C 1
ATOM 2745 O O . TYR A 1 367 ? -1.857 -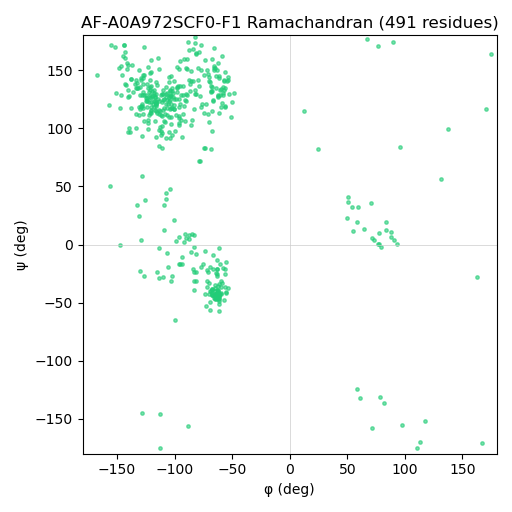2.156 -11.877 1.00 95.94 367 TYR A O 1
ATOM 2753 N N . LEU A 1 368 ? -1.175 -3.435 -10.162 1.00 93.75 368 LEU A N 1
ATOM 2754 C CA . LEU A 1 368 ? -1.232 -4.722 -10.850 1.00 93.75 368 LEU A CA 1
ATOM 2755 C C . LEU A 1 368 ? -2.334 -5.588 -10.228 1.00 93.75 368 LEU A C 1
ATOM 2757 O O . LEU A 1 368 ? -2.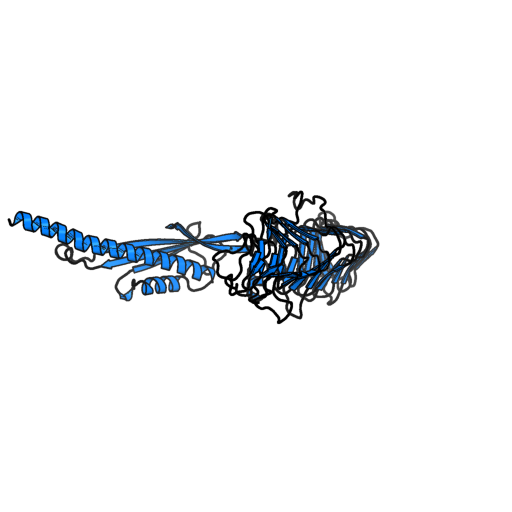340 -5.841 -9.019 1.00 93.75 368 LEU A O 1
ATOM 2761 N N . MET A 1 369 ? -3.295 -6.022 -11.040 1.00 90.06 369 MET A N 1
ATOM 2762 C CA . MET A 1 369 ? -4.365 -6.922 -10.589 1.00 90.06 369 MET A CA 1
ATOM 2763 C C . MET A 1 369 ? -3.938 -8.392 -10.559 1.00 90.06 369 MET A C 1
ATOM 2765 O O . MET A 1 369 ? -4.542 -9.170 -9.814 1.00 90.06 369 MET A O 1
ATOM 2769 N N . ASP A 1 370 ? -2.927 -8.753 -11.349 1.00 90.19 370 ASP A N 1
ATOM 2770 C CA . ASP A 1 370 ? -2.137 -9.978 -11.257 1.00 90.19 370 ASP A CA 1
ATOM 2771 C C . ASP A 1 370 ? -0.743 -9.757 -11.891 1.00 90.19 370 ASP A C 1
ATOM 2773 O O . ASP A 1 370 ? -0.495 -8.706 -12.492 1.00 90.19 370 ASP A O 1
ATOM 2777 N N . GLY A 1 371 ? 0.157 -10.729 -11.727 1.00 89.56 371 GLY A N 1
ATOM 2778 C CA . GLY A 1 371 ? 1.496 -10.741 -12.332 1.00 89.56 371 GLY A CA 1
ATOM 2779 C C . GLY A 1 371 ? 2.657 -10.565 -11.353 1.00 89.56 371 GLY A C 1
ATOM 2780 O O . GLY A 1 371 ? 2.488 -10.550 -10.126 1.00 89.56 371 GLY A O 1
ATOM 2781 N N . HIS A 1 372 ? 3.869 -10.474 -11.896 1.00 91.38 372 HIS A N 1
ATOM 2782 C CA . HIS A 1 372 ? 5.118 -10.491 -11.137 1.00 91.38 372 HIS A CA 1
ATOM 2783 C C . HIS A 1 372 ? 5.870 -9.163 -11.201 1.00 91.38 372 HIS A C 1
ATOM 2785 O O . HIS A 1 372 ? 5.816 -8.410 -12.170 1.00 91.38 372 HIS A O 1
ATOM 2791 N N . VAL A 1 373 ? 6.634 -8.868 -10.151 1.00 92.50 373 VAL A N 1
ATOM 2792 C CA . VAL A 1 373 ? 7.592 -7.759 -10.180 1.00 92.50 373 VAL A CA 1
ATOM 2793 C C . VAL A 1 373 ? 8.964 -8.326 -9.875 1.00 92.50 373 VAL A C 1
ATOM 2795 O O . VAL A 1 373 ? 9.241 -8.740 -8.751 1.00 92.50 373 VAL A O 1
ATOM 2798 N N . ASP A 1 374 ? 9.828 -8.322 -10.881 1.00 91.81 374 ASP A N 1
ATOM 2799 C CA . ASP A 1 374 ? 11.141 -8.945 -10.830 1.00 91.81 374 ASP A CA 1
ATOM 2800 C C . ASP A 1 374 ? 12.234 -7.913 -11.071 1.00 91.81 374 ASP A C 1
ATOM 2802 O O . ASP A 1 374 ? 12.387 -7.346 -12.158 1.00 91.81 374 ASP A O 1
ATOM 2806 N N . TRP A 1 375 ? 13.045 -7.682 -10.045 1.00 89.88 375 TRP A N 1
ATOM 2807 C CA . TRP A 1 375 ? 14.249 -6.867 -10.151 1.00 89.88 375 TRP A CA 1
ATOM 2808 C C . TRP A 1 375 ? 15.439 -7.785 -10.164 1.00 89.88 375 TRP A C 1
ATOM 2810 O O . TRP A 1 375 ? 15.757 -8.406 -9.157 1.00 89.88 375 TRP A O 1
ATOM 2820 N N . ASN A 1 376 ? 16.093 -7.884 -11.308 1.00 84.12 376 ASN A N 1
ATOM 2821 C CA . ASN A 1 376 ? 17.146 -8.848 -11.536 1.00 84.12 376 ASN A CA 1
ATOM 2822 C C . ASN A 1 376 ? 18.532 -8.197 -11.516 1.00 84.12 376 ASN A C 1
ATOM 2824 O O . ASN A 1 376 ? 18.771 -7.152 -12.113 1.00 84.12 376 ASN A O 1
ATOM 2828 N N . GLY A 1 377 ? 19.501 -8.891 -10.914 1.00 76.56 377 GLY A N 1
ATOM 2829 C CA . GLY A 1 377 ? 20.927 -8.585 -11.049 1.00 76.56 377 GLY A CA 1
ATOM 2830 C C . GLY A 1 377 ? 21.435 -7.414 -10.197 1.00 76.56 377 GLY A C 1
ATOM 2831 O O . GLY A 1 377 ? 21.269 -7.390 -8.984 1.00 76.56 377 GLY A O 1
ATOM 2832 N N . ASN A 1 378 ? 22.177 -6.505 -10.834 1.00 81.06 378 ASN A N 1
ATOM 2833 C CA . ASN A 1 378 ? 22.853 -5.353 -10.219 1.00 81.06 378 ASN A CA 1
ATOM 2834 C C . ASN A 1 378 ? 22.133 -4.038 -10.579 1.00 81.06 378 ASN A C 1
ATOM 2836 O O . ASN A 1 378 ? 22.775 -3.067 -10.975 1.00 81.06 378 ASN A O 1
ATOM 2840 N N . ALA A 1 379 ? 20.798 -4.067 -10.608 1.00 83.50 379 ALA A N 1
ATOM 2841 C CA . ALA A 1 379 ? 19.979 -2.891 -10.886 1.00 83.50 379 ALA A CA 1
ATOM 2842 C C . ALA A 1 379 ? 19.949 -1.945 -9.671 1.00 83.50 379 ALA A C 1
ATOM 2844 O O . ALA A 1 379 ? 20.007 -2.397 -8.527 1.00 83.50 379 ALA A O 1
ATOM 2845 N N . GLU A 1 380 ? 19.884 -0.643 -9.927 1.00 87.12 380 GLU A N 1
ATOM 2846 C CA . GLU A 1 380 ? 19.680 0.425 -8.947 1.00 87.12 380 GLU A CA 1
ATOM 2847 C C . GLU A 1 380 ? 18.299 1.033 -9.213 1.00 87.12 380 GLU A C 1
ATOM 2849 O O . GLU A 1 380 ? 18.148 1.888 -10.083 1.00 87.12 380 GLU A O 1
ATOM 2854 N N . ALA A 1 381 ? 17.274 0.553 -8.514 1.00 87.31 381 ALA A N 1
ATOM 2855 C CA . ALA A 1 381 ? 15.905 1.025 -8.688 1.00 87.31 381 ALA A CA 1
ATOM 2856 C C . ALA A 1 381 ? 15.495 1.940 -7.529 1.00 87.31 381 ALA A C 1
ATOM 2858 O O . ALA A 1 381 ? 15.568 1.534 -6.372 1.00 87.31 381 ALA A O 1
ATOM 2859 N N . LYS A 1 382 ? 15.065 3.165 -7.829 1.00 89.25 382 LYS A N 1
ATOM 2860 C CA . LYS A 1 382 ? 14.625 4.190 -6.880 1.00 89.25 382 LYS A CA 1
ATOM 2861 C C . LYS A 1 382 ? 13.202 4.612 -7.219 1.00 89.25 382 LYS A C 1
ATOM 2863 O O . LYS A 1 382 ? 12.991 5.329 -8.192 1.00 89.25 382 LYS A O 1
ATOM 2868 N N . PHE A 1 383 ? 12.251 4.196 -6.394 1.00 91.50 383 PHE A N 1
ATOM 2869 C CA . PHE A 1 383 ? 10.837 4.512 -6.556 1.00 91.50 383 PHE A CA 1
ATOM 2870 C C . PHE A 1 383 ? 10.323 5.335 -5.388 1.00 91.50 383 PHE A C 1
ATOM 2872 O O . PHE A 1 383 ? 10.396 4.898 -4.237 1.00 91.50 383 PHE A O 1
ATOM 2879 N N . CYS A 1 384 ? 9.769 6.501 -5.691 1.00 92.94 384 CYS A N 1
ATOM 2880 C CA . CYS A 1 384 ? 9.018 7.309 -4.749 1.00 92.94 384 CYS A CA 1
ATOM 2881 C C . CYS A 1 384 ? 7.528 7.186 -5.072 1.00 92.94 384 CYS A C 1
ATOM 2883 O O . CYS A 1 384 ? 7.128 7.422 -6.205 1.00 92.94 384 CYS A O 1
ATOM 2885 N N . GLY A 1 385 ? 6.708 6.773 -4.105 1.00 93.50 385 GLY A N 1
ATOM 2886 C CA . GLY A 1 385 ? 5.259 6.678 -4.286 1.00 93.50 385 GLY A CA 1
ATOM 2887 C C . GLY A 1 385 ? 4.608 8.051 -4.501 1.00 93.50 385 GLY A C 1
ATOM 2888 O O . GLY A 1 385 ? 5.247 9.077 -4.241 1.00 93.50 385 GLY A O 1
ATOM 2889 N N . PRO A 1 386 ? 3.325 8.101 -4.897 1.00 95.00 386 PRO A N 1
ATOM 2890 C CA . PRO A 1 386 ? 2.682 9.357 -5.243 1.00 95.00 386 PRO A CA 1
ATOM 2891 C C . PRO A 1 386 ? 2.603 10.318 -4.060 1.00 95.00 386 PRO A C 1
ATOM 2893 O O . PRO A 1 386 ? 2.497 9.878 -2.907 1.00 95.00 386 PRO A O 1
ATOM 2896 N N . PRO A 1 387 ? 2.630 11.640 -4.291 1.00 92.19 387 PRO A N 1
ATOM 2897 C CA . PRO A 1 387 ? 2.555 12.608 -3.209 1.00 92.19 387 PRO A CA 1
ATOM 2898 C C . PRO A 1 387 ? 1.227 12.479 -2.453 1.00 92.19 387 PRO A C 1
ATOM 2900 O O . PRO A 1 387 ? 0.201 12.069 -2.989 1.00 92.19 387 PRO A O 1
ATOM 2903 N N . LYS A 1 388 ? 1.187 12.910 -1.189 1.00 87.88 388 LYS A N 1
ATOM 2904 C CA . LYS A 1 388 ? -0.044 12.887 -0.368 1.00 87.88 388 LYS A CA 1
ATOM 2905 C C . LYS A 1 388 ? -1.223 13.664 -0.952 1.00 87.88 388 LYS A C 1
ATOM 2907 O O . LYS A 1 388 ? -2.363 13.444 -0.545 1.00 87.88 388 LYS A O 1
ATOM 2912 N N . THR A 1 389 ? -0.933 14.583 -1.862 1.00 86.75 389 THR A N 1
ATOM 2913 C CA . THR A 1 389 ? -1.896 15.395 -2.602 1.00 86.75 389 THR A CA 1
ATOM 2914 C C . THR A 1 389 ? -2.348 14.755 -3.912 1.00 86.75 389 THR A C 1
ATOM 2916 O O . THR A 1 389 ? -3.052 15.424 -4.663 1.00 86.75 389 THR A O 1
ATOM 2919 N N . ASP A 1 390 ? -1.941 13.514 -4.203 1.00 88.06 390 ASP A N 1
ATOM 2920 C CA . ASP A 1 390 ? -2.347 12.792 -5.407 1.00 88.06 390 ASP A CA 1
ATOM 2921 C C . ASP A 1 390 ? -3.884 12.828 -5.572 1.00 88.06 390 ASP A C 1
ATOM 2923 O O . ASP A 1 390 ? -4.614 12.431 -4.651 1.00 88.06 390 ASP A O 1
ATOM 2927 N N . PRO A 1 391 ? -4.399 13.334 -6.711 1.00 82.19 391 PRO A N 1
ATOM 2928 C CA . PRO A 1 391 ? -5.832 13.530 -6.918 1.00 82.19 391 PRO A CA 1
ATOM 2929 C C . PRO A 1 391 ? -6.612 12.218 -7.054 1.00 82.19 391 PRO A C 1
ATOM 2931 O O . PRO A 1 391 ? -7.827 12.219 -6.852 1.00 82.19 391 PRO A O 1
ATOM 2934 N N . HIS A 1 392 ? -5.938 11.109 -7.371 1.00 83.19 392 HIS A N 1
ATOM 2935 C CA . HIS A 1 392 ? -6.548 9.784 -7.485 1.00 83.19 392 HIS A CA 1
ATOM 2936 C C . HIS A 1 392 ? -6.637 9.056 -6.136 1.00 83.19 392 HIS A C 1
ATOM 2938 O O . HIS A 1 392 ? -7.300 8.025 -6.022 1.00 83.19 392 HIS A O 1
ATOM 2944 N N . GLY A 1 393 ? -6.045 9.630 -5.085 1.00 85.25 393 GLY A N 1
ATOM 2945 C CA . GLY A 1 393 ? -6.076 9.092 -3.732 1.00 85.25 393 GLY A CA 1
ATOM 2946 C C . GLY A 1 393 ? -5.019 8.021 -3.471 1.00 85.25 393 GLY A C 1
ATOM 2947 O O . GLY A 1 393 ? -5.088 7.373 -2.429 1.00 85.25 393 GLY A O 1
ATOM 2948 N N . PHE A 1 394 ? -4.038 7.846 -4.359 1.00 91.94 394 PHE A N 1
ATOM 2949 C CA . PHE A 1 394 ? -2.941 6.882 -4.221 1.00 91.94 394 PHE A CA 1
ATOM 2950 C C . PHE A 1 394 ? -1.762 7.413 -3.398 1.00 91.94 394 PHE A C 1
ATOM 2952 O O . PHE A 1 394 ? -0.729 6.761 -3.317 1.00 91.94 394 PHE A O 1
ATOM 2959 N N . GLY A 1 395 ? -1.898 8.569 -2.743 1.00 92.50 395 GLY A N 1
ATOM 2960 C CA . GLY A 1 395 ? -0.809 9.223 -2.017 1.00 92.50 395 GLY A CA 1
ATOM 2961 C C . GLY A 1 395 ? -0.061 8.313 -1.031 1.00 92.50 395 GLY A C 1
ATOM 2962 O O . GLY A 1 395 ? -0.572 7.960 0.042 1.00 92.50 395 GLY A O 1
ATOM 2963 N N . GLY A 1 396 ? 1.186 7.998 -1.379 1.00 91.50 396 GLY A N 1
ATOM 2964 C CA . GLY A 1 396 ? 2.105 7.119 -0.664 1.00 91.50 396 GLY A CA 1
ATOM 2965 C C . GLY A 1 396 ? 2.001 5.634 -1.022 1.00 91.50 396 GLY A C 1
ATOM 2966 O O . GLY A 1 396 ? 2.623 4.832 -0.339 1.00 91.50 396 GLY A O 1
ATOM 2967 N N . LEU A 1 397 ? 1.214 5.229 -2.021 1.00 94.50 397 LEU A N 1
ATOM 2968 C CA . LEU A 1 397 ? 1.106 3.846 -2.503 1.00 94.50 397 LEU A CA 1
ATOM 2969 C C . LEU A 1 397 ? 2.018 3.645 -3.712 1.00 94.50 397 LEU A C 1
ATOM 2971 O O . LEU A 1 397 ? 1.678 4.061 -4.808 1.00 94.50 397 LEU A O 1
ATOM 2975 N N . THR A 1 398 ? 3.162 2.997 -3.522 1.00 95.06 398 THR A N 1
ATOM 2976 C CA . THR A 1 398 ? 4.134 2.782 -4.607 1.00 95.06 398 THR A CA 1
ATOM 2977 C C . THR A 1 398 ? 3.771 1.571 -5.453 1.00 95.06 398 THR A C 1
ATOM 2979 O O . THR A 1 398 ? 3.947 1.561 -6.667 1.00 95.06 398 THR A O 1
ATOM 2982 N N . MET A 1 399 ? 3.289 0.514 -4.799 1.00 95.00 399 MET A N 1
ATOM 2983 C CA . MET A 1 399 ? 2.920 -0.731 -5.461 1.00 95.00 399 MET A CA 1
ATOM 2984 C C . MET A 1 399 ? 1.654 -1.284 -4.835 1.00 95.00 399 MET A C 1
ATOM 2986 O O . MET A 1 399 ? 1.549 -1.399 -3.610 1.00 95.00 399 MET A O 1
ATOM 2990 N N . TYR A 1 400 ? 0.722 -1.673 -5.686 1.00 94.00 400 TYR A N 1
ATOM 2991 C CA . TYR A 1 400 ? -0.479 -2.386 -5.322 1.00 94.00 400 TYR A CA 1
ATOM 2992 C C . TYR A 1 400 ? -0.585 -3.634 -6.180 1.00 94.00 400 TYR A C 1
ATOM 2994 O O . TYR A 1 400 ? -0.679 -3.538 -7.397 1.00 94.00 400 TYR A O 1
ATOM 3002 N N . MET A 1 401 ? -0.546 -4.792 -5.531 1.00 90.69 401 MET A N 1
ATOM 3003 C CA . MET A 1 401 ? -0.657 -6.087 -6.192 1.00 90.69 401 MET A CA 1
ATOM 3004 C C . MET A 1 401 ? -1.823 -6.847 -5.570 1.00 90.69 401 MET A C 1
ATOM 3006 O O . MET A 1 401 ? -1.742 -7.343 -4.437 1.00 90.69 401 MET A O 1
ATOM 3010 N N . VAL A 1 402 ? -2.934 -6.905 -6.294 1.00 82.19 402 VAL A N 1
ATOM 3011 C CA . VAL A 1 402 ? -4.026 -7.843 -6.003 1.00 82.19 402 VAL A CA 1
ATOM 3012 C C . VAL A 1 402 ? -3.723 -9.117 -6.776 1.00 82.19 402 VAL A C 1
ATOM 3014 O O . VAL A 1 402 ? -2.875 -9.117 -7.652 1.00 82.19 402 VAL A O 1
ATOM 3017 N N . HIS A 1 403 ? -4.306 -10.239 -6.385 1.00 75.25 403 HIS A N 1
ATOM 3018 C CA . HIS A 1 403 ? -3.998 -11.510 -7.015 1.00 75.25 403 HIS A CA 1
ATOM 3019 C C . HIS A 1 403 ? -5.254 -12.330 -7.238 1.00 75.25 403 HIS A C 1
ATOM 3021 O O . HIS A 1 403 ? -6.101 -12.386 -6.335 1.00 75.25 403 HIS A O 1
ATOM 3027 N N . TYR A 1 404 ? -5.323 -13.039 -8.370 1.00 63.03 404 TYR A N 1
ATOM 3028 C CA . TYR A 1 404 ? -6.418 -13.961 -8.657 1.00 63.03 404 TYR A CA 1
ATOM 3029 C C . TYR A 1 404 ? -5.990 -15.373 -9.123 1.00 63.03 404 TYR A C 1
ATOM 3031 O O . TYR A 1 404 ? -6.800 -16.286 -8.930 1.00 63.03 404 TYR A O 1
ATOM 3039 N N . SER A 1 405 ? -4.786 -15.616 -9.680 1.00 58.09 405 SER A N 1
ATOM 3040 C CA . SER A 1 405 ? -4.554 -16.827 -10.514 1.00 58.09 405 SER A CA 1
ATOM 3041 C C . SER A 1 405 ? -3.348 -17.774 -10.240 1.00 58.09 405 SER A C 1
ATOM 3043 O O . SER A 1 405 ? -3.224 -18.798 -10.909 1.00 58.09 405 SER A O 1
ATOM 3045 N N . GLY A 1 406 ? -2.537 -17.570 -9.203 1.00 55.75 406 GLY A N 1
ATOM 3046 C CA . GLY A 1 406 ? -1.329 -18.346 -8.843 1.00 55.75 406 GLY A CA 1
ATOM 3047 C C . GLY A 1 406 ? -0.102 -17.514 -8.395 1.00 55.75 406 GLY A C 1
ATOM 3048 O O . GLY A 1 406 ? 0.624 -17.012 -9.231 1.00 55.75 406 GLY A O 1
ATOM 3049 N N . SER A 1 407 ? 0.126 -17.403 -7.075 1.00 61.56 407 SER A N 1
ATOM 3050 C CA . SER A 1 407 ? 1.271 -16.794 -6.347 1.00 61.56 407 SER A CA 1
ATOM 3051 C C . SER A 1 407 ? 2.076 -15.702 -7.086 1.00 61.56 407 SER A C 1
ATOM 3053 O O . SER A 1 407 ? 3.173 -15.997 -7.566 1.00 61.56 407 SER A O 1
ATOM 3055 N N . PRO A 1 408 ? 1.614 -14.437 -7.099 1.00 61.81 408 PRO A N 1
ATOM 3056 C CA . PRO A 1 408 ? 2.435 -13.351 -7.581 1.00 61.81 408 PRO A CA 1
ATOM 3057 C C . PRO A 1 408 ? 3.545 -13.151 -6.562 1.00 61.81 408 PRO A C 1
ATOM 3059 O O . PRO A 1 408 ? 3.336 -13.224 -5.343 1.00 61.81 408 PRO A O 1
ATOM 3062 N N . ASP A 1 409 ? 4.732 -12.880 -7.060 1.00 84.19 409 ASP A N 1
ATOM 3063 C CA . ASP A 1 409 ? 5.848 -12.593 -6.193 1.00 84.19 409 ASP A CA 1
ATOM 3064 C C . ASP A 1 409 ? 6.488 -11.272 -6.622 1.00 84.19 409 ASP A C 1
ATOM 3066 O O . ASP A 1 409 ? 6.651 -10.989 -7.808 1.00 84.19 409 ASP A O 1
ATOM 3070 N N . LEU A 1 410 ? 6.846 -10.464 -5.627 1.00 89.62 410 LEU A N 1
ATOM 3071 C CA . LEU A 1 410 ? 7.750 -9.334 -5.798 1.00 89.62 410 LEU A CA 1
ATOM 3072 C C . LEU A 1 410 ? 9.136 -9.832 -5.408 1.00 89.62 410 LEU A C 1
ATOM 3074 O O . LEU A 1 410 ? 9.410 -10.025 -4.217 1.00 89.62 410 LEU A O 1
ATOM 3078 N N . HIS A 1 411 ? 10.002 -10.082 -6.386 1.00 89.94 411 HIS A N 1
ATOM 3079 C CA . HIS A 1 411 ? 11.385 -10.462 -6.127 1.00 89.94 411 HIS A CA 1
ATOM 3080 C C . HIS A 1 411 ? 12.300 -9.268 -6.341 1.00 89.94 411 HIS A C 1
ATOM 3082 O O . HIS A 1 411 ? 12.480 -8.745 -7.437 1.00 89.94 411 HIS A O 1
ATOM 3088 N N . ILE A 1 412 ? 12.949 -8.876 -5.256 1.00 87.69 412 ILE A N 1
ATOM 3089 C CA . ILE A 1 412 ? 13.963 -7.838 -5.250 1.00 87.69 412 ILE A CA 1
ATOM 3090 C C . ILE A 1 412 ? 15.310 -8.546 -5.181 1.00 87.69 412 ILE A C 1
ATOM 3092 O O . ILE A 1 412 ? 15.773 -8.898 -4.094 1.00 87.69 412 ILE A O 1
ATOM 3096 N N . HIS A 1 413 ? 15.930 -8.794 -6.337 1.00 84.50 413 HIS A N 1
ATOM 3097 C CA . HIS A 1 413 ? 17.312 -9.258 -6.410 1.00 84.50 413 HIS A CA 1
ATOM 3098 C C . HIS A 1 413 ? 18.236 -8.045 -6.504 1.00 84.50 413 HIS A C 1
ATOM 3100 O O . HIS A 1 413 ? 18.330 -7.390 -7.538 1.00 84.50 413 HIS A O 1
ATOM 3106 N N . GLY A 1 414 ? 18.926 -7.738 -5.409 1.00 66.12 414 GLY A N 1
ATOM 3107 C CA . GLY A 1 414 ? 19.836 -6.600 -5.341 1.00 66.12 414 GLY A CA 1
ATOM 3108 C C . GLY A 1 414 ? 21.226 -6.992 -4.866 1.00 66.12 414 GLY A C 1
ATOM 3109 O O . GLY A 1 414 ? 21.380 -7.590 -3.802 1.00 66.12 414 GLY A O 1
ATOM 3110 N N . ASN A 1 415 ? 22.243 -6.593 -5.631 1.00 67.50 415 ASN A N 1
ATOM 3111 C CA . ASN A 1 415 ? 23.618 -6.423 -5.142 1.00 67.50 415 ASN A CA 1
ATOM 3112 C C . ASN A 1 415 ? 24.020 -4.926 -5.067 1.00 67.50 415 ASN A C 1
ATOM 3114 O O . ASN A 1 415 ? 25.200 -4.607 -4.915 1.00 67.50 415 ASN A O 1
ATOM 3118 N N . THR A 1 416 ? 23.039 -4.028 -5.198 1.00 67.81 416 THR A N 1
ATOM 3119 C CA . THR A 1 416 ? 23.160 -2.574 -5.405 1.00 67.81 416 THR A CA 1
ATOM 3120 C C . THR A 1 416 ? 22.049 -1.813 -4.677 1.00 67.81 416 THR A C 1
ATOM 3122 O O . THR A 1 416 ? 21.109 -2.417 -4.159 1.00 67.81 416 THR A O 1
ATOM 3125 N N . ASP A 1 417 ? 22.161 -0.481 -4.651 1.00 76.56 417 ASP A N 1
ATOM 3126 C CA . ASP A 1 417 ? 21.278 0.443 -3.931 1.00 76.56 417 ASP A CA 1
ATOM 3127 C C . ASP A 1 417 ? 19.856 0.510 -4.522 1.00 76.56 417 ASP A C 1
ATOM 3129 O O . ASP A 1 417 ? 19.503 1.420 -5.266 1.00 76.56 417 ASP A O 1
ATOM 3133 N N . ASN A 1 418 ? 19.004 -0.446 -4.158 1.00 80.38 418 ASN A N 1
ATOM 3134 C CA . ASN A 1 418 ? 17.568 -0.373 -4.429 1.00 80.38 418 ASN A CA 1
ATOM 3135 C C . ASN A 1 418 ? 16.849 0.387 -3.317 1.00 80.38 418 ASN A C 1
ATOM 3137 O O . ASN A 1 418 ? 17.138 0.146 -2.146 1.00 80.38 418 ASN A O 1
ATOM 3141 N N . TRP A 1 419 ? 15.900 1.251 -3.674 1.00 84.44 419 TRP A N 1
ATOM 3142 C CA . TRP A 1 419 ? 15.149 2.134 -2.790 1.00 84.44 419 TRP A CA 1
ATOM 3143 C C . TRP A 1 419 ? 13.673 2.200 -3.185 1.00 84.44 419 TRP A C 1
ATOM 3145 O O . TRP A 1 419 ? 13.322 2.483 -4.328 1.00 84.44 419 TRP A O 1
ATOM 3155 N N . ILE A 1 420 ? 12.808 1.960 -2.202 1.00 88.06 420 ILE A N 1
ATOM 3156 C CA . ILE A 1 420 ? 11.362 2.140 -2.310 1.00 88.06 420 ILE A CA 1
ATOM 3157 C C . ILE A 1 420 ? 10.950 3.070 -1.184 1.00 88.06 420 ILE A C 1
ATOM 3159 O O . ILE A 1 420 ? 11.263 2.813 -0.020 1.00 88.06 420 ILE A O 1
ATOM 3163 N N . ALA A 1 421 ? 10.223 4.117 -1.526 1.00 90.31 421 ALA A N 1
ATOM 3164 C CA . ALA A 1 421 ? 9.581 5.001 -0.582 1.00 90.31 421 ALA A CA 1
ATOM 3165 C C . ALA A 1 421 ? 8.075 5.010 -0.843 1.00 90.31 421 ALA A C 1
ATOM 3167 O O . ALA A 1 421 ? 7.632 5.231 -1.968 1.00 90.31 421 ALA A O 1
ATOM 3168 N N . GLY A 1 422 ? 7.304 4.744 0.208 1.00 91.94 422 GLY A N 1
ATOM 3169 C CA . GLY A 1 422 ? 5.867 4.508 0.165 1.00 91.94 422 GLY A CA 1
ATOM 3170 C C . GLY A 1 422 ? 5.474 3.078 0.538 1.00 91.94 422 GLY A C 1
ATOM 3171 O O . GLY A 1 422 ? 6.247 2.293 1.088 1.00 91.94 422 GLY A O 1
ATOM 3172 N N . THR A 1 423 ? 4.214 2.741 0.313 1.00 94.56 423 THR A N 1
ATOM 3173 C CA . THR A 1 423 ? 3.636 1.454 0.680 1.00 94.56 423 THR A CA 1
ATOM 3174 C C . THR A 1 423 ? 3.685 0.491 -0.494 1.00 94.56 423 THR A C 1
ATOM 3176 O O . THR A 1 423 ? 3.185 0.791 -1.576 1.00 94.56 423 THR A O 1
ATOM 3179 N N . VAL A 1 424 ? 4.224 -0.698 -0.238 1.00 94.38 424 VAL A N 1
ATOM 3180 C CA . VAL A 1 424 ? 4.041 -1.889 -1.067 1.00 94.38 424 VAL A CA 1
ATOM 3181 C C . VAL A 1 424 ? 2.902 -2.689 -0.447 1.00 94.38 424 VAL A C 1
ATOM 3183 O O . VAL A 1 424 ? 3.053 -3.251 0.639 1.00 94.38 424 VAL A O 1
ATOM 3186 N N . LEU A 1 425 ? 1.748 -2.709 -1.107 1.00 93.69 425 LEU A N 1
ATOM 3187 C CA . LEU A 1 425 ? 0.555 -3.421 -0.665 1.00 93.69 425 LEU A CA 1
ATOM 3188 C C . LEU A 1 425 ? 0.285 -4.598 -1.602 1.00 93.69 425 LEU A C 1
ATOM 3190 O O . LEU A 1 425 ? -0.357 -4.455 -2.637 1.00 93.69 425 LEU A O 1
ATOM 3194 N N . ALA A 1 426 ? 0.754 -5.772 -1.201 1.00 91.81 426 ALA A N 1
ATOM 3195 C CA . ALA A 1 426 ? 0.686 -7.004 -1.973 1.00 91.81 426 ALA A CA 1
ATOM 3196 C C . ALA A 1 426 ? 0.080 -8.156 -1.139 1.00 91.81 426 ALA A C 1
ATOM 3198 O O . ALA A 1 426 ? 0.740 -9.164 -0.883 1.00 91.81 426 ALA A O 1
ATOM 3199 N N . PRO A 1 427 ? -1.163 -8.016 -0.636 1.00 89.25 427 PRO A N 1
ATOM 3200 C CA . PRO A 1 427 ? -1.733 -8.858 0.424 1.00 89.25 427 PRO A CA 1
ATOM 3201 C C . PRO A 1 427 ? -1.826 -10.356 0.104 1.00 89.25 427 PRO A C 1
ATOM 3203 O O . PRO A 1 427 ? -1.980 -11.166 1.019 1.00 89.25 427 PRO A O 1
ATOM 3206 N N . TYR A 1 428 ? -1.722 -10.713 -1.174 1.00 87.38 428 TYR A N 1
ATOM 3207 C CA . TYR A 1 428 ? -1.738 -12.083 -1.685 1.00 87.38 428 TYR A CA 1
ATOM 3208 C C . TYR A 1 428 ? -0.405 -12.518 -2.304 1.00 87.38 428 TYR A C 1
ATOM 3210 O O . TYR A 1 428 ? -0.274 -13.675 -2.692 1.00 87.38 428 TYR A O 1
ATOM 3218 N N . ALA A 1 429 ? 0.575 -11.617 -2.373 1.00 88.06 429 ALA A N 1
ATOM 3219 C CA . ALA A 1 429 ? 1.876 -11.870 -2.968 1.00 88.06 429 ALA A CA 1
ATOM 3220 C C . ALA A 1 429 ? 2.924 -12.211 -1.911 1.00 88.06 429 ALA A C 1
ATOM 3222 O O . ALA A 1 429 ? 2.853 -11.735 -0.769 1.00 88.06 429 ALA A O 1
ATOM 3223 N N . THR A 1 430 ? 3.944 -12.975 -2.295 1.00 89.69 430 THR A N 1
ATOM 3224 C CA . THR A 1 430 ? 5.154 -13.082 -1.476 1.00 89.69 430 THR A CA 1
ATOM 3225 C C . THR A 1 430 ? 6.151 -12.008 -1.884 1.00 89.69 430 THR A C 1
ATOM 3227 O O . THR A 1 430 ? 6.511 -11.891 -3.050 1.00 89.69 430 THR A O 1
ATOM 3230 N N . VAL A 1 431 ? 6.663 -11.258 -0.909 1.00 90.94 431 VAL A N 1
ATOM 3231 C CA . VAL A 1 431 ? 7.785 -10.343 -1.140 1.00 90.94 431 VAL A CA 1
ATOM 3232 C C . VAL A 1 431 ? 9.077 -11.053 -0.761 1.00 90.94 431 VAL A C 1
ATOM 3234 O O . VAL A 1 431 ? 9.252 -11.492 0.381 1.00 90.94 431 VAL A O 1
ATOM 3237 N N . VAL A 1 432 ? 9.988 -11.180 -1.721 1.00 89.88 432 VAL A N 1
ATOM 3238 C CA . VAL A 1 432 ? 11.276 -11.849 -1.554 1.00 89.88 432 VAL A CA 1
ATOM 3239 C C . VAL A 1 432 ? 12.407 -10.855 -1.771 1.00 89.88 432 VAL A C 1
ATOM 3241 O O . VAL A 1 432 ? 12.635 -10.375 -2.875 1.00 89.88 432 VAL A O 1
ATOM 3244 N N . TYR A 1 433 ? 13.176 -10.611 -0.719 1.00 88.81 433 TYR A N 1
ATOM 3245 C CA . TYR A 1 433 ? 14.446 -9.905 -0.788 1.00 88.81 433 TYR A CA 1
ATOM 3246 C C . TYR A 1 433 ? 15.570 -10.923 -0.968 1.00 88.81 433 TYR A C 1
ATOM 3248 O O . TYR A 1 433 ? 15.786 -11.786 -0.111 1.00 88.81 433 TYR A O 1
ATOM 3256 N N . ASN A 1 434 ? 16.296 -10.816 -2.076 1.00 86.00 434 ASN A N 1
ATOM 3257 C CA . ASN A 1 434 ? 17.461 -11.627 -2.412 1.00 86.00 434 ASN A CA 1
ATOM 3258 C C . ASN A 1 434 ? 18.672 -10.700 -2.616 1.00 86.00 434 ASN A C 1
ATOM 3260 O O . ASN A 1 434 ? 18.566 -9.687 -3.300 1.00 86.00 434 ASN A O 1
ATOM 3264 N N . GLY A 1 435 ? 19.844 -11.031 -2.068 1.00 73.75 435 GLY A N 1
ATOM 3265 C CA . GLY A 1 435 ? 21.020 -10.170 -2.247 1.00 73.75 435 GLY A CA 1
ATOM 3266 C C . GLY A 1 435 ? 22.274 -10.576 -1.477 1.00 73.75 435 GLY A C 1
ATOM 3267 O O . GLY A 1 435 ? 22.215 -11.389 -0.549 1.00 73.75 435 GLY A O 1
ATOM 3268 N N . ASN A 1 436 ? 23.421 -10.018 -1.885 1.00 65.38 436 ASN A N 1
ATOM 3269 C CA . ASN A 1 436 ? 24.748 -10.272 -1.302 1.00 65.38 436 ASN A CA 1
ATOM 3270 C C . ASN A 1 436 ? 25.547 -8.989 -0.967 1.00 65.38 436 ASN A C 1
ATOM 3272 O O . ASN A 1 436 ? 26.778 -9.021 -0.936 1.00 65.38 436 ASN A O 1
ATOM 3276 N N . SER A 1 437 ? 24.896 -7.847 -0.737 1.00 53.12 437 SER A N 1
ATOM 3277 C CA . SER A 1 437 ? 25.593 -6.570 -0.522 1.00 53.12 437 SER A CA 1
ATOM 3278 C C . SER A 1 437 ? 25.029 -5.726 0.617 1.00 53.12 437 SER A C 1
ATOM 3280 O O . SER A 1 437 ? 23.853 -5.789 0.970 1.00 53.12 437 SER A O 1
ATOM 3282 N N . ASN A 1 438 ? 25.925 -4.895 1.154 1.00 47.84 438 ASN A N 1
ATOM 3283 C CA . ASN A 1 438 ? 25.649 -3.769 2.034 1.00 47.84 438 ASN A CA 1
ATOM 3284 C C . ASN A 1 438 ? 24.909 -2.681 1.239 1.00 47.84 438 ASN A C 1
ATOM 3286 O O . ASN A 1 438 ? 25.558 -1.901 0.546 1.00 47.84 438 ASN A O 1
ATOM 3290 N N . ASN A 1 439 ? 23.584 -2.619 1.339 1.00 47.88 439 ASN A N 1
ATOM 3291 C CA . ASN A 1 439 ? 22.800 -1.524 0.763 1.00 47.88 439 ASN A CA 1
ATOM 3292 C C . ASN A 1 439 ? 22.982 -0.270 1.644 1.00 47.88 439 ASN A C 1
ATOM 3294 O O . ASN A 1 439 ? 22.222 -0.036 2.586 1.00 47.88 439 ASN A O 1
ATOM 3298 N N . VAL A 1 440 ? 24.076 0.469 1.421 1.00 41.41 440 VAL A N 1
ATOM 3299 C CA . VAL A 1 440 ? 24.501 1.631 2.221 1.00 41.41 440 VAL A CA 1
ATOM 3300 C C . VAL A 1 440 ? 24.274 2.914 1.420 1.00 41.41 440 VAL A C 1
ATOM 3302 O O . VAL A 1 440 ? 25.137 3.377 0.688 1.00 41.41 440 VAL A O 1
ATOM 3305 N N . TYR A 1 441 ? 23.080 3.462 1.637 1.00 49.28 441 TYR A N 1
ATOM 3306 C CA . TYR A 1 441 ? 22.591 4.838 1.493 1.00 49.28 441 TYR A CA 1
ATOM 3307 C C . TYR A 1 441 ? 23.430 5.889 0.757 1.00 49.28 441 TYR A C 1
ATOM 3309 O O . TYR A 1 441 ? 24.392 6.441 1.294 1.00 49.28 441 TYR A O 1
ATOM 3317 N N . SER A 1 442 ? 22.877 6.348 -0.367 1.00 41.75 442 SER A N 1
ATOM 3318 C CA . SER A 1 442 ? 22.867 7.772 -0.715 1.00 41.75 442 SER A CA 1
ATOM 3319 C C . SER A 1 442 ? 21.531 8.374 -0.265 1.00 41.75 442 SER A C 1
ATOM 3321 O O . SER A 1 442 ? 20.491 7.744 -0.448 1.00 41.75 442 SER A O 1
ATOM 3323 N N . ALA A 1 443 ? 21.544 9.563 0.344 1.00 51.72 443 ALA A N 1
ATOM 3324 C CA . ALA A 1 443 ? 20.323 10.272 0.723 1.00 51.72 443 ALA A CA 1
ATOM 3325 C C . ALA A 1 443 ? 19.512 10.586 -0.544 1.00 51.72 443 ALA A C 1
ATOM 3327 O O . ALA A 1 443 ? 19.955 11.367 -1.388 1.00 51.72 443 ALA A O 1
ATOM 3328 N N . VAL A 1 444 ? 18.344 9.965 -0.686 1.00 56.69 444 VAL A N 1
ATOM 3329 C CA . VAL A 1 444 ? 17.396 10.254 -1.767 1.00 56.69 444 VAL A CA 1
ATOM 3330 C C . VAL A 1 444 ? 16.235 11.028 -1.155 1.00 56.69 444 VAL A C 1
ATOM 3332 O O . VAL A 1 444 ? 15.719 10.664 -0.099 1.00 56.69 444 VAL A O 1
ATOM 3335 N N . SER A 1 445 ? 15.867 12.143 -1.780 1.00 70.69 445 SER A N 1
ATOM 3336 C CA . SER A 1 445 ? 14.699 12.924 -1.385 1.00 70.69 445 SER A CA 1
ATOM 3337 C C . SER A 1 445 ? 13.473 12.423 -2.131 1.00 70.69 445 SER A C 1
ATOM 3339 O O . SER A 1 445 ? 13.506 12.371 -3.351 1.00 70.69 445 SER A O 1
ATOM 3341 N N . CYS A 1 446 ? 12.401 12.136 -1.404 1.00 80.19 446 CYS A N 1
ATOM 3342 C CA . CYS A 1 446 ? 11.076 11.846 -1.949 1.00 80.19 446 CYS A CA 1
ATOM 3343 C C . CYS A 1 446 ? 10.203 13.086 -1.755 1.00 80.19 446 CYS A C 1
ATOM 3345 O O . CYS A 1 446 ? 10.002 13.476 -0.604 1.00 80.19 446 CYS A O 1
ATOM 3347 N N . HIS A 1 447 ? 9.700 13.736 -2.808 1.00 82.19 447 HIS A N 1
ATOM 3348 C CA . HIS A 1 447 ? 8.833 14.927 -2.669 1.00 82.19 447 HIS A CA 1
ATOM 3349 C C . HIS A 1 447 ? 9.409 16.019 -1.740 1.00 82.19 447 HIS A C 1
ATOM 3351 O O . HIS A 1 447 ? 8.696 16.649 -0.959 1.00 82.19 447 HIS A O 1
ATOM 3357 N N . GLY A 1 448 ? 10.733 16.212 -1.768 1.00 73.75 448 GLY A N 1
ATOM 3358 C CA . GLY A 1 448 ? 11.445 17.159 -0.896 1.00 73.75 448 GLY A CA 1
ATOM 3359 C C . GLY A 1 448 ? 11.642 16.703 0.558 1.00 73.75 448 GLY A C 1
ATOM 3360 O O . GLY A 1 448 ? 12.264 17.423 1.340 1.00 73.75 448 GLY A O 1
ATOM 3361 N N . ILE A 1 449 ? 11.177 15.508 0.926 1.00 69.31 449 ILE A N 1
ATOM 3362 C CA . ILE A 1 449 ? 11.464 14.856 2.206 1.00 69.31 449 ILE A CA 1
ATOM 3363 C C . ILE A 1 449 ? 12.787 14.104 2.052 1.00 69.31 449 ILE A C 1
ATOM 3365 O O . ILE A 1 449 ? 12.856 13.049 1.424 1.00 69.31 449 ILE A O 1
ATOM 3369 N N . SER A 1 450 ? 13.861 14.678 2.593 1.00 64.25 450 SER A N 1
ATOM 3370 C CA . SER A 1 450 ? 15.170 14.028 2.657 1.00 64.25 450 SER A CA 1
ATOM 3371 C C . SER A 1 450 ? 15.235 13.104 3.871 1.00 64.25 450 SER A C 1
ATOM 3373 O O . SER A 1 450 ? 15.196 13.595 5.002 1.00 64.25 450 SER A O 1
ATOM 3375 N N . ASP A 1 451 ? 15.389 11.801 3.647 1.00 58.97 451 ASP A N 1
ATOM 3376 C CA . ASP A 1 451 ? 15.742 10.859 4.708 1.00 58.97 451 ASP A CA 1
ATOM 3377 C C . ASP A 1 451 ? 17.256 10.571 4.643 1.00 58.97 451 ASP A C 1
ATOM 3379 O O . ASP A 1 451 ? 17.737 9.995 3.662 1.00 58.97 451 ASP A O 1
ATOM 3383 N N . PRO A 1 452 ? 18.050 11.021 5.634 1.00 51.25 452 PRO A N 1
ATOM 3384 C CA . PRO A 1 452 ? 19.500 10.882 5.602 1.00 51.25 452 PRO A CA 1
ATOM 3385 C C . PRO A 1 452 ? 20.000 9.454 5.857 1.00 51.25 452 PRO A C 1
ATOM 3387 O O . PRO A 1 452 ? 21.212 9.245 5.777 1.00 51.25 452 PRO A O 1
ATOM 3390 N N . ALA A 1 453 ? 19.140 8.484 6.190 1.00 53.62 453 ALA A N 1
ATOM 3391 C CA . ALA A 1 453 ? 19.627 7.160 6.565 1.00 53.62 453 ALA A CA 1
ATOM 3392 C C . ALA A 1 453 ? 18.718 5.981 6.192 1.00 53.62 453 ALA A C 1
ATOM 3394 O O . ALA A 1 453 ? 19.132 4.861 6.479 1.00 53.62 453 ALA A O 1
ATOM 3395 N N . GLY A 1 454 ? 17.555 6.188 5.569 1.00 57.03 454 GLY A N 1
ATOM 3396 C CA . GLY A 1 454 ? 16.449 5.236 5.652 1.00 57.03 454 GLY A CA 1
ATOM 3397 C C . GLY A 1 454 ? 15.608 4.968 4.413 1.00 57.03 454 GLY A C 1
ATOM 3398 O O . GLY A 1 454 ? 15.547 5.797 3.512 1.00 57.03 454 GLY A O 1
ATOM 3399 N N . TYR A 1 455 ? 14.952 3.800 4.353 1.00 67.00 455 TYR A N 1
ATOM 3400 C CA . TYR A 1 455 ? 13.892 3.543 3.363 1.00 67.00 455 TYR A CA 1
ATOM 3401 C C . TYR A 1 455 ? 12.537 3.853 4.001 1.00 67.00 455 TYR A C 1
ATOM 3403 O O . TYR A 1 455 ? 12.101 3.066 4.841 1.00 67.00 455 TYR A O 1
ATOM 3411 N N . PRO A 1 456 ? 11.843 4.941 3.645 1.00 64.38 456 PRO A N 1
ATOM 3412 C CA . PRO A 1 456 ? 10.513 5.213 4.168 1.00 64.38 456 PRO A CA 1
ATOM 3413 C C . PRO A 1 456 ? 9.472 4.352 3.467 1.00 64.38 456 PRO A C 1
ATOM 3415 O O . PRO A 1 456 ? 8.679 4.835 2.665 1.00 64.38 456 PRO A O 1
ATOM 3418 N N . SER A 1 457 ? 9.491 3.055 3.773 1.00 83.94 457 SER A N 1
ATOM 3419 C CA . SER A 1 457 ? 8.583 2.072 3.197 1.00 83.94 457 SER A CA 1
ATOM 3420 C C . SER A 1 457 ? 7.731 1.363 4.241 1.00 83.94 457 SER A C 1
ATOM 3422 O O . SER A 1 457 ? 8.189 1.091 5.350 1.00 83.94 457 SER A O 1
ATOM 3424 N N . GLN A 1 458 ? 6.514 0.992 3.854 1.00 92.31 458 GLN A N 1
ATOM 3425 C CA . GLN A 1 458 ? 5.711 -0.005 4.560 1.00 92.31 458 GLN A CA 1
ATOM 3426 C C . GLN A 1 458 ? 5.395 -1.145 3.595 1.00 92.31 458 GLN A C 1
ATOM 3428 O O . GLN A 1 458 ? 4.804 -0.925 2.543 1.00 92.31 458 GLN A O 1
ATOM 3433 N N . VAL A 1 459 ? 5.771 -2.367 3.951 1.00 93.88 459 VAL A N 1
ATOM 3434 C CA . VAL A 1 459 ? 5.586 -3.553 3.113 1.00 93.88 459 VAL A CA 1
ATOM 3435 C C . VAL A 1 459 ? 4.550 -4.448 3.768 1.00 93.88 459 VAL A C 1
ATOM 3437 O O . VAL A 1 459 ? 4.787 -5.029 4.828 1.00 93.88 459 VAL A O 1
ATOM 3440 N N . ILE A 1 460 ? 3.394 -4.555 3.127 1.00 93.44 460 ILE A N 1
ATOM 3441 C CA . ILE A 1 460 ? 2.265 -5.373 3.555 1.00 93.44 460 ILE A CA 1
ATOM 3442 C C . ILE A 1 460 ? 2.075 -6.446 2.501 1.00 93.44 460 ILE A C 1
ATOM 3444 O O . ILE A 1 460 ? 1.708 -6.139 1.371 1.00 93.44 460 ILE A O 1
ATOM 3448 N N . SER A 1 461 ? 2.311 -7.702 2.854 1.00 92.38 461 SER A N 1
ATOM 3449 C CA . SER A 1 461 ? 2.242 -8.796 1.886 1.00 92.38 461 SER A CA 1
ATOM 3450 C C . SER A 1 461 ? 1.691 -10.081 2.481 1.00 92.38 461 SER A C 1
ATOM 3452 O O . SER A 1 461 ? 1.493 -10.166 3.693 1.00 92.38 461 SER A O 1
ATOM 3454 N N . TYR A 1 462 ? 1.432 -11.092 1.651 1.00 90.88 462 TYR A N 1
ATOM 3455 C CA . TYR A 1 462 ? 1.021 -12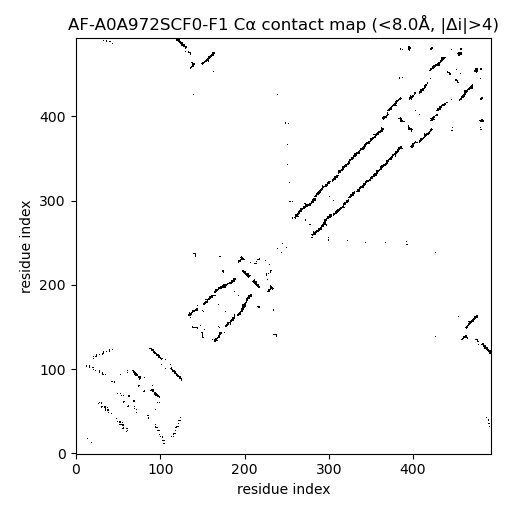.404 2.148 1.00 90.88 462 TYR A CA 1
ATOM 3456 C C . TYR A 1 462 ? 2.113 -13.014 3.027 1.00 90.88 462 TYR A C 1
ATOM 3458 O O . TYR A 1 462 ? 1.859 -13.387 4.170 1.00 90.88 462 TYR A O 1
ATOM 3466 N N . SER A 1 463 ? 3.346 -13.059 2.522 1.00 91.06 463 SER A N 1
ATOM 3467 C CA . SER A 1 463 ? 4.512 -13.486 3.293 1.00 91.06 463 SER A CA 1
ATOM 3468 C C . SER A 1 463 ? 5.766 -12.733 2.864 1.00 91.06 463 SER A C 1
ATOM 3470 O O . SER A 1 463 ? 5.864 -12.285 1.723 1.00 91.06 463 SER A O 1
ATOM 3472 N N . ILE A 1 464 ? 6.735 -12.607 3.774 1.00 91.94 464 ILE A N 1
ATOM 3473 C CA . ILE A 1 464 ? 7.981 -11.867 3.526 1.00 91.94 464 ILE A CA 1
ATOM 3474 C C . ILE A 1 464 ? 9.164 -12.804 3.729 1.00 91.94 464 ILE A C 1
ATOM 3476 O O . ILE A 1 464 ? 9.256 -13.497 4.747 1.00 91.94 464 ILE A O 1
ATOM 3480 N N . LYS A 1 465 ? 10.089 -12.823 2.770 1.00 90.56 465 LYS A N 1
ATOM 3481 C CA . LYS A 1 465 ? 11.287 -13.665 2.804 1.00 90.56 465 LYS A CA 1
ATOM 3482 C C . LYS A 1 465 ? 12.528 -12.817 2.559 1.00 90.56 465 LYS A C 1
ATOM 3484 O O . LYS A 1 465 ? 12.615 -12.120 1.560 1.00 90.56 465 LYS A O 1
ATOM 3489 N N . PHE A 1 466 ? 13.511 -12.947 3.436 1.00 89.94 466 PHE A N 1
ATOM 3490 C CA . PHE A 1 466 ? 14.862 -12.427 3.263 1.00 89.94 466 PHE A CA 1
ATOM 3491 C C . PHE A 1 466 ? 15.797 -13.613 3.034 1.00 89.94 466 PHE A C 1
ATOM 3493 O O . PHE A 1 466 ? 15.802 -14.552 3.832 1.00 89.94 466 PHE A O 1
ATOM 3500 N N . ASN A 1 467 ? 16.556 -13.612 1.940 1.00 87.75 467 ASN A N 1
ATOM 3501 C CA . ASN A 1 467 ? 17.410 -14.728 1.539 1.00 87.75 467 ASN A CA 1
ATOM 3502 C C . ASN A 1 467 ? 18.850 -14.296 1.268 1.00 87.75 467 ASN A C 1
ATOM 3504 O O . ASN A 1 467 ? 19.102 -13.276 0.640 1.00 87.75 467 ASN A O 1
ATOM 3508 N N . GLY A 1 468 ? 19.807 -15.152 1.628 1.00 83.75 468 GLY A N 1
ATOM 3509 C CA . GLY A 1 468 ? 21.222 -14.915 1.347 1.00 83.75 468 GLY A CA 1
ATOM 3510 C C . GLY A 1 468 ? 21.869 -13.992 2.379 1.00 83.75 468 GLY A C 1
ATOM 3511 O O . GLY A 1 468 ? 21.670 -14.166 3.580 1.00 83.75 468 GLY A O 1
ATOM 3512 N N . ASN A 1 469 ? 22.680 -13.042 1.918 1.00 84.69 469 ASN A N 1
ATOM 3513 C CA . ASN A 1 469 ? 23.335 -12.043 2.766 1.00 84.69 469 ASN A CA 1
ATOM 3514 C C . ASN A 1 469 ? 22.672 -10.673 2.546 1.00 84.69 469 ASN A C 1
ATOM 3516 O O . ASN A 1 469 ? 23.356 -9.672 2.342 1.00 84.69 469 ASN A O 1
ATOM 3520 N N . THR A 1 470 ? 21.337 -10.637 2.510 1.00 84.19 470 THR A N 1
ATOM 3521 C CA . THR A 1 470 ? 20.585 -9.396 2.296 1.00 84.19 470 THR A CA 1
ATOM 3522 C C . THR A 1 470 ? 20.810 -8.431 3.442 1.00 84.19 470 THR A C 1
ATOM 3524 O O . THR A 1 470 ? 20.675 -8.815 4.604 1.00 84.19 470 THR A O 1
ATOM 3527 N N . TYR A 1 471 ? 21.063 -7.172 3.111 1.00 85.00 471 TYR A N 1
ATOM 3528 C CA . TYR A 1 471 ? 20.983 -6.060 4.042 1.00 85.00 471 TYR A CA 1
ATOM 3529 C C . TYR A 1 471 ? 19.756 -5.224 3.682 1.00 85.00 471 TYR A C 1
ATOM 3531 O O . TYR A 1 471 ? 19.754 -4.509 2.681 1.00 85.00 471 TYR A O 1
ATOM 3539 N N . THR A 1 472 ? 18.697 -5.334 4.475 1.00 85.94 472 THR A N 1
ATOM 3540 C CA . THR A 1 472 ? 17.491 -4.523 4.310 1.00 85.94 472 THR A CA 1
ATOM 3541 C C . THR A 1 472 ? 17.408 -3.559 5.472 1.00 85.94 472 THR A C 1
ATOM 3543 O O . THR A 1 472 ? 17.498 -3.963 6.627 1.00 85.94 472 THR A O 1
ATOM 3546 N N . LYS A 1 473 ? 17.212 -2.282 5.181 1.00 85.69 473 LYS A N 1
ATOM 3547 C CA . LYS A 1 473 ? 16.877 -1.290 6.194 1.00 85.69 473 LYS A CA 1
ATOM 3548 C C . LYS A 1 473 ? 15.460 -0.777 5.910 1.00 85.69 473 LYS A C 1
ATOM 3550 O O . LYS A 1 473 ? 14.964 -0.990 4.810 1.00 85.69 473 LYS A O 1
ATOM 3555 N N . VAL A 1 474 ? 14.784 -0.175 6.877 1.00 86.88 474 VAL A N 1
ATOM 3556 C CA . VAL A 1 474 ? 13.527 0.564 6.711 1.00 86.88 474 VAL A CA 1
ATOM 3557 C C . VAL A 1 474 ? 13.489 1.641 7.780 1.00 86.88 474 VAL A C 1
ATOM 3559 O O . VAL A 1 474 ? 13.663 1.324 8.950 1.00 86.88 474 VAL A O 1
ATOM 3562 N N . ASP A 1 475 ? 13.206 2.880 7.400 1.00 86.12 475 ASP A N 1
ATOM 3563 C CA . ASP A 1 475 ? 12.992 3.982 8.338 1.00 86.12 475 ASP A CA 1
ATOM 3564 C C . ASP A 1 475 ? 11.554 4.430 8.160 1.00 86.12 475 ASP A C 1
ATOM 3566 O O . ASP A 1 475 ? 11.221 5.215 7.280 1.00 86.12 475 ASP A O 1
ATOM 3570 N N . PHE A 1 476 ? 10.667 3.860 8.965 1.00 87.31 476 PHE A N 1
ATOM 3571 C CA . PHE A 1 476 ? 9.240 4.080 8.823 1.00 87.31 476 PHE A CA 1
ATOM 3572 C C . PHE A 1 476 ? 8.904 5.574 8.958 1.00 87.31 476 PHE A C 1
ATOM 3574 O O . PHE A 1 476 ? 9.162 6.190 9.996 1.00 87.31 476 PHE A O 1
ATOM 3581 N N . ASN A 1 477 ? 8.283 6.144 7.922 1.00 87.75 477 ASN A N 1
ATOM 3582 C CA . ASN A 1 477 ? 7.835 7.531 7.914 1.00 87.75 477 ASN A CA 1
ATOM 3583 C C . ASN A 1 477 ? 6.344 7.616 7.529 1.00 87.75 477 ASN A C 1
ATOM 3585 O O . ASN A 1 477 ? 5.997 7.355 6.373 1.00 87.75 477 ASN A O 1
ATOM 3589 N N . PRO A 1 478 ? 5.449 8.008 8.457 1.00 85.56 478 PRO A N 1
ATOM 3590 C CA . PRO A 1 478 ? 4.014 8.083 8.190 1.00 85.56 478 PRO A CA 1
ATOM 3591 C C . PRO A 1 478 ? 3.627 9.099 7.103 1.00 85.56 478 PRO A C 1
ATOM 3593 O O . PRO A 1 478 ? 2.554 8.968 6.511 1.00 85.56 478 PRO A O 1
ATOM 3596 N N . ASP A 1 479 ? 4.486 10.079 6.813 1.00 85.81 479 ASP A N 1
ATOM 3597 C CA . ASP A 1 479 ? 4.214 11.116 5.813 1.00 85.81 479 ASP A CA 1
ATOM 3598 C C . ASP A 1 479 ? 4.393 10.612 4.373 1.00 85.81 479 ASP A C 1
ATOM 3600 O O . ASP A 1 479 ? 3.825 11.195 3.449 1.00 85.81 479 ASP A O 1
ATOM 3604 N N . LEU A 1 480 ? 5.124 9.509 4.176 1.00 87.94 480 LEU A N 1
ATOM 3605 C CA . LEU A 1 480 ? 5.436 8.948 2.854 1.00 87.94 480 LEU A CA 1
ATOM 3606 C C . LEU A 1 480 ? 4.649 7.676 2.512 1.00 87.94 480 LEU A C 1
ATOM 3608 O O . LEU A 1 480 ? 4.516 7.342 1.343 1.00 87.94 480 LEU A O 1
ATOM 3612 N N . ILE A 1 481 ? 4.090 6.977 3.498 1.00 90.31 481 ILE A N 1
ATOM 3613 C CA . ILE A 1 481 ? 3.380 5.699 3.297 1.00 90.31 481 ILE A CA 1
ATOM 3614 C C . ILE A 1 481 ? 1.898 5.888 3.013 1.00 90.31 481 ILE A C 1
ATOM 3616 O O . ILE A 1 481 ? 1.284 6.809 3.535 1.00 90.31 481 ILE A O 1
ATOM 3620 N N . PHE A 1 482 ? 1.276 4.982 2.271 1.00 91.69 482 PHE A N 1
ATOM 3621 C CA . PHE A 1 482 ? -0.152 5.002 1.987 1.00 91.69 482 PHE A CA 1
ATOM 3622 C C . PHE A 1 482 ? -0.989 5.001 3.270 1.00 91.69 482 PHE A C 1
ATOM 3624 O O . PHE A 1 482 ? -0.790 4.214 4.200 1.00 91.69 482 PHE A O 1
ATOM 3631 N N . THR A 1 483 ? -1.969 5.897 3.307 1.00 87.12 483 THR A N 1
ATOM 3632 C CA . THR A 1 483 ? -2.923 5.997 4.409 1.00 87.12 483 THR A CA 1
ATOM 3633 C C . THR A 1 483 ? -4.303 5.717 3.865 1.00 87.12 483 THR A C 1
ATOM 3635 O O . THR A 1 483 ? -4.790 6.482 3.035 1.00 87.12 483 THR A O 1
ATOM 3638 N N . ALA A 1 484 ? -4.939 4.666 4.365 1.00 75.62 484 ALA A N 1
ATOM 3639 C CA . ALA A 1 484 ? -6.333 4.429 4.056 1.00 75.62 484 ALA A CA 1
ATOM 3640 C C . ALA A 1 484 ? -7.222 5.207 5.022 1.00 75.62 484 ALA A C 1
ATOM 3642 O O . ALA A 1 484 ? -6.902 5.425 6.198 1.00 75.62 484 ALA A O 1
ATOM 3643 N N . ASP A 1 485 ? -8.376 5.587 4.503 1.00 72.06 485 ASP A N 1
ATOM 3644 C CA . ASP A 1 485 ? -9.440 6.187 5.273 1.00 72.06 485 ASP A CA 1
ATOM 3645 C C . ASP A 1 485 ? -10.055 5.127 6.197 1.00 72.06 485 ASP A C 1
ATOM 3647 O O . ASP A 1 485 ? -10.789 4.226 5.771 1.00 72.06 485 ASP A O 1
ATOM 3651 N N . ALA A 1 486 ? -9.729 5.218 7.488 1.00 67.44 486 ALA A N 1
ATOM 3652 C CA . ALA A 1 486 ? -10.294 4.365 8.521 1.00 67.44 486 ALA A CA 1
ATOM 3653 C C . ALA A 1 486 ? -11.434 5.106 9.239 1.00 67.44 486 ALA A C 1
ATOM 3655 O O . ALA A 1 486 ? -11.211 6.202 9.762 1.00 67.44 486 ALA A O 1
ATOM 3656 N N . PRO A 1 487 ? -12.649 4.534 9.309 1.00 69.88 487 PRO A N 1
ATOM 3657 C CA . PRO A 1 487 ? -13.716 5.092 10.124 1.00 69.88 487 PRO A CA 1
ATOM 3658 C C . PRO A 1 487 ? -13.301 5.078 11.596 1.00 69.88 487 PRO A C 1
ATOM 3660 O O . PRO A 1 487 ? -12.908 4.043 12.136 1.00 69.88 487 PRO A O 1
ATOM 3663 N N . VAL A 1 488 ? -13.427 6.218 12.260 1.00 80.31 488 VAL A N 1
ATOM 3664 C CA . VAL A 1 488 ? -13.247 6.361 13.701 1.00 80.31 488 VAL A CA 1
ATOM 3665 C C . VAL A 1 488 ? -14.579 6.777 14.297 1.00 80.31 488 VAL A C 1
ATOM 3667 O O . VAL A 1 488 ? -15.204 7.731 13.831 1.00 80.31 488 VAL A O 1
ATOM 3670 N N . VAL A 1 489 ? -14.991 6.053 15.338 1.00 84.75 489 VAL A N 1
ATOM 3671 C CA . VAL A 1 489 ? -16.119 6.440 16.182 1.00 84.75 489 VAL A CA 1
ATOM 3672 C C . VAL A 1 489 ? -15.590 7.047 17.471 1.00 84.75 489 VAL A C 1
ATOM 3674 O O . VAL A 1 489 ? -14.783 6.429 18.164 1.00 84.75 489 VAL A O 1
ATOM 3677 N N . GLU A 1 490 ? -16.052 8.246 17.801 1.00 88.19 490 GLU A N 1
ATOM 3678 C CA . GLU A 1 490 ? -15.679 8.963 19.018 1.00 88.19 490 GLU A CA 1
ATOM 3679 C C . GLU A 1 490 ? -16.941 9.396 19.768 1.00 88.19 490 GLU A C 1
ATOM 3681 O O . GLU A 1 490 ? -17.845 9.988 19.184 1.00 88.19 490 GLU A O 1
ATOM 3686 N N . MET A 1 491 ? -17.011 9.126 21.070 1.00 91.12 491 MET A N 1
ATOM 3687 C CA . MET A 1 491 ? -18.078 9.659 21.920 1.00 91.12 491 MET A CA 1
ATOM 3688 C C . MET A 1 491 ? -17.773 11.121 22.252 1.00 91.12 491 MET A C 1
ATOM 3690 O O . MET A 1 491 ? -16.676 11.432 22.715 1.00 91.12 491 MET A O 1
ATOM 3694 N N . LEU A 1 492 ? -18.732 12.015 22.017 1.00 87.19 492 LEU A N 1
ATOM 3695 C CA . LEU A 1 492 ? -18.584 13.447 22.299 1.00 87.19 492 LEU A CA 1
ATOM 3696 C C . LEU A 1 492 ? -19.294 13.883 23.577 1.00 87.19 492 LEU A C 1
ATOM 3698 O O . LEU A 1 492 ? -18.905 14.886 24.178 1.00 87.19 492 LEU A O 1
ATOM 3702 N N . LYS A 1 493 ? -20.353 13.170 23.957 1.00 69.69 493 LYS A N 1
ATOM 3703 C CA . LYS A 1 493 ? -21.215 13.516 25.080 1.00 69.69 493 LYS A CA 1
ATOM 3704 C C . LYS A 1 493 ? -21.782 12.273 25.728 1.00 69.69 493 LYS A C 1
ATOM 3706 O O . LYS A 1 493 ? -22.185 11.381 24.943 1.00 69.69 493 LYS A O 1
#

Nearest PDB structures (foldseek):
  3lyc-assembly5_J  TM=2.615E-01  e=2.568E+00  Parabacteroides distasonis ATCC 8503
  3lyc-assembly8_P  TM=2.633E-01  e=3.224E+00  Parabacteroides distasonis ATCC 8503
  4wa0-assembly1_A  TM=1.550E-01  e=7.184E-01  Caldicellulosiruptor kronotskyensis 2002
  6mzn-assembly1_A  TM=1.302E-01  e=9.878E-01  Danio rerio

pLDDT: mean 85.75, std 11.24, range [41.41, 98.38]